Protein 7N9D (pdb70)

Organism: Methanomethylophilus alvi (strain Mx1201) (NCBI:txid1236689)

Nearest PDB structures (foldseek):
  7n9d-assembly1_A  TM=1.004E+00  e=5.823E-56  Methanomethylophilus alvi
  7lnw-assembly1_B  TM=9.611E-01  e=1.098E-44  Methanomethylophilus alvi
  7lnu-assembly1_A  TM=9.750E-01  e=5.294E-44  Methanomethylophilus alvi
  7lnv-assembly2_A-2  TM=9.741E-01  e=6.744E-44  Methanomethylophilus alvi
  7lnw-assembly1_A  TM=9.290E-01  e=1.681E-45  Methanomethylophilus alvi

Solvent-accessible surface area: 20581 Å² total; per-residue (Å²): 31,100,1,2,0,16,0,4,10,20,1,0,1,36,58,88,96,98,63,101,40,42,125,154,22,0,32,62,0,0,37,1,4,104,97,4,65,68,86,11,4,0,0,0,5,13,2,1,2,9,24,47,28,5,125,163,84,36,0,59,92,1,64,113,82,113,46,4,14,70,8,0,0,61,4,1,4,1,5,31,49,0,0,14,52,0,2,49,15,0,30,83,38,53,18,31,0,1,16,0,11,0,0,4,13,8,1,1,52,93,44,131,9,42,14,89,32,50,39,5,2,95,73,1,29,135,23,38,0,22,2,0,0,0,5,8,9,0,0,2,85,137,85,23,0,4,32,0,18,2,15,34,0,0,39,3,3,4,156,13,49,102,2,82,30,0,0,0,0,6,68,32,38,0,5,35,47,5,49,61,124,49,130,132,80,45,57,13,141,20,4,68,95,206,104,9,168,39,119,45,89,88,93,49,21,25,21,36,31,22,40,61,35,18,0,69,1,0,43,142,8,42,88,218,132,28,117,0,44,0,0,18,0,75,17,95,72,56,1,45,21,8,6,98,61,106,142,30,82,25,0,41,30,166,125,68,86,30,138,16,5,0,0,15,2,4,8,19,1,0,6,45,110,94,101,137,88,77,38,31,109,140,25,1,34,62,0,2,48,1,2,120,107,4,67,70,95,16,9,0,0,0,5,18,1,4,57,6,38,58,19,3,107,156,76,36,0,57,96,1,60,118,85,113,36,4,14,72,10,0,0,62,3,1,4,6,6,28,39,11,0,22,72,1,1,65,17,2,26,86,48,44,24,25,0,1,18,0,10,0,0,4,12,9,1,3,45,98,43,142,12,43,18,87,32,55,37,3,2,84,76,1,31,132,26,40,0,14,0,0,2,0,3,6,9,0,2,1,77,141,83,25,0,5,28,0,9,2,6,47,0,0,43,10,0,5,155,16,34,28,0,80,32,0,0,1,1,10,34,19,36,0,4,36,58,11,74,45,145,118,52,192,162,19,182,63,18,38,66,2,56,111,133,90,2,83,113,12,127,90,109,12,43,45,41,44,69,34,18,0,48,1,0,41,140,9,26,73,88,151,18,120,0,34,0,0,22,1,76,18,90,72,52,0,50,27,6,2,101,50,106,140,32,60,17,0,15,0,136

InterPro domains:
  IPR001048 Aspartate/glutamate/uridylate kinase [PF00696] (2-233)
  IPR001057 Glutamate/acetylglutamate kinase [PR00474] (35-49)
  IPR001057 Glutamate/acetylglutamate kinase [PR00474] (115-136)
  IPR001057 Glutamate/acetylglutamate kinase [PR00474] (148-175)
  IPR001057 Glutamate/acetylglutamate kinase [PR00474] (207-227)
  IPR024192 Fosfomycin resistance kinase, FomA-type [NF040647] (2-253)
  IPR024192 Fosfomycin resistance kinase, FomA-type [PIRSF016496] (1-254)
  IPR024192 Fosfomycin resistance kinase, FomA-type [cd04241] (1-253)
  IPR036393 Acetylglutamate kinase-like superfamily [G3DSA:3.40.1160.10] (1-255)
  IPR036393 Acetylglutamate kinase-like superfamily [SSF53633] (1-249)

Structure (mmCIF, N/CA/C/O backbone):
data_7N9D
#
_entry.id   7N9D
#
_cell.length_a   172.293
_cell.length_b   172.293
_cell.length_c   80.958
_cell.angle_alpha   90.000
_cell.angle_beta   90.000
_cell.angle_gamma   120.000
#
_symmetry.space_group_name_H-M   'P 6 2 2'
#
loop_
_entity.id
_entity.type
_entity.pdbx_description
1 polymer 'Isopentenyl phosphate kinase'
2 non-polymer "ADENOSINE-5'-DIPHOSPHATE"
3 non-polymer '(2E)-3-phenylbut-2-en-1-yl dihydrogen phosphate'
4 water water
#
loop_
_atom_site.group_PDB
_atom_site.id
_atom_site.type_symbol
_atom_site.label_atom_id
_atom_site.label_alt_id
_atom_site.label_comp_id
_atom_site.label_asym_id
_atom_site.label_entity_id
_atom_site.label_seq_id
_atom_site.pdbx_PDB_ins_code
_atom_site.Cartn_x
_atom_site.Cartn_y
_atom_site.Cartn_z
_atom_site.occupancy
_atom_site.B_iso_or_equiv
_atom_site.auth_seq_id
_atom_site.auth_comp_id
_atom_site.auth_asym_id
_atom_site.auth_atom_id
_atom_site.pdbx_PDB_model_num
ATOM 1 N N . HIS A 1 20 ? 47.41261 -48.96893 10.25472 1.000 56.80705 0 HIS A N 1
ATOM 2 C CA . HIS A 1 20 ? 46.73822 -47.99406 9.40625 1.000 52.91104 0 HIS A CA 1
ATOM 3 C C . HIS A 1 20 ? 45.41692 -48.53985 8.88376 1.000 48.83813 0 HIS A C 1
ATOM 4 O O . HIS A 1 20 ? 44.39540 -47.85419 8.93050 1.000 48.03790 0 HIS A O 1
ATOM 6 N N . MET A 1 21 ? 45.45782 -49.78254 8.39028 1.000 47.11578 1 MET A N 1
ATOM 7 C CA . MET A 1 21 ? 44.27406 -50.40344 7.80175 1.000 44.74497 1 MET A CA 1
ATOM 8 C C . MET A 1 21 ? 43.10669 -50.42132 8.78153 1.000 42.19055 1 MET A C 1
ATOM 9 O O . MET A 1 21 ? 41.96099 -50.16352 8.39608 1.000 40.60715 1 MET A O 1
ATOM 14 N N . ILE A 1 22 ? 43.37454 -50.71561 10.05059 1.000 38.74945 2 ILE A N 1
ATOM 15 C CA . ILE A 1 22 ? 42.36342 -50.68193 11.10165 1.000 32.85991 2 ILE A CA 1
ATOM 16 C C . ILE A 1 22 ? 42.73458 -49.57414 12.07687 1.000 34.39708 2 ILE A C 1
ATOM 17 O O . ILE A 1 22 ? 43.78827 -49.63101 12.72308 1.000 31.78754 2 ILE A O 1
ATOM 22 N N . LEU A 1 23 ? 41.86830 -48.57236 12.18673 1.000 29.12589 3 LEU A N 1
ATOM 23 C CA . LEU A 1 23 ? 42.11802 -47.39623 13.01013 1.000 32.98696 3 LEU A CA 1
ATOM 24 C C . LEU A 1 23 ? 41.40569 -47.57113 14.34850 1.000 33.11935 3 LEU A C 1
ATOM 25 O O . LEU A 1 23 ? 40.17960 -47.72218 14.38703 1.000 34.06041 3 LEU A O 1
ATOM 30 N N . ILE A 1 24 ? 42.17296 -47.55149 15.43937 1.000 29.40565 4 ILE A N 1
ATOM 31 C CA . ILE A 1 24 ? 41.68168 -47.90814 16.76604 1.000 28.24691 4 ILE A CA 1
ATOM 32 C C . ILE A 1 24 ? 41.82808 -46.71599 17.70123 1.000 31.63467 4 ILE A C 1
ATOM 33 O O . ILE A 1 24 ? 42.86770 -46.04780 17.71182 1.000 31.55846 4 ILE A O 1
ATOM 38 N N . LYS A 1 25 ? 40.79003 -46.45774 18.49521 1.000 27.63942 5 LYS A N 1
ATOM 39 C CA . LYS A 1 25 ? 40.85288 -45.48789 19.58335 1.000 29.99394 5 LYS A CA 1
ATOM 40 C C . LYS A 1 25 ? 40.72096 -46.22322 20.91006 1.000 26.60043 5 LYS A C 1
ATOM 41 O O . LYS A 1 25 ? 39.72327 -46.91510 21.14422 1.000 25.62364 5 LYS A O 1
ATOM 47 N N . LEU A 1 26 ? 41.72588 -46.07367 21.77031 1.000 23.90016 6 LEU A N 1
ATOM 48 C CA . LEU A 1 26 ? 41.68583 -46.61500 23.12877 1.000 26.22070 6 LEU A CA 1
ATOM 49 C C . LEU A 1 26 ? 41.08345 -45.54394 24.03063 1.000 31.59247 6 LEU A C 1
ATOM 50 O O . LEU A 1 26 ? 41.75356 -44.57592 24.39802 1.000 25.83678 6 LEU A O 1
ATOM 55 N N . GLY A 1 27 ? 39.81240 -45.72020 24.39167 1.000 23.96731 7 GLY A N 1
ATOM 56 C CA . GLY A 1 27 ? 39.07775 -44.66116 25.05112 1.000 25.58889 7 GLY A CA 1
ATOM 57 C C . GLY A 1 27 ? 39.54037 -44.40810 26.47255 1.000 28.76913 7 GLY A C 1
ATOM 58 O O . GLY A 1 27 ? 40.12006 -45.26399 27.14102 1.000 27.55572 7 GLY A O 1
ATOM 59 N N . GLY A 1 28 ? 39.26687 -43.18790 26.94061 1.000 30.32144 8 GLY A N 1
ATOM 60 C CA . GLY A 1 28 ? 39.62623 -42.81012 28.29541 1.000 25.52946 8 GLY A CA 1
ATOM 61 C C . GLY A 1 28 ? 38.93761 -43.62769 29.36809 1.000 28.04348 8 GLY A C 1
ATOM 62 O O . GLY A 1 28 ? 39.43053 -43.68956 30.49926 1.000 25.96406 8 GLY A O 1
ATOM 63 N N . SER A 1 29 ? 37.81110 -44.26574 29.04116 1.000 28.92291 9 SER A N 1
ATOM 64 C CA . SER A 1 29 ? 37.08149 -45.04237 30.03428 1.000 28.23711 9 SER A CA 1
ATOM 65 C C . SER A 1 29 ? 37.72533 -46.39154 30.32293 1.000 26.40697 9 SER A C 1
ATOM 66 O O . SER A 1 29 ? 37.48550 -46.95609 31.39531 1.000 28.29448 9 SER A O 1
ATOM 69 N N . VAL A 1 30 ? 38.53244 -46.92075 29.40844 1.000 27.21819 10 VAL A N 1
ATOM 70 C CA . VAL A 1 30 ? 39.22491 -48.18249 29.63474 1.000 27.98291 10 VAL A CA 1
ATOM 71 C C . VAL A 1 30 ? 40.66705 -47.96291 30.07185 1.000 28.07416 10 VAL A C 1
ATOM 72 O O . VAL A 1 30 ? 41.18009 -48.70777 30.90685 1.000 29.79203 10 VAL A O 1
ATOM 76 N N . ILE A 1 31 ? 41.33646 -46.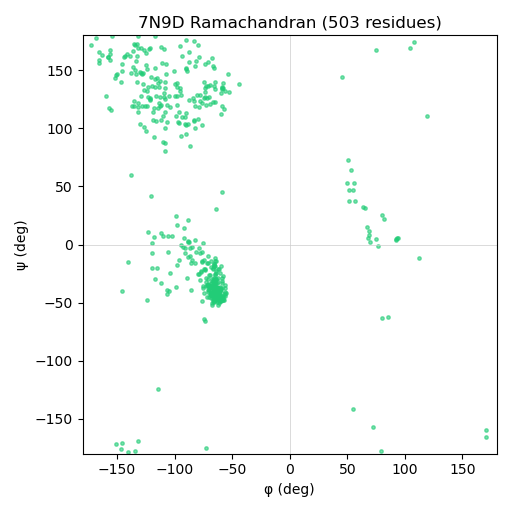94623 29.52656 1.000 27.11515 11 ILE A N 1
ATOM 77 C CA . ILE A 1 31 ? 42.74211 -46.73372 29.85322 1.000 27.03802 11 ILE A CA 1
ATOM 78 C C . ILE A 1 31 ? 42.94120 -45.90927 31.12071 1.000 27.37816 11 ILE A C 1
ATOM 79 O O . ILE A 1 31 ? 44.05241 -45.89823 31.66867 1.000 26.80018 11 ILE A O 1
ATOM 84 N N . THR A 1 32 ? 41.90682 -45.22205 31.60448 1.000 26.16579 12 THR A N 1
ATOM 85 C CA . THR A 1 32 ? 41.98104 -44.49372 32.86400 1.000 23.00805 12 THR A CA 1
ATOM 86 C C . THR A 1 32 ? 40.74753 -44.78552 33.70591 1.000 27.72693 12 THR A C 1
ATOM 87 O O . THR A 1 32 ? 39.70221 -45.19957 33.19764 1.000 25.51417 12 THR A O 1
ATOM 91 N N . ASP A 1 33 ? 40.89228 -44.56914 35.01110 1.000 27.23266 13 ASP A N 1
ATOM 92 C CA . ASP A 1 33 ? 39.76146 -44.53919 35.93489 1.000 24.84848 13 ASP A CA 1
ATOM 93 C C . ASP A 1 33 ? 39.15289 -43.14624 35.83492 1.000 29.65213 13 ASP A C 1
ATOM 94 O O . ASP A 1 33 ? 39.65861 -42.18921 36.42552 1.000 26.54976 13 ASP A O 1
ATOM 99 N N . LYS A 1 34 ? 38.05675 -43.03125 35.08129 1.000 26.90070 14 LYS A N 1
ATOM 100 C CA . LYS A 1 34 ? 37.53237 -41.72286 34.70568 1.000 27.86481 14 LYS A CA 1
ATOM 101 C C . LYS A 1 34 ? 37.01440 -40.91982 35.89141 1.000 28.85913 14 LYS A C 1
ATOM 102 O O . LYS A 1 34 ? 36.83865 -39.70378 35.76431 1.000 30.49641 14 LYS A O 1
ATOM 108 N N . SER A 1 35 ? 36.76692 -41.55598 37.03252 1.000 28.88224 15 SER A N 1
ATOM 109 C CA . SER A 1 35 ? 36.30807 -40.83864 38.21323 1.000 34.23818 15 SER A CA 1
ATOM 110 C C . SER A 1 35 ? 37.44576 -40.43968 39.14821 1.000 34.66195 15 SER A C 1
ATOM 111 O O . SER A 1 35 ? 37.18740 -39.80501 40.17572 1.000 33.22470 15 SER A O 1
ATOM 114 N N . GLU A 1 36 ? 38.69111 -40.78169 38.81925 1.000 29.78710 16 GLU A N 1
ATOM 115 C CA . GLU A 1 36 ? 39.83139 -40.52085 39.69221 1.000 30.35823 16 GLU A CA 1
ATOM 116 C C . GLU A 1 36 ? 40.94669 -39.87158 38.88386 1.000 25.97745 16 GLU A C 1
ATOM 117 O O . GLU A 1 36 ? 41.52373 -40.50527 37.99393 1.000 22.44684 16 GLU A O 1
ATOM 123 N N . TYR A 1 37 ? 41.25400 -38.61617 39.20794 1.000 24.78285 17 TYR A N 1
ATOM 124 C CA . TYR A 1 37 ? 42.29525 -37.87016 38.51118 1.000 23.52082 17 TYR A CA 1
ATOM 125 C C . TYR A 1 37 ? 43.61044 -38.64025 38.49024 1.000 23.93676 17 TYR A C 1
ATOM 126 O O . TYR A 1 37 ? 44.05928 -39.15828 39.51723 1.000 25.49231 17 TYR A O 1
ATOM 135 N N . HIS A 1 38 ? 44.20716 -38.73459 37.29946 1.000 23.89797 18 HIS A N 1
ATOM 136 C CA . HIS A 1 38 ? 45.56667 -39.24335 37.11448 1.000 28.97351 18 HIS A CA 1
ATOM 137 C C . HIS A 1 38 ? 45.69663 -40.72107 37.48248 1.000 26.13253 18 HIS A C 1
ATOM 138 O O . HIS A 1 38 ? 46.76316 -41.16214 37.91683 1.000 22.37505 18 HIS A O 1
ATOM 145 N N . LYS A 1 39 ? 44.63132 -41.50645 37.30048 1.000 25.37030 19 LYS A N 1
ATOM 146 C CA . LYS A 1 39 ? 44.62661 -42.92565 37.65197 1.000 27.63576 19 LYS A CA 1
ATOM 147 C C . LYS A 1 39 ? 44.59900 -43.75924 36.37454 1.000 25.19507 19 LYS A C 1
ATOM 148 O O . LYS A 1 39 ? 43.57984 -43.80630 35.67717 1.000 25.18195 19 LYS A O 1
ATOM 154 N N . PHE A 1 40 ? 45.71146 -44.43255 36.09367 1.000 23.22909 20 PHE A N 1
ATOM 155 C CA . PHE A 1 40 ? 45.90979 -45.21744 34.88274 1.000 24.53224 20 PHE A CA 1
ATOM 156 C C . PHE A 1 40 ? 45.44384 -46.65591 35.08901 1.000 21.02289 20 PHE A C 1
ATOM 157 O O . PHE A 1 40 ? 45.50054 -47.19344 36.19738 1.000 25.34003 20 PHE A O 1
ATOM 165 N N . ASN A 1 41 ? 44.97292 -47.27493 34.00846 1.000 23.06857 21 ASN A N 1
ATOM 166 C CA . ASN A 1 41 ? 44.56970 -48.68229 34.00877 1.000 26.19243 21 ASN A CA 1
ATOM 167 C C . ASN A 1 41 ? 45.61534 -49.45966 33.21217 1.000 25.88763 21 ASN A C 1
ATOM 168 O O . ASN A 1 41 ? 45.42249 -49.78830 32.04031 1.000 26.12380 21 ASN A O 1
ATOM 173 N N . LYS A 1 42 ? 46.73565 -49.76351 33.87317 1.000 24.84007 22 LYS A N 1
ATOM 174 C CA . LYS A 1 42 ? 47.87790 -50.34783 33.17663 1.000 23.69598 22 LYS A CA 1
ATOM 175 C C . LYS A 1 42 ? 47.58918 -51.76935 32.70584 1.000 24.51844 22 LYS A C 1
ATOM 176 O O . LYS A 1 42 ? 47.93746 -52.13399 31.57614 1.000 24.76396 22 LYS A O 1
ATOM 182 N N . GLU A 1 43 ? 46.96394 -52.58884 33.55649 1.000 27.53787 23 GLU A N 1
ATOM 183 C CA . GLU A 1 43 ? 46.69242 -53.97499 33.18138 1.000 32.16149 23 GLU A CA 1
ATOM 184 C C . GLU A 1 43 ? 45.79642 -54.04891 31.95214 1.000 26.23076 23 GLU A C 1
ATOM 185 O O . GLU A 1 43 ? 45.99445 -54.90284 31.07971 1.000 25.15975 23 GLU A O 1
ATOM 191 N N . THR A 1 44 ? 44.80827 -53.15657 31.86505 1.000 25.05080 24 THR A N 1
ATOM 192 C CA . THR A 1 44 ? 43.91333 -53.14214 30.71337 1.000 28.96952 24 THR A CA 1
ATOM 193 C C . THR A 1 44 ? 44.65892 -52.75766 29.44050 1.000 27.58495 24 THR A C 1
ATOM 194 O O . THR A 1 44 ? 44.53040 -53.42667 28.40788 1.000 26.01694 24 THR A O 1
ATOM 198 N N . VAL A 1 45 ? 45.44791 -51.68096 29.49683 1.000 26.23957 25 VAL A N 1
ATOM 199 C CA . VAL A 1 45 ? 46.18722 -51.23620 28.31733 1.000 23.41577 25 VAL A CA 1
ATOM 200 C C . VAL A 1 45 ? 47.17130 -52.30835 27.86734 1.000 22.72651 25 VAL A C 1
ATOM 201 O O . VAL A 1 45 ? 47.35674 -52.53776 26.66598 1.000 25.45876 25 VAL A O 1
ATOM 205 N N . SER A 1 46 ? 47.81918 -52.97903 28.82185 1.000 24.20879 26 SER A N 1
ATOM 206 C CA . SER A 1 46 ? 48.74056 -54.05539 28.47490 1.000 27.75534 26 SER A CA 1
ATOM 207 C C . SER A 1 46 ? 48.02007 -55.17040 27.72602 1.000 26.73025 26 SER A C 1
ATOM 208 O O . SER A 1 46 ? 48.50790 -55.66400 26.70199 1.000 26.19735 26 SER A O 1
ATOM 211 N N . ARG A 1 47 ? 46.84688 -55.57458 28.22042 1.000 26.61247 27 ARG A N 1
ATOM 212 C CA . ARG A 1 47 ? 46.09149 -56.62916 27.55241 1.000 26.56669 27 ARG A CA 1
ATOM 213 C C . ARG A 1 47 ? 45.61900 -56.18421 26.17369 1.000 28.93093 27 ARG A C 1
ATOM 214 O O . ARG A 1 47 ? 45.73042 -56.93990 25.20063 1.000 25.16750 27 ARG A O 1
ATOM 222 N N . LEU A 1 48 ? 45.09092 -54.96105 26.06951 1.000 24.76896 28 LEU A N 1
ATOM 223 C CA . LEU A 1 48 ? 44.61015 -54.47308 24.78060 1.000 26.15184 28 LEU A CA 1
ATOM 224 C C . LEU A 1 48 ? 45.73965 -54.40528 23.76120 1.000 23.91250 28 LEU A C 1
ATOM 225 O O . LEU A 1 48 ? 45.54879 -54.74929 22.58960 1.000 22.56199 28 LEU A O 1
ATOM 230 N N . ALA A 1 49 ? 46.92653 -53.96801 24.18921 1.000 24.16984 29 ALA A N 1
ATOM 231 C CA . ALA A 1 49 ? 48.07744 -53.96860 23.29260 1.000 23.54131 29 ALA A CA 1
ATOM 232 C C . ALA A 1 49 ? 48.45331 -55.38737 22.88500 1.000 25.25899 29 ALA A C 1
ATOM 233 O O . ALA A 1 49 ? 48.82759 -55.63220 21.73183 1.000 23.01194 29 ALA A O 1
ATOM 235 N N . ASP A 1 50 ? 48.35827 -56.33783 23.81847 1.000 24.74033 30 ASP A N 1
ATOM 236 C CA . ASP A 1 50 ? 48.64842 -57.72773 23.48117 1.000 28.87875 30 ASP A CA 1
ATOM 237 C C . ASP A 1 50 ? 47.61955 -58.28154 22.50526 1.000 29.47131 30 ASP A C 1
ATOM 238 O O . ASP A 1 50 ? 47.96632 -59.03982 21.59224 1.000 30.30495 30 ASP A O 1
ATOM 243 N N . GLU A 1 51 ? 46.34859 -57.91292 22.67930 1.000 28.65186 31 GLU A N 1
ATOM 244 C CA . GLU A 1 51 ? 45.32552 -58.35898 21.74189 1.000 27.12515 31 GLU A CA 1
ATOM 245 C C . GLU A 1 51 ? 45.52264 -57.73711 20.36531 1.000 30.59944 31 GLU A C 1
ATOM 246 O O . GLU A 1 51 ? 45.23420 -58.38111 19.35060 1.000 29.43429 31 GLU A O 1
ATOM 252 N N . ILE A 1 52 ? 46.02225 -56.49935 20.30874 1.000 29.76510 32 ILE A N 1
ATOM 253 C CA . ILE A 1 52 ? 46.27463 -55.85932 19.02097 1.000 28.12450 32 ILE A CA 1
ATOM 254 C C . ILE A 1 52 ? 47.37891 -56.59170 18.26786 1.000 27.74389 32 ILE A C 1
ATOM 255 O O . ILE A 1 52 ? 47.25880 -56.85306 17.06454 1.000 31.32690 32 ILE A O 1
ATOM 260 N N . ARG A 1 53 ? 48.46736 -56.94328 18.95840 1.000 23.54490 33 ARG A N 1
ATOM 261 C CA . ARG A 1 53 ? 49.54596 -57.66956 18.29380 1.000 32.49416 33 ARG A CA 1
ATOM 262 C C . ARG A 1 53 ? 49.09373 -59.06329 17.87760 1.000 31.95574 33 ARG A C 1
ATOM 263 O O . ARG A 1 53 ? 49.34509 -59.49405 16.74636 1.000 32.36141 33 ARG A O 1
ATOM 271 N N . ARG A 1 54 ? 48.42578 -59.78285 18.78495 1.000 33.69147 34 ARG A N 1
ATOM 272 C CA . ARG A 1 54 ? 47.97866 -61.14088 18.48589 1.000 35.17689 34 ARG A CA 1
ATOM 273 C C . ARG A 1 54 ? 47.10048 -61.17761 17.24221 1.000 33.75463 34 ARG A C 1
ATOM 274 O O . ARG A 1 54 ? 47.15012 -62.13952 16.46630 1.000 38.37401 34 ARG A O 1
ATOM 282 N N . SER A 1 55 ? 46.29421 -60.13467 17.03226 1.000 31.95334 35 SER A N 1
ATOM 283 C CA . SER A 1 55 ? 45.42280 -60.08917 15.86525 1.000 33.44388 35 SER A CA 1
ATOM 284 C C . SER A 1 55 ? 46.20464 -60.04387 14.55925 1.000 37.47211 35 SER A C 1
ATOM 285 O O . SER A 1 55 ? 45.66540 -60.42408 13.51461 1.000 39.44571 35 SER A O 1
ATOM 288 N N . GLY A 1 56 ? 47.45712 -59.59044 14.59255 1.000 37.52675 36 GLY A N 1
ATOM 289 C CA . GLY A 1 56 ? 48.26443 -59.50533 13.39274 1.000 32.02985 36 GLY A CA 1
ATOM 290 C C . GLY A 1 56 ? 47.82621 -58.45988 12.39534 1.000 31.74176 36 GLY A C 1
ATOM 291 O O . GLY A 1 56 ? 48.36565 -58.41854 11.28587 1.000 35.63327 36 GLY A O 1
ATOM 292 N N . GLN A 1 57 ? 46.87298 -57.60801 12.75491 1.000 33.94746 37 GLN A N 1
ATOM 293 C CA . GLN A 1 57 ? 46.34515 -56.62231 11.82586 1.000 36.84307 37 GLN A CA 1
ATOM 294 C C . GLN A 1 57 ? 47.24008 -55.39007 11.75730 1.000 35.07222 37 GLN A C 1
ATOM 295 O O . GLN A 1 57 ? 47.96165 -55.06250 12.70357 1.000 34.74575 37 GLN A O 1
ATOM 301 N N . ASP A 1 58 ? 47.18522 -54.70803 10.61542 1.000 33.69687 38 ASP A N 1
ATOM 302 C CA . ASP A 1 58 ? 47.80512 -53.39786 10.46846 1.000 38.56502 38 ASP A CA 1
ATOM 303 C C . ASP A 1 58 ? 46.92579 -52.36821 11.16910 1.000 42.13463 38 ASP A C 1
ATOM 304 O O . ASP A 1 58 ? 45.74380 -52.22402 10.83720 1.000 40.52643 38 ASP A O 1
ATOM 309 N N . VAL A 1 59 ? 47.49767 -51.65659 12.13789 1.000 37.70936 39 VAL A N 1
ATOM 310 C CA . VAL A 1 59 ? 46.72585 -50.87798 13.09648 1.000 36.71941 39 VAL A CA 1
ATOM 311 C C . VAL A 1 59 ? 47.33261 -49.48843 13.24711 1.000 37.93123 39 VAL A C 1
ATOM 312 O O . VAL A 1 59 ? 48.54606 -49.30180 13.11859 1.000 34.86463 39 VAL A O 1
ATOM 316 N N . MET A 1 60 ? 46.46748 -48.49978 13.47937 1.000 34.03743 40 MET A N 1
ATOM 317 C CA . MET A 1 60 ? 46.87590 -47.16845 13.91078 1.000 32.65198 40 MET A CA 1
ATOM 318 C C . MET A 1 60 ? 46.04296 -46.79831 15.12964 1.000 33.13758 40 MET A C 1
ATOM 319 O O . MET A 1 60 ? 44.81136 -46.89089 15.09153 1.000 32.05367 40 MET A O 1
ATOM 324 N N . VAL A 1 61 ? 46.71055 -46.39086 16.20829 1.000 28.42279 41 VAL A N 1
ATOM 325 C CA . VAL A 1 61 ? 46.09123 -46.27103 17.52447 1.000 25.95766 41 VAL A CA 1
ATOM 326 C C . VAL A 1 61 ? 46.02237 -44.80674 17.93890 1.000 27.25651 41 VAL A C 1
ATOM 327 O O . VAL A 1 61 ? 47.03596 -44.09665 17.92636 1.000 28.76452 41 VAL A O 1
ATOM 331 N N . VAL A 1 62 ? 44.82310 -44.36508 18.30570 1.000 25.36424 42 VAL A N 1
ATOM 332 C CA . VAL A 1 62 ? 44.60138 -43.12449 19.03338 1.000 22.62080 42 VAL A CA 1
ATOM 333 C C . VAL A 1 62 ? 44.14307 -43.51136 20.43409 1.000 27.64018 42 VAL A C 1
ATOM 334 O O . VAL A 1 62 ? 43.63451 -44.61198 20.66115 1.000 25.09610 42 VAL A O 1
ATOM 338 N N . HIS A 1 63 ? 44.34417 -42.60958 21.39311 1.000 23.14594 43 HIS A N 1
ATOM 339 C CA . HIS A 1 63 ? 43.79718 -42.82626 22.72474 1.000 25.02465 43 HIS A CA 1
ATOM 340 C C . HIS A 1 63 ? 43.23541 -41.51963 23.26191 1.000 24.12082 43 HIS A C 1
ATOM 341 O O . HIS A 1 63 ? 43.53049 -40.43532 22.75659 1.000 23.74774 43 HIS A O 1
ATOM 348 N N . GLY A 1 64 ? 42.38980 -41.64161 24.28498 1.000 24.06972 44 GLY A N 1
ATOM 349 C CA . GLY A 1 64 ? 41.79527 -40.48724 24.92024 1.000 24.16846 44 GLY A CA 1
ATOM 350 C C . GLY A 1 64 ? 42.63348 -39.97627 26.07617 1.000 24.01484 44 GLY A C 1
ATOM 351 O O . GLY A 1 64 ? 43.65922 -40.54598 26.44702 1.000 22.71636 44 GLY A O 1
ATOM 352 N N . ALA A 1 65 ? 42.17778 -38.86526 26.64867 1.000 22.73434 45 ALA A N 1
ATOM 353 C CA . ALA A 1 65 ? 42.83935 -38.29989 27.81550 1.000 25.58590 45 ALA A CA 1
ATOM 354 C C . ALA A 1 65 ? 42.29009 -38.85260 29.11989 1.000 21.64408 45 ALA A C 1
ATOM 355 O O . ALA A 1 65 ? 43.02836 -38.92763 30.10890 1.000 24.24300 45 ALA A O 1
ATOM 357 N N . GLY A 1 66 ? 41.01942 -39.24730 29.13940 1.000 25.54828 46 GLY A N 1
ATOM 358 C CA . GLY A 1 66 ? 40.41791 -39.76432 30.35525 1.000 24.24582 46 GLY A CA 1
ATOM 359 C C . GLY A 1 66 ? 40.56141 -38.79268 31.50430 1.000 23.83602 46 GLY A C 1
ATOM 360 O O . GLY A 1 66 ? 40.46799 -37.57147 31.33658 1.000 24.89448 46 GLY A O 1
ATOM 361 N N . SER A 1 67 ? 40.81429 -39.33745 32.69229 1.000 19.51906 47 SER A N 1
ATOM 362 C CA . SER A 1 67 ? 40.99528 -38.51579 33.88102 1.000 24.31682 47 SER A CA 1
ATOM 363 C C . SER A 1 67 ? 42.35071 -37.82415 33.92477 1.000 24.95966 47 SER A C 1
ATOM 364 O O . SER A 1 67 ? 42.63639 -37.12342 34.90090 1.000 24.31818 47 SER A O 1
ATOM 367 N N . PHE A 1 68 ? 43.19109 -38.00749 32.90979 1.000 23.62376 48 PHE A N 1
ATOM 368 C CA . PHE A 1 68 ? 44.44643 -37.27765 32.80688 1.000 25.01458 48 PHE A CA 1
ATOM 369 C C . PHE A 1 68 ? 44.28375 -35.93750 32.10289 1.000 23.85284 48 PHE A C 1
ATOM 370 O O . PHE A 1 68 ? 45.27653 -35.22731 31.91443 1.000 24.36765 48 PHE A O 1
ATOM 378 N N . GLY A 1 69 ? 43.06270 -35.57507 31.71566 1.000 22.08938 49 GLY A N 1
ATOM 379 C CA . GLY A 1 69 ? 42.82472 -34.30301 31.06379 1.000 28.27521 49 GLY A CA 1
ATOM 380 C C . GLY A 1 69 ? 41.48686 -33.67838 31.40574 1.000 27.54983 49 GLY A C 1
ATOM 381 O O . GLY A 1 69 ? 41.39857 -32.46393 31.60254 1.000 28.90701 49 GLY A O 1
ATOM 382 N N . HIS A 1 70 ? 40.43944 -34.50173 31.49789 1.000 27.37263 50 HIS A N 1
ATOM 383 C CA . HIS A 1 70 ? 39.08687 -33.96682 31.62170 1.000 33.80078 50 HIS A CA 1
ATOM 384 C C . HIS A 1 70 ? 38.83363 -33.33678 32.98589 1.000 34.03075 50 HIS A C 1
ATOM 385 O O . HIS A 1 70 ? 38.08744 -32.35496 33.07815 1.000 30.14419 50 HIS A O 1
ATOM 392 N N . VAL A 1 71 ? 39.43514 -33.87642 34.04848 1.000 29.48844 51 VAL A N 1
ATOM 393 C CA . VAL A 1 71 ? 39.17916 -33.35235 35.38927 1.000 29.24157 51 VAL A CA 1
ATOM 394 C C . VAL A 1 71 ? 39.64989 -31.90698 35.49555 1.000 33.17150 51 VAL A C 1
ATOM 395 O O . VAL A 1 71 ? 38.92117 -31.03052 35.97717 1.000 31.85806 51 VAL A O 1
ATOM 399 N N . ILE A 1 72 ? 40.87344 -31.63405 35.03969 1.000 30.12955 52 ILE A N 1
ATOM 400 C CA . ILE A 1 72 ? 41.39776 -30.27469 35.11887 1.000 32.26600 52 ILE A CA 1
ATOM 401 C C . ILE A 1 72 ? 40.73747 -29.38323 34.07309 1.000 34.39825 52 ILE A C 1
ATOM 402 O O . ILE A 1 72 ? 40.37759 -28.23349 34.35764 1.000 35.03543 52 ILE A O 1
ATOM 407 N N . ALA A 1 73 ? 40.55293 -29.90046 32.85396 1.000 32.42435 53 ALA A N 1
ATOM 408 C CA . ALA A 1 73 ? 39.95151 -29.10009 31.79054 1.000 34.87882 53 ALA A CA 1
ATOM 409 C C . ALA A 1 73 ? 38.54326 -28.64997 32.15945 1.000 37.71091 53 ALA A C 1
ATOM 410 O O . ALA A 1 73 ? 38.15111 -27.51451 31.86620 1.000 38.56366 53 ALA A O 1
ATOM 412 N N . LYS A 1 74 ? 37.76676 -29.52520 32.80309 1.000 36.01805 54 LYS A N 1
ATOM 413 C CA . LYS A 1 74 ? 36.42047 -29.14376 33.22019 1.000 43.22807 54 LYS A CA 1
ATOM 414 C C . LYS A 1 74 ? 36.45954 -28.09613 34.32544 1.000 39.55323 54 LYS A C 1
ATOM 415 O O . LYS A 1 74 ? 35.66658 -27.14736 34.31596 1.000 41.47317 54 LYS A O 1
ATOM 421 N N . LYS A 1 75 ? 37.37698 -28.25070 35.28466 1.000 38.38701 55 LYS A N 1
ATOM 422 C CA . LYS A 1 75 ? 37.47241 -27.29847 36.38731 1.000 38.69549 55 LYS A CA 1
ATOM 423 C C . LYS A 1 75 ? 37.81704 -25.89790 35.89751 1.000 40.23035 55 LYS A C 1
ATOM 424 O O . LYS A 1 75 ? 37.37662 -24.90729 36.49153 1.000 40.34546 55 LYS A O 1
ATOM 430 N N . TYR A 1 76 ? 38.58885 -25.79247 34.81670 1.000 41.70158 56 TYR A N 1
ATOM 431 C CA . TYR A 1 76 ? 39.04778 -24.50803 34.30584 1.000 40.00230 56 TYR A CA 1
ATOM 432 C C . TYR A 1 76 ? 38.39445 -24.12800 32.98244 1.000 42.06165 56 TYR A C 1
ATOM 433 O O . TYR A 1 76 ? 38.79658 -23.13040 32.37252 1.000 40.02537 56 TYR A O 1
ATOM 442 N N . ALA A 1 77 ? 37.39736 -24.89273 32.53105 1.000 44.67519 57 ALA A N 1
ATOM 443 C CA . ALA A 1 77 ? 36.65511 -24.60234 31.30196 1.000 43.09763 57 ALA A CA 1
ATOM 444 C C . ALA A 1 77 ? 37.60247 -24.34110 30.13337 1.000 42.49439 57 ALA A C 1
ATOM 445 O O . ALA A 1 77 ? 37.52321 -23.31912 29.44816 1.000 44.38940 57 ALA A O 1
ATOM 447 N N . ILE A 1 78 ? 38.51673 -25.28651 29.91087 1.000 41.86017 58 ILE A N 1
ATOM 448 C CA . ILE A 1 78 ? 39.56059 -25.08114 28.91210 1.000 40.00240 58 ILE A CA 1
ATOM 449 C C . ILE A 1 78 ? 38.97540 -25.12284 27.50514 1.000 38.62911 58 ILE A C 1
ATOM 450 O O . ILE A 1 78 ? 39.40766 -24.37747 26.61698 1.000 39.24949 58 ILE A O 1
ATOM 455 N N . GLN A 1 79 ? 37.97335 -25.97733 27.28040 1.000 38.48710 59 GLN A N 1
ATOM 456 C CA . GLN A 1 79 ? 37.36203 -26.07009 25.95850 1.000 41.96855 59 GLN A CA 1
ATOM 457 C C . GLN A 1 79 ? 36.56945 -24.82433 25.59130 1.000 40.20255 59 GLN A C 1
ATOM 458 O O . GLN A 1 79 ? 36.29551 -24.61024 24.40595 1.000 41.72630 59 GLN A O 1
ATOM 464 N N . ASP A 1 80 ? 36.18956 -24.00625 26.57312 1.000 43.59777 60 ASP A N 1
ATOM 465 C CA . ASP A 1 80 ? 35.46126 -22.77576 26.29439 1.000 45.76491 60 ASP A CA 1
ATOM 466 C C . ASP A 1 80 ? 36.36277 -21.65376 25.79761 1.000 43.04172 60 ASP A C 1
ATOM 467 O O . ASP A 1 80 ? 35.85128 -20.59906 25.40786 1.000 46.55314 60 ASP A O 1
ATOM 472 N N . GLY A 1 81 ? 37.67642 -21.84793 25.80552 1.000 40.21995 61 GLY A N 1
ATOM 473 C CA . GLY A 1 81 ? 38.60510 -20.86318 25.29469 1.000 39.59575 61 GLY A CA 1
ATOM 474 C C . GLY A 1 81 ? 39.32558 -20.11059 26.40070 1.000 38.44806 61 GLY A C 1
ATOM 475 O O . GLY A 1 81 ? 38.99298 -20.19167 27.58578 1.000 36.09184 61 GLY A O 1
ATOM 476 N N . HIS A 1 82 ? 40.33922 -19.35763 25.98044 1.000 41.73074 62 HIS A N 1
ATOM 477 C CA . HIS A 1 82 ? 41.16938 -18.56510 26.88518 1.000 39.94725 62 HIS A CA 1
ATOM 478 C C . HIS A 1 82 ? 40.38753 -17.32763 27.30711 1.000 42.63752 62 HIS A C 1
ATOM 479 O O . HIS A 1 82 ? 40.26829 -16.36595 26.54523 1.000 46.68884 62 HIS A O 1
ATOM 486 N N . VAL A 1 83 ? 39.85213 -17.34239 28.52671 1.000 42.53767 63 VAL A N 1
ATOM 487 C CA . VAL A 1 83 ? 39.07942 -16.22787 29.05332 1.000 44.06981 63 VAL A CA 1
ATOM 488 C C . VAL A 1 83 ? 39.85860 -15.44486 30.10405 1.000 50.67193 63 VAL A C 1
ATOM 489 O O . VAL A 1 83 ? 39.83570 -14.21222 30.09986 1.000 58.81223 63 VAL A O 1
ATOM 493 N N . ASP A 1 84 ? 40.55596 -16.13250 31.00666 1.000 47.84132 64 ASP A N 1
ATOM 494 C CA . ASP A 1 84 ? 41.39571 -15.47749 32.00025 1.000 49.22298 64 ASP A CA 1
ATOM 495 C C . ASP A 1 84 ? 42.75640 -16.16147 32.04956 1.000 52.08800 64 ASP A C 1
ATOM 496 O O . ASP A 1 84 ? 42.97795 -17.20527 31.42991 1.000 47.15132 64 ASP A O 1
ATOM 501 N N . ASP A 1 85 ? 43.67392 -15.56114 32.80711 1.000 50.35018 65 ASP A N 1
ATOM 502 C CA . ASP A 1 85 ? 45.05730 -16.01724 32.82673 1.000 51.39508 65 ASP A CA 1
ATOM 503 C C . ASP A 1 85 ? 45.30273 -17.16575 33.79484 1.000 48.90004 65 ASP A C 1
ATOM 504 O O . ASP A 1 85 ? 46.35956 -17.80187 33.71444 1.000 45.06778 65 ASP A O 1
ATOM 509 N N . GLY A 1 86 ? 44.36644 -17.45051 34.69998 1.000 43.26856 66 GLY A N 1
ATOM 510 C CA . GLY A 1 86 ? 44.48986 -18.63996 35.52302 1.000 40.16677 66 GLY A CA 1
ATOM 511 C C . GLY A 1 86 ? 44.41285 -19.93683 34.74328 1.000 44.69923 66 GLY A C 1
ATOM 512 O O . GLY A 1 86 ? 44.77664 -20.98916 35.28197 1.000 45.30400 66 GLY A O 1
ATOM 513 N N . GLN A 1 87 ? 43.95840 -19.88528 33.48871 1.000 40.79626 67 GLN A N 1
ATOM 514 C CA . GLN A 1 87 ? 43.82868 -21.09195 32.68077 1.000 37.88233 67 GLN A CA 1
ATOM 515 C C . GLN A 1 87 ? 45.15544 -21.54079 32.08435 1.000 34.19148 67 GLN A C 1
ATOM 516 O O . GLN A 1 87 ? 45.31626 -22.72580 31.77310 1.000 34.14990 67 GLN A O 1
ATOM 522 N N . ILE A 1 88 ? 46.10117 -20.61820 31.89765 1.000 31.82354 68 ILE A N 1
ATOM 523 C CA . ILE A 1 88 ? 47.36800 -20.97819 31.25950 1.000 32.49914 68 ILE A CA 1
ATOM 524 C C . ILE A 1 88 ? 48.15057 -22.00040 32.07735 1.000 33.41441 68 ILE A C 1
ATOM 525 O O . ILE A 1 88 ? 48.59040 -23.00914 31.50207 1.000 28.81674 68 ILE A O 1
ATOM 530 N N . PRO A 1 89 ? 48.35837 -21.82324 33.39142 1.000 33.89731 69 PRO A N 1
ATOM 531 C CA . PRO A 1 89 ? 49.04890 -22.88395 34.14611 1.000 27.17388 69 PRO A CA 1
ATOM 532 C C . PRO A 1 89 ? 48.27377 -24.18825 34.18173 1.000 30.41415 69 PRO A C 1
ATOM 533 O O . PRO A 1 89 ? 48.87600 -25.26672 34.09594 1.000 27.59726 69 PRO A O 1
ATOM 537 N N . ALA A 1 90 ? 46.94618 -24.11805 34.30692 1.000 27.25157 70 ALA A N 1
ATOM 538 C CA . ALA A 1 90 ? 46.14083 -25.33422 34.33404 1.000 27.54097 70 ALA A CA 1
ATOM 539 C C . ALA A 1 90 ? 46.21435 -26.07574 33.00552 1.000 26.63260 70 ALA A C 1
ATOM 540 O O . ALA A 1 90 ? 46.27309 -27.31188 32.97807 1.000 28.28326 70 ALA A O 1
ATOM 542 N N . ALA A 1 91 ? 46.21184 -25.33821 31.89163 1.000 24.46951 71 ALA A N 1
ATOM 543 C CA . ALA A 1 91 ? 46.33892 -25.97593 30.58513 1.000 26.22996 71 ALA A CA 1
ATOM 544 C C . ALA A 1 91 ? 47.69944 -26.64291 30.42922 1.000 25.88131 71 ALA A C 1
ATOM 545 O O . ALA A 1 91 ? 47.79391 -27.75682 29.90014 1.000 25.19258 71 ALA A O 1
ATOM 547 N N . ALA A 1 92 ? 48.76366 -25.97822 30.88514 1.000 25.04974 72 ALA A N 1
ATOM 548 C CA . ALA A 1 92 ? 50.08961 -26.58464 30.83775 1.000 25.14063 72 ALA A CA 1
ATOM 549 C C . ALA A 1 92 ? 50.13672 -27.84923 31.68572 1.000 24.23677 72 ALA A C 1
ATOM 550 O O . ALA A 1 92 ? 50.65664 -28.88392 31.25169 1.000 25.22243 72 ALA A O 1
ATOM 552 N N . ARG A 1 93 ? 49.58977 -27.78051 32.90189 1.000 22.70452 73 ARG A N 1
ATOM 553 C CA . ARG A 1 93 ? 49.52277 -28.95422 33.76678 1.000 24.22967 73 ARG A CA 1
ATOM 554 C C . ARG A 1 93 ? 48.75942 -30.08869 33.09519 1.000 26.00595 73 ARG A C 1
ATOM 555 O O . ARG A 1 93 ? 49.21504 -31.23899 33.08058 1.000 20.83640 73 ARG A O 1
ATOM 563 N N . ALA A 1 94 ? 47.59206 -29.77764 32.52598 1.000 22.00185 74 ALA A N 1
ATOM 564 C CA . ALA A 1 94 ? 46.78266 -30.80859 31.88696 1.000 22.86441 74 ALA A CA 1
ATOM 565 C C . ALA A 1 94 ? 47.48424 -31.38146 30.66168 1.000 22.29677 74 ALA A C 1
ATOM 566 O O . ALA A 1 94 ? 47.38038 -32.58205 30.38597 1.000 21.52784 74 ALA A O 1
ATOM 568 N N . MET A 1 95 ? 48.20895 -30.53986 29.91733 1.000 20.88313 75 MET A N 1
ATOM 569 C CA . MET A 1 95 ? 48.94923 -31.03414 28.76158 1.000 22.64188 75 MET A CA 1
ATOM 570 C C . MET A 1 95 ? 50.06264 -31.98678 29.18075 1.000 23.27728 75 MET A C 1
ATOM 571 O O . MET A 1 95 ? 50.28750 -33.01321 28.52694 1.000 20.84087 75 MET A O 1
ATOM 576 N N . CYS A 1 96 ? 50.78324 -31.65484 30.25410 1.000 21.74418 76 CYS A N 1
ATOM 577 C CA . CYS A 1 96 ? 51.82434 -32.55027 30.74731 1.000 22.75851 76 CYS A CA 1
ATOM 578 C C . CYS A 1 96 ? 51.22453 -33.85076 31.26722 1.000 23.78435 76 CYS A C 1
ATOM 579 O O . CYS A 1 96 ? 51.78408 -34.93223 31.04781 1.000 18.19572 76 CYS A O 1
ATOM 582 N N . ASP A 1 97 ? 50.08221 -33.76210 31.95235 1.000 22.07009 77 ASP A N 1
ATOM 583 C CA . ASP A 1 97 ? 49.41136 -34.95627 32.45753 1.000 24.35148 77 ASP A CA 1
ATOM 58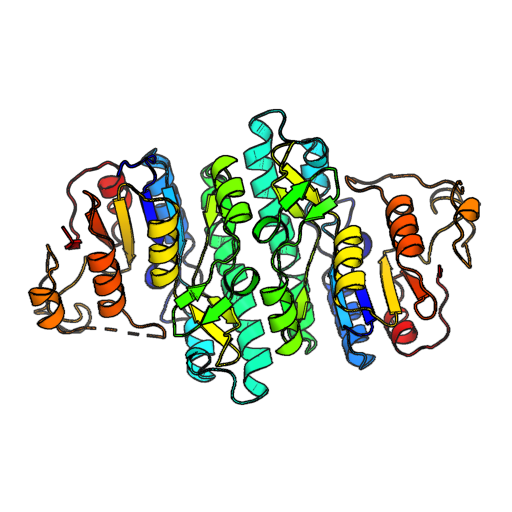4 C C . ASP A 1 97 ? 49.05450 -35.90904 31.32307 1.000 24.06656 77 ASP A C 1
ATOM 585 O O . ASP A 1 97 ? 49.28747 -37.12021 31.41567 1.000 23.92059 77 ASP A O 1
ATOM 590 N N . THR A 1 98 ? 48.49118 -35.37490 30.23635 1.000 18.34269 78 THR A N 1
ATOM 591 C CA . THR A 1 98 ? 48.03321 -36.23129 29.14677 1.000 24.24678 78 THR A CA 1
ATOM 592 C C . THR A 1 98 ? 49.20258 -36.75796 28.32248 1.000 22.58956 78 THR A C 1
ATOM 593 O O . THR A 1 98 ? 49.16978 -37.90214 27.85311 1.000 25.09614 78 THR A O 1
ATOM 597 N N . ARG A 1 99 ? 50.24529 -35.94339 28.13273 1.000 22.79332 79 ARG A N 1
ATOM 598 C CA . ARG A 1 99 ? 51.45779 -36.45546 27.50151 1.000 20.14853 79 ARG A CA 1
ATOM 599 C C . ARG A 1 99 ? 52.09913 -37.54313 28.35298 1.000 21.03295 79 ARG A C 1
ATOM 600 O O . ARG A 1 99 ? 52.68957 -38.48784 27.81677 1.000 22.60925 79 ARG A O 1
ATOM 608 N N . GLU A 1 100 ? 51.97723 -37.43624 29.67780 1.000 19.18207 80 GLU A N 1
ATOM 609 C CA . GLU A 1 100 ? 52.46547 -38.49073 30.55852 1.000 24.63461 80 GLU A CA 1
ATOM 610 C C . GLU A 1 100 ? 51.61117 -39.74923 30.43314 1.000 25.91880 80 GLU A C 1
ATOM 611 O O . GLU A 1 100 ? 52.13521 -40.86917 30.47893 1.000 23.24105 80 GLU A O 1
ATOM 617 N N . LEU A 1 101 ? 50.29611 -39.58723 30.25512 1.000 19.67007 81 LEU A N 1
ATOM 618 C CA . LEU A 1 101 ? 49.44274 -40.74276 29.99431 1.000 24.44791 81 LEU A CA 1
ATOM 619 C C . LEU A 1 101 ? 49.79932 -41.39537 28.66508 1.000 20.19503 81 LEU A C 1
ATOM 620 O O . LEU A 1 101 ? 49.81667 -42.62800 28.55371 1.000 18.51828 81 LEU A O 1
ATOM 625 N N . SER A 1 102 ? 50.09444 -40.58295 27.64651 1.000 20.68525 82 SER A N 1
ATOM 626 C CA . SER A 1 102 ? 50.46884 -41.13064 26.34665 1.000 20.79484 82 SER A CA 1
ATOM 627 C C . SER A 1 102 ? 51.75334 -41.94375 26.43784 1.000 21.09958 82 SER A C 1
ATOM 628 O O . SER A 1 102 ? 51.88892 -42.97985 25.77686 1.000 18.18477 82 SER A O 1
ATOM 631 N N . SER A 1 103 ? 52.71268 -41.48728 27.24450 1.000 19.02510 83 SER A N 1
ATOM 632 C CA A SER A 1 103 ? 53.94156 -42.25235 27.42102 0.401 22.59736 83 SER A CA 1
ATOM 633 C CA B SER A 1 103 ? 53.94335 -42.25067 27.42523 0.599 22.57349 83 SER A CA 1
ATOM 634 C C . SER A 1 103 ? 53.65197 -43.63084 27.99961 1.000 21.07884 83 SER A C 1
ATOM 635 O O . SER A 1 103 ? 54.25331 -44.62613 27.58127 1.000 20.73652 83 SER A O 1
ATOM 640 N N . MET A 1 104 ? 52.72867 -43.70917 28.96000 1.000 22.06976 84 MET A N 1
ATOM 641 C CA . MET A 1 104 ? 52.38652 -44.99642 29.55349 1.000 25.60871 84 MET A CA 1
ATOM 642 C C . MET A 1 104 ? 51.66725 -45.89329 28.55251 1.000 21.42007 84 MET A C 1
ATOM 643 O O . MET A 1 104 ? 51.87621 -47.11237 28.54193 1.000 25.83915 84 MET A O 1
ATOM 648 N N . VAL A 1 105 ? 50.82221 -45.31029 27.70034 1.000 18.94321 85 VAL A N 1
ATOM 649 C CA . VAL A 1 105 ? 50.19917 -46.08323 26.62932 1.000 19.91948 85 VAL A CA 1
ATOM 650 C C . VAL A 1 105 ? 51.26303 -46.59304 25.66613 1.000 21.08714 85 VAL A C 1
ATOM 651 O O . VAL A 1 105 ? 51.28886 -47.77636 25.30766 1.000 19.50913 85 VAL A O 1
ATOM 655 N N . VAL A 1 106 ? 52.16722 -45.70505 25.24583 1.000 20.93493 86 VAL A N 1
ATOM 656 C CA . VAL A 1 106 ? 53.22586 -46.09128 24.31652 1.000 22.37915 86 VAL A CA 1
ATOM 657 C C . VAL A 1 106 ? 54.12755 -47.15035 24.94120 1.000 23.12130 86 VAL A C 1
ATOM 658 O O . VAL A 1 106 ? 54.57955 -48.07873 24.25965 1.000 24.77003 86 VAL A O 1
ATOM 662 N N . GLU A 1 107 ? 54.39192 -47.03867 26.24705 1.000 20.51087 87 GLU A N 1
ATOM 663 C CA . GLU A 1 107 ? 55.20727 -48.04174 26.92927 1.000 27.26699 87 GLU A CA 1
ATOM 664 C C . GLU A 1 107 ? 54.60415 -49.43364 26.77956 1.000 26.83991 87 GLU A C 1
ATOM 665 O O . GLU A 1 107 ? 55.30391 -50.39491 26.43966 1.000 24.67429 87 GLU A O 1
ATOM 671 N N . GLU A 1 108 ? 53.29917 -49.55973 27.02845 1.000 23.86032 88 GLU A N 1
ATOM 672 C CA . GLU A 1 108 ? 52.64882 -50.85795 26.89173 1.000 24.24444 88 GLU A CA 1
ATOM 673 C C . GLU A 1 108 ? 52.66169 -51.34054 25.44737 1.000 24.55032 88 GLU A C 1
ATOM 674 O O . GLU A 1 108 ? 52.75382 -52.54858 25.19832 1.000 25.79041 88 GLU A O 1
ATOM 680 N N . LEU A 1 109 ? 52.58052 -50.41703 24.48610 1.000 23.42077 89 LEU A N 1
ATOM 681 C CA . LEU A 1 109 ? 52.65009 -50.79958 23.07929 1.000 25.26203 89 LE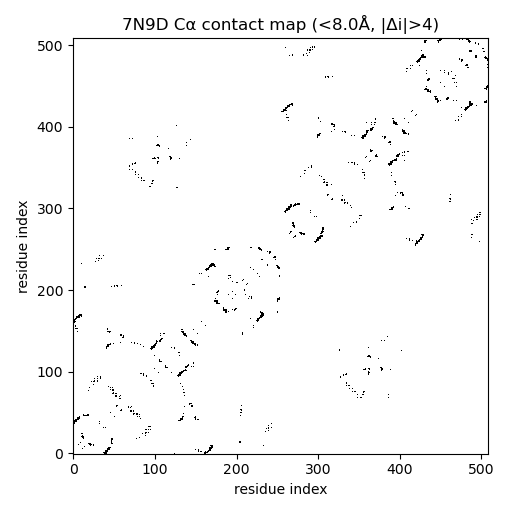U A CA 1
ATOM 682 C C . LEU A 1 109 ? 54.03079 -51.33882 22.72212 1.000 26.38288 89 LEU A C 1
ATOM 683 O O . LEU A 1 109 ? 54.14948 -52.39634 22.09066 1.000 26.26871 89 LEU A O 1
ATOM 688 N N . LEU A 1 110 ? 55.08841 -50.61820 23.11142 1.000 22.43204 90 LEU A N 1
ATOM 689 C CA . LEU A 1 110 ? 56.44535 -51.08562 22.84044 1.000 25.40104 90 LEU A CA 1
ATOM 690 C C . LEU A 1 110 ? 56.69757 -52.44529 23.47853 1.000 24.40692 90 LEU A C 1
ATOM 691 O O . LEU A 1 110 ? 57.32099 -53.32161 22.86768 1.000 24.89532 90 LEU A O 1
ATOM 696 N N . ALA A 1 111 ? 56.21970 -52.63700 24.71049 1.000 23.88558 91 ALA A N 1
ATOM 697 C CA . ALA A 1 111 ? 56.44454 -53.89636 25.41020 1.000 27.31850 91 ALA A CA 1
ATOM 698 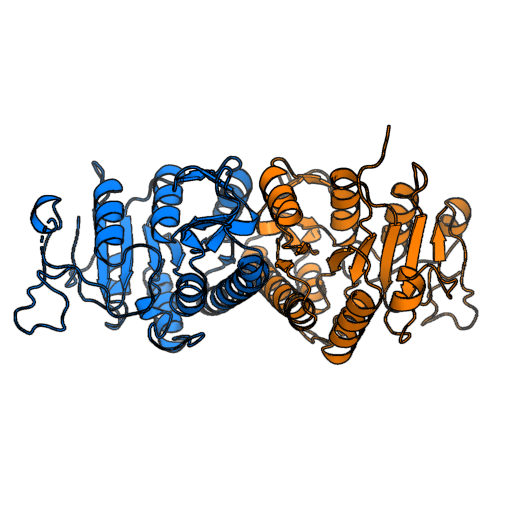C C . ALA A 1 111 ? 55.77343 -55.06341 24.70044 1.000 26.83632 91 ALA A C 1
ATOM 699 O O . ALA A 1 111 ? 56.25465 -56.19849 24.78614 1.000 28.42205 91 ALA A O 1
ATOM 701 N N . GLN A 1 112 ? 54.66932 -54.81069 24.00086 1.000 24.73256 92 GLN A N 1
ATOM 702 C CA . GLN A 1 112 ? 53.97312 -55.84332 23.24780 1.000 28.37301 92 GLN A CA 1
ATOM 703 C C . GLN A 1 112 ? 54.44635 -55.93707 21.80268 1.000 31.02144 92 GLN A C 1
ATOM 704 O O . GLN A 1 112 ? 53.76591 -56.55742 20.98181 1.000 35.67549 92 GLN A O 1
ATOM 710 N N . GLY A 1 113 ? 55.58274 -55.33041 21.47157 1.000 28.41087 93 GLY A N 1
ATOM 711 C CA . GLY A 1 113 ? 56.12460 -55.44496 20.13218 1.000 27.90494 93 GLY A CA 1
ATOM 712 C C . GLY A 1 113 ? 55.49560 -54.54123 19.09749 1.000 31.47363 93 GLY A C 1
ATOM 713 O O . GLY A 1 113 ? 55.52424 -54.86551 17.90582 1.000 30.45635 93 GLY A O 1
ATOM 714 N N . ILE A 1 114 ? 54.93073 -53.41152 19.51265 1.000 26.87151 94 ILE A N 1
ATOM 715 C CA . ILE A 1 114 ? 54.31189 -52.47071 18.58197 1.000 22.04322 94 ILE A CA 1
ATOM 716 C C . ILE A 1 114 ? 55.05740 -51.14332 18.65706 1.000 27.29313 94 ILE A C 1
ATOM 717 O O . ILE A 1 114 ? 54.73512 -50.30220 19.50953 1.000 25.97075 94 ILE A O 1
ATOM 722 N N . PRO A 1 115 ? 56.06070 -50.92021 17.80866 1.000 24.64269 95 PRO A N 1
ATOM 723 C CA . PRO A 1 115 ? 56.77965 -49.63889 17.83114 1.000 23.57589 95 PRO A CA 1
ATOM 724 C C . PRO A 1 115 ? 55.83871 -48.47252 17.56636 1.000 28.15752 95 PRO A C 1
ATOM 725 O O . PRO A 1 115 ? 55.06269 -48.48087 16.60813 1.000 26.93780 95 PRO A O 1
ATOM 729 N N . ALA A 1 116 ? 55.91276 -47.46398 18.43070 1.000 21.62437 96 ALA A N 1
ATOM 730 C CA . ALA A 1 116 ? 54.99647 -46.33646 18.35993 1.000 21.41404 96 ALA A CA 1
ATOM 731 C C . ALA A 1 116 ? 55.62428 -45.14253 19.06143 1.000 20.90567 96 ALA A C 1
ATOM 732 O O . ALA A 1 116 ? 56.55585 -45.28622 19.85770 1.000 22.93508 96 ALA A O 1
ATOM 734 N N . VAL A 1 117 ? 55.09648 -43.95959 18.75703 1.000 19.69368 97 VAL A N 1
ATOM 735 C CA . VAL A 1 117 ? 55.57070 -42.72154 19.36634 1.000 20.96644 97 VAL A CA 1
ATOM 736 C C . VAL A 1 117 ? 54.38869 -41.77545 19.52088 1.000 20.63810 97 VAL A C 1
ATOM 737 O O . VAL A 1 117 ? 53.52427 -41.68802 18.64406 1.000 21.15886 97 VAL A O 1
ATOM 741 N N . SER A 1 118 ? 54.34799 -41.07727 20.65142 1.000 23.32839 98 SER A N 1
ATOM 742 C CA . SER A 1 118 ? 53.29490 -40.10106 20.88709 1.000 24.87228 98 SER A CA 1
ATOM 743 C C . SER A 1 118 ? 53.45452 -38.90426 19.95877 1.000 23.05852 98 SER A C 1
ATOM 744 O O . SER A 1 118 ? 54.56341 -38.40788 19.74088 1.000 23.00267 98 SER A O 1
ATOM 747 N N . VAL A 1 119 ? 52.33382 -38.44341 19.40988 1.000 19.97666 99 VAL A N 1
ATOM 748 C CA . VAL A 1 119 ? 52.28177 -37.24946 18.57080 1.000 22.51092 99 VAL A CA 1
ATOM 749 C C . VAL A 1 119 ? 51.21748 -36.34849 19.18685 1.000 26.76910 99 VAL A C 1
ATOM 750 O O . VAL A 1 119 ? 50.01732 -36.57195 18.99432 1.000 23.83520 99 VAL A O 1
ATOM 754 N N . ALA A 1 120 ? 51.64806 -35.34022 19.93515 1.000 21.11351 100 ALA A N 1
ATOM 755 C CA . ALA A 1 120 ? 50.71667 -34.48428 20.65692 1.000 26.59546 100 ALA A CA 1
ATOM 756 C C . ALA A 1 120 ? 50.16245 -33.41409 19.72455 1.000 25.49085 100 ALA A C 1
ATOM 757 O O . ALA A 1 120 ? 50.93613 -32.60818 19.19545 1.000 23.68770 100 ALA A O 1
ATOM 759 N N . PRO A 1 121 ? 48.84716 -33.36760 19.49913 1.000 25.40076 101 PRO A N 1
ATOM 760 C CA . PRO A 1 121 ? 48.30017 -32.38795 18.54518 1.000 27.11911 101 PRO A CA 1
ATOM 761 C C . PRO A 1 121 ? 48.50829 -30.94744 18.96752 1.000 25.45651 101 PRO A C 1
ATOM 762 O O . PRO A 1 121 ? 48.61074 -30.06956 18.10211 1.000 29.64357 101 PRO A O 1
ATOM 766 N N . GLY A 1 122 ? 48.56630 -30.67244 20.27023 1.000 21.55396 102 GLY A N 1
ATOM 767 C CA . GLY A 1 122 ? 48.79348 -29.31757 20.73700 1.000 23.92025 102 GLY A CA 1
ATOM 768 C C . GLY A 1 122 ? 50.19141 -28.79669 20.49361 1.000 29.04121 102 GLY A C 1
ATOM 769 O O . GLY A 1 122 ? 50.40589 -27.58402 20.59241 1.000 25.27193 102 GLY A O 1
ATOM 770 N N . SER A 1 123 ? 51.14361 -29.67714 20.19055 1.000 24.13818 103 SER A N 1
ATOM 771 C CA . SER A 1 123 ? 52.48059 -29.26584 19.79479 1.000 25.63669 103 SER A CA 1
ATOM 772 C C . SER A 1 123 ? 52.65218 -29.21564 18.28538 1.000 27.45461 103 SER A C 1
ATOM 773 O O . SER A 1 123 ? 53.63781 -28.64516 17.80888 1.000 35.61907 103 SER A O 1
ATOM 776 N N . CYS A 1 124 ? 51.71297 -29.78385 17.52957 1.000 27.71389 104 CYS A N 1
ATOM 777 C CA . CYS A 1 124 ? 51.84219 -29.94872 16.08882 1.000 29.83828 104 CYS A CA 1
ATOM 778 C C . CYS A 1 124 ? 50.87755 -29.10123 15.27940 1.000 28.79434 104 CYS A C 1
ATOM 779 O O . CYS A 1 124 ? 51.22670 -28.68358 14.17412 1.000 34.58873 104 CYS A O 1
ATOM 782 N N . PHE A 1 125 ? 49.67080 -28.85543 15.78391 1.000 30.67934 105 PHE A N 1
ATOM 783 C CA . PHE A 1 125 ? 48.58903 -28.31199 14.97545 1.000 32.51942 105 PHE A CA 1
ATOM 784 C C . PHE A 1 125 ? 47.89424 -27.17855 15.72347 1.000 32.69829 105 PHE A C 1
ATOM 785 O O . PHE A 1 125 ? 48.28575 -26.79648 16.83058 1.000 29.42104 105 PHE A O 1
ATOM 793 N N . VAL A 1 126 ? 46.85037 -26.63460 15.09490 1.000 31.00546 106 VAL A N 1
ATOM 794 C CA . VAL A 1 126 ? 46.04000 -25.56454 15.65918 1.000 34.03047 106 VAL A CA 1
ATOM 795 C C . VAL A 1 126 ? 44.57050 -25.91474 15.45274 1.000 36.45733 106 VAL A C 1
ATOM 796 O O . VAL A 1 126 ? 44.22872 -26.87516 14.76244 1.000 37.07788 106 VAL A O 1
ATOM 800 N N . MET A 1 127 ? 43.69761 -25.11891 16.06787 1.000 35.91821 107 MET A N 1
ATOM 801 C CA . MET A 1 127 ? 42.25662 -25.29315 15.95064 1.000 36.24494 107 MET A CA 1
ATOM 802 C C . MET A 1 127 ? 41.59527 -24.01041 15.46803 1.000 37.64302 107 MET A C 1
ATOM 803 O O . MET A 1 127 ? 42.10654 -22.90604 15.67866 1.000 34.99975 107 MET A O 1
ATOM 808 N N . GLU A 1 128 ? 40.43960 -24.17491 14.82951 1.000 38.18608 108 GLU A N 1
ATOM 809 C CA . GLU A 1 128 ? 39.62386 -23.04553 14.39413 1.000 41.09507 108 GLU A CA 1
ATOM 810 C C . GLU A 1 128 ? 38.18372 -23.51617 14.29167 1.000 42.70889 108 GLU A C 1
ATOM 811 O O . GLU A 1 128 ? 37.87642 -24.38508 13.46807 1.000 43.33876 108 GLU A O 1
ATOM 817 N N . ASP A 1 129 ? 37.31099 -22.95036 15.12729 1.000 42.60239 109 ASP A N 1
ATOM 818 C CA . ASP A 1 129 ? 35.88560 -23.28216 15.13558 1.000 44.56435 109 ASP A CA 1
ATOM 819 C C . ASP A 1 129 ? 35.66791 -24.78052 15.34152 1.000 45.44102 109 ASP A C 1
ATOM 820 O O . ASP A 1 129 ? 34.98006 -25.44614 14.56513 1.000 51.14018 109 ASP A O 1
ATOM 825 N N . GLY A 1 130 ? 36.27286 -25.31186 16.40272 1.000 42.19591 110 GLY A N 1
ATOM 826 C CA . GLY A 1 130 ? 36.10743 -26.70276 16.76758 1.000 41.42294 110 GLY A CA 1
ATOM 827 C C . GLY A 1 130 ? 36.70502 -27.71093 15.81227 1.000 44.12804 110 GLY A C 1
ATOM 828 O O . GLY A 1 130 ? 36.50463 -28.91438 16.01063 1.000 43.20911 110 GLY A O 1
ATOM 829 N N . LYS A 1 131 ? 37.42959 -27.27168 14.78764 1.000 39.82476 111 LYS A N 1
ATOM 830 C CA . LYS A 1 131 ? 38.06002 -28.16590 13.82769 1.000 40.62358 111 LYS A CA 1
ATOM 831 C C . LYS A 1 131 ? 39.56891 -28.16240 14.02917 1.000 39.87739 111 LYS A C 1
ATOM 832 O O . LYS A 1 131 ? 40.16796 -27.11284 14.28476 1.000 36.80899 111 LYS A O 1
ATOM 838 N N . LEU A 1 132 ? 40.17670 -29.34096 13.91646 1.000 36.27597 112 LEU A N 1
ATOM 839 C CA . LEU A 1 132 ? 41.62579 -29.45952 13.99284 1.000 39.00203 112 LEU A CA 1
ATOM 840 C C . LEU A 1 132 ? 42.23519 -29.18158 12.62495 1.000 36.63636 112 LEU A C 1
ATOM 841 O O . LEU A 1 132 ? 41.85987 -29.80906 11.62958 1.000 39.18621 112 LEU A O 1
ATOM 846 N N . ILE A 1 133 ? 43.17358 -28.24235 12.57707 1.000 35.24745 113 ILE A N 1
ATOM 847 C CA . ILE A 1 133 ? 43.80364 -27.81707 11.33226 1.000 33.12337 113 ILE A CA 1
ATOM 848 C C . ILE A 1 133 ? 45.14662 -28.52772 11.21754 1.000 37.19123 113 ILE A C 1
ATOM 849 O O . ILE A 1 133 ? 46.08439 -28.23207 11.96672 1.000 32.98519 113 ILE A O 1
ATOM 854 N N . VAL A 1 134 ? 45.24453 -29.46278 10.27327 1.000 31.03562 114 VAL A N 1
ATOM 855 C CA . VAL A 1 134 ? 46.47601 -30.21096 10.04825 1.000 33.38946 114 VAL A CA 1
ATOM 856 C C . VAL A 1 134 ? 47.10599 -29.74471 8.74222 1.000 37.94059 114 VAL A C 1
ATOM 857 O O . VAL A 1 134 ? 46.85458 -30.31917 7.67670 1.000 33.25193 114 VAL A O 1
ATOM 861 N N . ASP A 1 135 ? 47.92994 -28.69656 8.81687 1.000 30.93809 115 ASP A N 1
ATOM 862 C CA . ASP A 1 135 ? 48.51477 -28.13213 7.60563 1.000 32.70529 115 ASP A CA 1
ATOM 863 C C . ASP A 1 135 ? 49.64123 -29.00822 7.06731 1.000 38.01859 115 ASP A C 1
ATOM 864 O O . ASP A 1 135 ? 49.79726 -29.14540 5.84781 1.000 36.91112 115 ASP A O 1
ATOM 869 N N . ASN A 1 136 ? 50.43437 -29.60910 7.95342 1.000 30.12246 116 ASN A N 1
ATOM 870 C CA . ASN A 1 136 ? 51.59268 -30.40899 7.56266 1.000 34.99404 116 ASN A CA 1
ATOM 871 C C . ASN A 1 136 ? 51.36471 -31.85200 7.99416 1.000 33.43478 116 ASN A C 1
ATOM 872 O O . ASN A 1 136 ? 51.45949 -32.17226 9.18419 1.000 33.32842 116 ASN A O 1
ATOM 877 N N . GLU A 1 137 ? 51.07521 -32.71925 7.02656 1.000 33.13925 117 GLU A N 1
ATOM 878 C CA . GLU A 1 137 ? 50.87177 -34.13912 7.27768 1.000 30.12600 117 GLU A CA 1
ATOM 879 C C . GLU A 1 137 ? 52.14470 -34.96034 7.12357 1.000 28.68594 117 GLU A C 1
ATOM 880 O O . GLU A 1 137 ? 52.11008 -36.17365 7.35446 1.000 28.76067 117 GLU A O 1
ATOM 886 N N . GLU A 1 138 ? 53.25957 -34.33460 6.74452 1.000 29.59995 118 GLU A N 1
ATOM 887 C CA . GLU A 1 138 ? 54.46989 -35.09531 6.43669 1.000 26.90586 118 GLU A CA 1
ATOM 888 C C . GLU A 1 138 ? 55.03942 -35.84209 7.63734 1.000 28.22570 118 GLU A C 1
ATOM 889 O O . GLU A 1 138 ? 55.39927 -37.02232 7.48043 1.000 29.67485 118 GLU A O 1
ATOM 895 N N . PRO A 1 139 ? 55.17620 -35.24536 8.83164 1.000 28.31936 119 PRO A N 1
ATOM 896 C CA . PRO A 1 139 ? 55.72070 -36.02822 9.95677 1.000 30.16845 119 PRO A CA 1
ATOM 897 C C . PRO A 1 139 ? 54.90757 -37.26890 10.28294 1.000 24.77067 119 PRO A C 1
ATOM 898 O O . PRO A 1 139 ? 55.48524 -38.34593 10.48007 1.000 25.70734 119 PRO A O 1
ATOM 902 N N . ILE A 1 140 ? 53.57866 -37.15301 10.33093 1.000 26.03759 120 ILE A N 1
ATOM 903 C CA . ILE A 1 140 ? 52.74780 -38.30728 10.65895 1.000 24.89526 120 ILE A CA 1
ATOM 904 C C . ILE A 1 140 ? 52.84486 -39.36634 9.56887 1.000 24.26504 120 ILE A C 1
ATOM 905 O O . ILE A 1 140 ? 52.94440 -40.56540 9.85757 1.000 26.68750 120 ILE A O 1
ATOM 910 N N . ARG A 1 141 ? 52.83236 -38.94571 8.30188 1.000 27.01573 121 ARG A N 1
ATOM 911 C CA . ARG A 1 141 ? 52.91017 -39.91100 7.20903 1.000 27.31297 121 ARG A CA 1
ATOM 912 C C . ARG A 1 141 ? 54.27910 -40.57867 7.15212 1.000 26.58842 121 ARG A C 1
ATOM 913 O O . ARG A 1 141 ? 54.37959 -41.77169 6.84386 1.000 27.67231 121 ARG A O 1
ATOM 921 N N . ARG A 1 142 ? 55.34613 -39.83033 7.44539 1.000 23.60586 122 ARG A N 1
ATOM 922 C CA . ARG A 1 142 ? 56.67802 -40.42894 7.44020 1.000 25.28208 122 ARG A CA 1
ATOM 923 C C . ARG A 1 142 ? 56.85239 -41.40024 8.60115 1.000 26.58814 122 ARG A C 1
ATOM 924 O O . ARG A 1 142 ? 57.46127 -42.46534 8.43961 1.000 27.32454 122 ARG A O 1
ATOM 932 N N . LEU A 1 143 ? 56.32248 -41.05454 9.77692 1.000 23.41095 123 LEU A N 1
ATOM 933 C CA . LEU A 1 143 ? 56.40004 -41.96396 10.91527 1.000 27.06191 123 LEU A CA 1
ATOM 934 C C . LEU A 1 143 ? 55.66303 -43.26470 10.62304 1.000 26.89410 123 LEU A C 1
ATOM 935 O O . LEU A 1 143 ? 56.17088 -44.35665 10.90428 1.000 23.16520 123 LEU A O 1
ATOM 940 N N . ALA A 1 144 ? 54.46075 -43.16444 10.04822 1.000 26.80282 124 ALA A N 1
ATOM 941 C CA . ALA A 1 144 ? 53.70047 -44.36171 9.70103 1.000 30.88931 124 ALA A CA 1
ATOM 942 C C . ALA A 1 144 ? 54.44261 -45.21294 8.67684 1.000 30.22570 124 ALA A C 1
ATOM 943 O O . ALA A 1 144 ? 54.45317 -46.44612 8.77481 1.000 30.59491 124 ALA A O 1
ATOM 945 N N . ASP A 1 145 ? 55.07282 -44.57108 7.68840 1.000 26.63315 125 ASP A N 1
ATOM 946 C CA . ASP A 1 145 ? 55.82580 -45.31194 6.68053 1.000 29.75267 125 ASP A CA 1
ATOM 947 C C . ASP A 1 145 ? 57.01147 -46.03991 7.29855 1.000 31.97143 125 ASP A C 1
ATOM 948 O O . ASP A 1 145 ? 57.31331 -47.18029 6.92598 1.000 33.64467 125 ASP A O 1
ATOM 953 N N . LEU A 1 146 ? 57.69865 -45.39489 8.24369 1.000 29.27993 126 LEU A N 1
ATOM 954 C CA . LEU A 1 146 ? 58.83973 -46.01942 8.90071 1.000 31.59231 126 LEU A CA 1
ATOM 955 C C . LEU A 1 146 ? 58.44014 -47.21542 9.75204 1.000 30.03726 126 LEU A C 1
ATOM 956 O O . LEU A 1 146 ? 59.29209 -48.05706 10.05320 1.000 33.45616 126 LEU A O 1
ATOM 961 N N . GLY A 1 147 ? 57.17273 -47.31304 10.14223 1.000 29.98631 127 GLY A N 1
ATOM 962 C CA . GLY A 1 147 ? 56.74925 -48.31003 11.09894 1.000 30.52405 127 GLY A CA 1
ATOM 963 C C . GLY A 1 147 ? 56.75794 -47.84125 12.53612 1.000 27.91793 127 GLY A C 1
ATOM 964 O O . GLY A 1 147 ? 56.50958 -48.65207 13.43833 1.000 27.04993 127 GLY A O 1
ATOM 965 N N . ILE A 1 148 ? 57.05275 -46.56583 12.77883 1.000 24.69096 128 ILE A N 1
ATOM 966 C CA . ILE A 1 148 ? 56.95973 -45.97920 14.11582 1.000 23.91234 128 ILE A CA 1
ATOM 967 C C . ILE A 1 148 ? 55.57157 -45.35090 14.19126 1.000 28.49464 128 ILE A C 1
ATOM 968 O O . ILE A 1 148 ? 55.35744 -44.20627 13.78781 1.000 28.05811 128 ILE A O 1
ATOM 973 N N . MET A 1 149 ? 54.61786 -46.11990 14.70508 1.000 22.37067 129 MET A N 1
ATOM 974 C CA . MET A 1 149 ? 53.21204 -45.73309 14.69340 1.000 25.92101 129 MET A CA 1
ATOM 975 C C . MET A 1 149 ? 52.99495 -44.39507 15.39106 1.000 24.10575 129 MET A C 1
ATOM 976 O O . MET A 1 149 ? 53.23967 -44.28902 16.60343 1.000 23.88775 129 MET A O 1
ATOM 981 N N . PRO A 1 150 ? 52.53758 -43.36208 14.68264 1.000 25.64517 130 PRO A N 1
ATOM 982 C CA . PRO A 1 150 ? 52.21857 -42.09189 15.34936 1.000 22.63481 130 PRO A CA 1
ATOM 983 C C . PRO A 1 150 ? 50.93596 -42.24585 16.15106 1.000 22.46270 130 PRO A C 1
ATOM 984 O O . PRO A 1 150 ? 49.88418 -42.57349 15.60027 1.000 25.74985 130 PRO A O 1
ATOM 988 N N . VAL A 1 151 ? 51.02952 -42.02516 17.45700 1.000 25.24718 131 VAL A N 1
ATOM 989 C CA . VAL A 1 151 ? 49.90529 -42.19965 18.36795 1.000 23.11170 131 VAL A CA 1
ATOM 990 C C . VAL A 1 151 ? 49.42050 -40.81669 18.77922 1.000 25.19446 131 VAL A C 1
ATOM 991 O O . VAL A 1 151 ? 50.06853 -40.12890 19.57858 1.000 23.62793 131 VAL A O 1
ATOM 995 N N . MET A 1 152 ? 48.28541 -40.40503 18.22628 1.000 23.07697 132 MET A N 1
ATOM 996 C CA . MET A 1 152 ? 47.65270 -39.14889 18.59079 1.000 24.37934 132 MET A CA 1
ATOM 997 C C . MET A 1 152 ? 46.73080 -39.34542 19.79178 1.000 21.51799 132 MET A C 1
ATOM 998 O O . MET A 1 152 ? 46.38535 -40.46699 20.16979 1.000 23.73409 132 MET A O 1
ATOM 1003 N N . PHE A 1 153 ? 46.32532 -38.23002 20.39105 1.000 26.36842 133 PHE A N 1
ATOM 1004 C CA . PHE A 1 153 ? 45.47326 -38.27224 21.57210 1.000 26.54525 133 PHE A CA 1
ATOM 1005 C C . PHE A 1 153 ? 44.89290 -36.88778 21.81357 1.000 20.73327 133 PHE A C 1
ATOM 1006 O O . PHE A 1 153 ? 45.42970 -35.88300 21.34257 1.000 22.81455 133 PHE A O 1
ATOM 1014 N N . GLY A 1 154 ? 43.78467 -36.85163 22.55284 1.000 27.80556 134 GLY A N 1
ATOM 1015 C CA . GLY A 1 154 ? 43.16259 -35.59590 22.93210 1.000 29.83343 134 GLY A CA 1
ATOM 1016 C C . GLY A 1 154 ? 44.13303 -34.65859 23.62186 1.000 31.44917 134 GLY A C 1
ATOM 1017 O O . GLY A 1 154 ? 45.02645 -35.11196 24.34502 1.000 27.73930 134 GLY A O 1
ATOM 1018 N N . ASP A 1 155 ? 43.97229 -33.35381 23.41398 1.000 27.67050 135 ASP A N 1
ATOM 1019 C CA . ASP A 1 155 ? 44.98555 -32.40049 23.84818 1.000 26.39089 135 ASP A CA 1
ATOM 1020 C C . ASP A 1 155 ? 44.40603 -30.99489 23.81548 1.000 27.82231 135 ASP A C 1
ATOM 1021 O O . ASP A 1 155 ? 43.44074 -30.71888 23.09741 1.000 28.06534 135 ASP A O 1
ATOM 1026 N N . VAL A 1 156 ? 45.00628 -30.11050 24.61417 1.000 28.40919 136 VAL A N 1
ATOM 1027 C CA . VAL A 1 156 ? 44.81940 -28.68082 24.40928 1.000 27.92863 136 VAL A CA 1
ATOM 1028 C C . VAL A 1 156 ? 45.55604 -28.27897 23.14178 1.000 30.71813 136 VAL A C 1
ATOM 1029 O O . VAL A 1 156 ? 46.68475 -28.72237 22.89283 1.000 24.54537 136 VAL A O 1
ATOM 1033 N N . VAL A 1 157 ? 44.91438 -27.45696 22.31923 1.000 25.42428 137 VAL A N 1
ATOM 1034 C CA . VAL A 1 157 ? 45.49810 -27.04657 21.04580 1.000 27.68425 137 VAL A CA 1
ATOM 1035 C C . VAL A 1 157 ? 45.35683 -25.53577 20.90281 1.000 28.70692 137 VAL A C 1
ATOM 1036 O O . VAL A 1 157 ? 44.31969 -24.97563 21.28768 1.000 29.76228 137 VAL A O 1
ATOM 1040 N N . PRO A 1 158 ? 46.36721 -24.83683 20.38509 1.000 28.73644 138 PRO A N 1
ATOM 1041 C CA . PRO A 1 158 ? 46.19360 -23.41074 20.08744 1.000 32.06108 138 PRO A CA 1
ATOM 1042 C C . PRO A 1 158 ? 45.03871 -23.18682 19.12162 1.000 34.15677 138 PRO A C 1
ATOM 1043 O O . PRO A 1 158 ? 44.85362 -23.93330 18.15820 1.000 30.86210 138 PRO A O 1
ATOM 1047 N N . ASP A 1 159 ? 44.25449 -22.14844 19.39570 1.000 31.02802 139 ASP A N 1
ATOM 1048 C CA . ASP A 1 159 ? 43.06786 -21.82584 18.61854 1.000 33.34922 139 ASP A CA 1
ATOM 1049 C C . ASP A 1 159 ? 43.24158 -20.46415 17.96166 1.000 37.00706 139 ASP A C 1
ATOM 1050 O O . ASP A 1 159 ? 43.69126 -19.50850 18.60227 1.000 35.78764 139 ASP A O 1
ATOM 1055 N N . ARG A 1 160 ? 42.87955 -20.37885 16.67951 1.000 36.83180 140 ARG A N 1
ATOM 1056 C CA . ARG A 1 160 ? 43.03019 -19.13146 15.93980 1.000 40.96335 140 ARG A CA 1
ATOM 1057 C C . ARG A 1 160 ? 42.04998 -18.05291 16.38526 1.000 39.37177 140 ARG A C 1
ATOM 1058 O O . ARG A 1 160 ? 42.20034 -16.89885 15.97036 1.000 41.20677 140 ARG A O 1
ATOM 1066 N N . LYS A 1 161 ? 41.06451 -18.38899 17.21642 1.000 40.08778 141 LYS A N 1
ATOM 1067 C CA . LYS A 1 161 ? 40.07613 -17.42247 17.68102 1.000 43.49829 141 LYS A CA 1
ATOM 1068 C C . LYS A 1 161 ? 40.00516 -17.32956 19.19710 1.000 45.57370 141 LYS A C 1
ATOM 1069 O O . LYS A 1 161 ? 40.01766 -16.21978 19.74441 1.000 43.31061 141 LYS A O 1
ATOM 1075 N N . LYS A 1 162 ? 39.93225 -18.46304 19.89786 1.000 39.50914 142 LYS A N 1
ATOM 1076 C CA . LYS A 1 162 ? 39.73404 -18.47971 21.34182 1.000 42.16171 142 LYS A CA 1
ATOM 1077 C C . LYS A 1 162 ? 41.03504 -18.64729 22.12120 1.000 37.20836 142 LYS A C 1
ATOM 1078 O O . LYS A 1 162 ? 40.99532 -18.98667 23.30865 1.000 37.51869 142 LYS A O 1
ATOM 1084 N N . GLY A 1 163 ? 42.18184 -18.41606 21.48838 1.000 34.84425 143 GLY A N 1
ATOM 1085 C CA . GLY A 1 163 ? 43.44775 -18.59984 22.17102 1.000 34.97051 143 GLY A CA 1
ATOM 1086 C C . GLY A 1 163 ? 43.86768 -20.05427 22.22802 1.000 32.47888 143 GLY A C 1
ATOM 1087 O O . GLY A 1 163 ? 44.90262 -20.42972 21.66862 1.000 33.01432 143 GLY A O 1
ATOM 1088 N N . PHE A 1 164 ? 43.07806 -20.88284 22.90940 1.000 32.15132 144 PHE A N 1
ATOM 1089 C CA . PHE A 1 164 ? 43.27646 -22.32403 22.88549 1.000 34.45537 144 PHE A CA 1
ATOM 1090 C C . PHE A 1 164 ? 41.92204 -23.01584 22.89787 1.000 32.03872 144 PHE A C 1
ATOM 1091 O O . PHE A 1 164 ? 40.89665 -22.42160 23.23940 1.000 31.99335 144 PHE A O 1
ATOM 1099 N N . ALA A 1 165 ? 41.93563 -24.28635 22.51121 1.000 29.39349 145 ALA A N 1
ATOM 1100 C CA . ALA A 1 165 ? 40.75280 -25.13079 22.55071 1.000 32.39554 145 ALA A CA 1
ATOM 1101 C C . ALA A 1 165 ? 41.20000 -26.54910 22.87667 1.000 36.62419 145 ALA A C 1
ATOM 1102 O O . ALA A 1 165 ? 42.37931 -26.80626 23.13518 1.000 35.59500 145 ALA A O 1
ATOM 1104 N N . ILE A 1 166 ? 40.24936 -27.47623 22.86434 1.000 34.08382 146 ILE A N 1
ATOM 1105 C CA . ILE A 1 166 ? 40.52670 -28.88312 23.11807 1.000 35.17605 146 ILE A CA 1
ATOM 1106 C C . ILE A 1 166 ? 40.07156 -29.68589 21.91098 1.000 37.68689 146 ILE A C 1
ATOM 1107 O O . ILE A 1 166 ? 38.92124 -29.56274 21.47405 1.000 31.18652 146 ILE A O 1
ATOM 1112 N N . VAL A 1 167 ? 40.97690 -30.48899 21.36429 1.000 27.91460 147 VAL A N 1
ATOM 1113 C CA . VAL A 1 167 ? 40.63398 -31.46311 20.33839 1.000 31.39802 147 VAL A CA 1
ATOM 1114 C C . VAL A 1 167 ? 40.46688 -32.81426 21.01481 1.000 33.65988 147 VAL A C 1
ATOM 1115 O O . VAL A 1 167 ? 41.21666 -33.16426 21.93699 1.000 31.58898 147 VAL A O 1
ATOM 1119 N N . SER A 1 168 ? 39.45291 -33.55583 20.59406 1.000 30.58008 148 SER A N 1
ATOM 1120 C CA . SER A 1 168 ? 39.20661 -34.87487 21.14684 1.000 31.92840 148 SER A CA 1
ATOM 1121 C C . SER A 1 168 ? 39.95342 -35.92510 20.33924 1.000 26.73059 148 SER A C 1
ATOM 1122 O O . SER A 1 168 ? 40.21453 -35.74950 19.14615 1.000 30.37387 148 SER A O 1
ATOM 1125 N N . GLY A 1 169 ? 40.30942 -37.02226 21.00771 1.000 28.25270 149 GLY A N 1
ATOM 1126 C CA . GLY A 1 169 ? 40.79507 -38.17891 20.27870 1.000 31.36848 149 GLY A CA 1
ATOM 1127 C C . GLY A 1 169 ? 39.78322 -38.68164 19.26989 1.000 31.01533 149 GLY A C 1
ATOM 1128 O O . GLY A 1 169 ? 40.15408 -39.28510 18.25937 1.000 27.49521 149 GLY A O 1
ATOM 1129 N N . ASP A 1 170 ? 38.49457 -38.43356 19.52599 1.000 30.99338 150 ASP A N 1
ATOM 1130 C CA . ASP A 1 170 ? 37.45701 -38.76939 18.55678 1.000 33.13212 150 ASP A CA 1
ATOM 1131 C C . ASP A 1 170 ? 37.68091 -38.03439 17.24045 1.000 33.49977 150 ASP A C 1
ATOM 1132 O O . ASP A 1 170 ? 37.59666 -38.63135 16.16120 1.000 33.33887 150 ASP A O 1
ATOM 1137 N N . GLN A 1 171 ? 37.97049 -36.73123 17.30845 1.000 31.44473 151 GLN A N 1
ATOM 1138 C CA . GLN A 1 171 ? 38.25945 -35.99052 16.08488 1.000 33.67101 151 GLN A CA 1
ATOM 1139 C C . GLN A 1 171 ? 39.60840 -36.38645 15.50008 1.000 35.03961 151 GLN A C 1
ATOM 1140 O O . GLN A 1 171 ? 39.76664 -36.40505 14.27348 1.000 33.97161 151 GLN A O 1
ATOM 1146 N N . CYS A 1 172 ? 40.58829 -36.70160 16.35440 1.000 32.47957 152 CYS A N 1
ATOM 1147 C CA . CYS A 1 172 ? 41.85626 -37.22799 15.85833 1.000 29.13965 152 CYS A CA 1
ATOM 1148 C C . CYS A 1 172 ? 41.63143 -38.47719 15.01625 1.000 31.54264 152 CYS A C 1
ATOM 1149 O O . CYS A 1 172 ? 42.31413 -38.68795 14.00649 1.000 30.71612 152 CYS A O 1
ATOM 1152 N N . MET A 1 173 ? 40.66785 -39.31268 15.41386 1.000 29.05690 153 MET A N 1
ATOM 1153 C CA . MET A 1 173 ? 40.28328 -40.45210 14.58827 1.000 31.83045 153 MET A CA 1
ATOM 1154 C C . MET A 1 173 ? 39.75570 -39.99461 13.23399 1.000 35.55060 153 MET A C 1
ATOM 1155 O O . MET A 1 173 ? 40.06327 -40.60256 12.20151 1.000 32.10850 153 MET A O 1
ATOM 1160 N N . GLU A 1 174 ? 38.96674 -38.91592 13.21801 1.000 34.00227 154 GLU A N 1
ATOM 1161 C CA . GLU A 1 174 ? 38.41716 -38.41797 11.96057 1.000 35.60864 154 GLU A CA 1
ATOM 1162 C C . GLU A 1 174 ? 39.51751 -37.91356 11.03678 1.000 36.14681 154 GLU A C 1
ATOM 1163 O O . GLU A 1 174 ? 39.47979 -38.15787 9.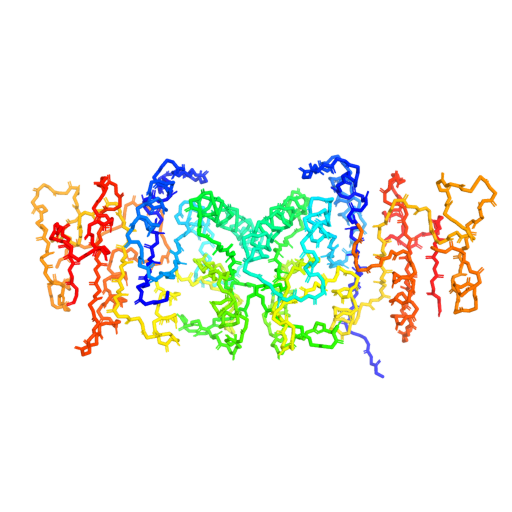82494 1.000 38.65388 154 GLU A O 1
ATOM 1169 N N . VAL A 1 175 ? 40.50406 -37.20412 11.59054 1.000 37.17254 155 VAL A N 1
ATOM 1170 C CA . VAL A 1 175 ? 41.61120 -36.70271 10.77963 1.000 33.85813 155 VAL A CA 1
ATOM 1171 C C . VAL A 1 175 ? 42.37700 -37.86322 10.15808 1.000 34.75713 155 VAL A C 1
ATOM 1172 O O . VAL A 1 175 ? 42.68048 -37.86175 8.95935 1.000 35.22016 155 VAL A O 1
ATOM 1176 N N . LEU A 1 176 ? 42.69405 -38.87645 10.96682 1.000 34.88608 156 LEU A N 1
ATOM 1177 C CA . LEU A 1 176 ? 43.41090 -40.03914 10.45570 1.000 33.62986 156 LEU A CA 1
ATOM 1178 C C . LEU A 1 176 ? 42.57552 -40.82293 9.45504 1.000 33.30289 156 LEU A C 1
ATOM 1179 O O . LEU A 1 176 ? 43.12338 -41.38511 8.50069 1.000 35.83919 156 LEU A O 1
ATOM 1184 N N . CYS A 1 177 ? 41.25803 -40.87655 9.65617 1.000 34.49840 157 CYS A N 1
ATOM 1185 C CA . CYS A 1 177 ? 40.40047 -41.60801 8.73122 1.000 40.31815 157 CYS A CA 1
ATOM 1186 C C . CYS A 1 177 ? 40.47831 -41.01675 7.32922 1.000 38.16343 157 CYS A C 1
ATOM 1187 O O . CYS A 1 177 ? 40.69523 -41.73896 6.34951 1.000 40.29480 157 CYS A O 1
ATOM 1190 N N . ARG A 1 178 ? 40.31256 -39.69792 7.21342 1.000 34.12453 158 ARG A N 1
ATOM 1191 C CA . ARG A 1 178 ? 40.41994 -39.05564 5.91020 1.000 37.33878 158 ARG A CA 1
ATOM 1192 C C . ARG A 1 178 ? 41.85852 -38.95235 5.42477 1.000 39.37489 158 ARG A C 1
ATOM 1193 O O . ARG A 1 178 ? 42.07519 -38.66394 4.24300 1.000 44.27459 158 ARG A O 1
ATOM 1201 N N . MET A 1 179 ? 42.83949 -39.18120 6.29757 1.000 38.81991 159 MET A N 1
ATOM 1202 C CA . MET A 1 179 ? 44.24196 -39.14432 5.90169 1.000 34.43927 159 MET A CA 1
ATOM 1203 C C . MET A 1 179 ? 44.72004 -40.47511 5.33646 1.000 36.56600 159 MET A C 1
ATOM 1204 O O . MET A 1 179 ? 45.48373 -40.49556 4.36580 1.000 39.52393 159 MET A O 1
ATOM 1209 N N . PHE A 1 180 ? 44.28437 -41.59057 5.92328 1.000 36.85608 160 PHE A N 1
ATOM 1210 C CA . PHE A 1 180 ? 44.80119 -42.90029 5.56130 1.000 42.91625 160 PHE A CA 1
ATOM 1211 C C . PHE A 1 180 ? 43.75173 -43.85967 5.02025 1.000 40.42103 160 PHE A C 1
ATOM 1212 O O . PHE A 1 180 ? 44.12263 -44.94415 4.55708 1.000 42.88280 160 PHE A O 1
ATOM 1220 N N . ASP A 1 181 ? 42.46631 -43.49719 5.05831 1.000 39.86661 161 ASP A N 1
ATOM 1221 C CA . ASP A 1 181 ? 41.37400 -44.31668 4.54077 1.000 43.38418 161 ASP A CA 1
ATOM 1222 C C . ASP A 1 181 ? 41.45016 -45.73784 5.08751 1.000 39.85460 161 ASP A C 1
ATOM 1223 O O . ASP A 1 181 ? 41.80792 -46.66726 4.35257 1.000 41.08230 161 ASP A O 1
ATOM 1228 N N . PRO A 1 182 ? 41.12838 -45.94969 6.35968 1.000 36.45159 162 PRO A N 1
ATOM 1229 C CA . PRO A 1 182 ? 41.17177 -47.30586 6.91012 1.000 40.73800 162 PRO A CA 1
ATOM 1230 C C . PRO A 1 182 ? 40.01123 -48.14843 6.40343 1.000 40.25963 162 PRO A C 1
ATOM 1231 O O . PRO A 1 182 ? 38.95988 -47.64247 6.00622 1.000 41.58627 162 PRO A O 1
ATOM 1235 N N . GLU A 1 183 ? 40.22386 -49.46483 6.41267 1.000 41.37696 163 GLU A N 1
ATOM 1236 C CA . GLU A 1 183 ? 39.14514 -50.39391 6.10149 1.000 44.23881 163 GLU A CA 1
ATOM 1237 C C . GLU A 1 183 ? 38.18347 -50.56881 7.26817 1.000 42.37827 163 GLU A C 1
ATOM 1238 O O . GLU A 1 183 ? 37.02074 -50.92535 7.05070 1.000 41.57097 163 GLU A O 1
ATOM 1244 N N . LYS A 1 184 ? 38.63809 -50.31218 8.49256 1.000 39.99802 164 LYS A N 1
ATOM 1245 C CA . LYS A 1 184 ? 37.82923 -50.52384 9.68168 1.000 40.87051 164 LYS A CA 1
ATOM 1246 C C . LYS A 1 184 ? 38.18013 -49.45974 10.71151 1.000 39.27950 164 LYS A C 1
ATOM 1247 O O . LYS A 1 184 ? 39.31484 -48.97734 10.76366 1.000 39.07730 164 LYS A O 1
ATOM 1253 N N . VAL A 1 185 ? 37.19179 -49.09259 11.52435 1.000 37.11056 165 VAL A N 1
ATOM 1254 C CA . VAL A 1 185 ? 37.35116 -48.08918 12.57174 1.000 35.48272 165 VAL A CA 1
ATOM 1255 C C . VAL A 1 185 ? 36.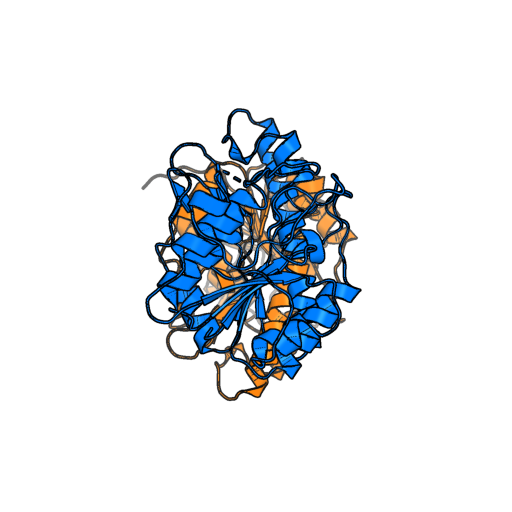77160 -48.66465 13.85599 1.000 37.57606 165 VAL A C 1
ATOM 1256 O O . VAL A 1 185 ? 35.58974 -49.02549 13.89882 1.000 37.42691 165 VAL A O 1
ATOM 1260 N N . VAL A 1 186 ? 37.59515 -48.75135 14.89800 1.000 30.76469 166 VAL A N 1
ATOM 1261 C CA . VAL A 1 186 ? 37.21856 -49.41754 16.13915 1.000 29.65786 166 VAL A CA 1
ATOM 1262 C C . VAL A 1 186 ? 37.42330 -48.45510 17.29967 1.000 33.50066 166 VAL A C 1
ATOM 1263 O O . VAL A 1 186 ? 38.54991 -48.00968 17.55100 1.000 32.73994 166 VAL A O 1
ATOM 1267 N N . PHE A 1 187 ? 36.34112 -48.14147 18.00597 1.000 29.17717 167 PHE A N 1
ATOM 1268 C CA . PHE A 1 187 ? 36.40432 -47.41525 19.26502 1.000 28.18215 167 PHE A CA 1
ATOM 1269 C C . PHE A 1 187 ? 36.33478 -48.40870 20.41608 1.000 30.89601 167 PHE A C 1
ATOM 1270 O O . PHE A 1 187 ? 35.52547 -49.34088 20.39793 1.000 29.49150 167 PHE A O 1
ATOM 1278 N N . VAL A 1 188 ? 37.19195 -48.20974 21.41227 1.000 27.06225 168 VAL A N 1
ATOM 1279 C CA . VAL A 1 188 ? 37.28796 -49.09591 22.56579 1.000 26.10078 168 VAL A CA 1
ATOM 1280 C C . VAL A 1 188 ? 36.92659 -48.29337 23.80685 1.000 28.95780 168 VAL A C 1
ATOM 1281 O O . VAL A 1 188 ? 37.61548 -47.32380 24.14705 1.000 26.70990 168 VAL A O 1
ATOM 1285 N N . SER A 1 189 ? 35.84799 -48.69216 24.47997 1.000 27.05065 169 SER A N 1
ATOM 1286 C CA . SER A 1 189 ? 35.39691 -48.02074 25.69075 1.000 27.85186 169 SER A CA 1
ATOM 1287 C C . SER A 1 189 ? 34.92875 -49.07350 26.68774 1.000 30.32857 169 SER A C 1
ATOM 1288 O O . SER A 1 189 ? 35.00740 -50.27848 26.43168 1.000 30.44238 169 SER A O 1
ATOM 1291 N N . ASP A 1 190 ? 34.44568 -48.61482 27.84266 1.000 30.15701 170 ASP A N 1
ATOM 1292 C CA . ASP A 1 190 ? 34.07984 -49.50285 28.93773 1.000 32.21555 170 ASP A CA 1
ATOM 1293 C C . ASP A 1 190 ? 32.63500 -49.98621 28.85481 1.000 32.43855 170 ASP A C 1
ATOM 1294 O O . ASP A 1 190 ? 32.07467 -50.40916 29.87223 1.000 33.34196 170 ASP A O 1
ATOM 1299 N N . ILE A 1 191 ? 32.02671 -49.93663 27.67278 1.000 30.02763 171 ILE A N 1
ATOM 1300 C CA . ILE A 1 191 ? 30.64399 -50.34866 27.47591 1.000 36.69377 171 ILE A CA 1
ATOM 1301 C C . ILE A 1 191 ? 30.57928 -51.32249 26.30959 1.000 34.82207 171 ILE A C 1
ATOM 1302 O O . ILE A 1 191 ? 31.34967 -51.22032 25.34964 1.000 31.88480 171 ILE A O 1
ATOM 1307 N N . ASP A 1 192 ? 29.64010 -52.27103 26.39370 1.000 29.85245 172 ASP A N 1
ATOM 1308 C CA . ASP A 1 192 ? 29.43843 -53.20886 25.29319 1.000 36.17138 172 ASP A CA 1
ATOM 1309 C C . ASP A 1 192 ? 29.05107 -52.48566 24.01037 1.000 31.51740 172 ASP A C 1
ATOM 1310 O O . ASP A 1 192 ? 29.27923 -53.00234 22.91007 1.000 34.73552 172 ASP A O 1
ATOM 1315 N N . GLY A 1 193 ? 28.47237 -51.29810 24.13360 1.000 27.81898 173 GLY A N 1
ATOM 1316 C CA . GLY A 1 193 ? 28.13521 -50.49565 22.97908 1.000 35.40413 173 GLY A CA 1
ATOM 1317 C C . GLY A 1 193 ? 27.28813 -49.31408 23.40271 1.000 36.19844 173 GLY A C 1
ATOM 1318 O O . GLY A 1 193 ? 27.19642 -48.98795 24.58829 1.000 35.68446 173 GLY A O 1
ATOM 1319 N N . LEU A 1 194 ? 26.67820 -48.67327 22.41005 1.000 38.95631 174 LEU A N 1
ATOM 1320 C CA . LEU A 1 194 ? 25.67532 -47.66007 22.70185 1.000 35.36553 174 LEU A CA 1
ATOM 1321 C C . LEU A 1 194 ? 24.40024 -48.34092 23.17989 1.000 41.40823 174 LEU A C 1
ATOM 1322 O O . LEU A 1 194 ? 23.96247 -49.33867 22.59933 1.000 42.89832 174 LEU A O 1
ATOM 1327 N N . TYR A 1 195 ? 23.81852 -47.82037 24.25195 1.000 42.21858 175 TYR A N 1
ATOM 1328 C CA . TYR A 1 195 ? 22.57107 -48.33673 24.79144 1.000 41.14957 175 TYR A CA 1
ATOM 1329 C C . TYR A 1 195 ? 21.44635 -47.34010 24.54507 1.000 47.81153 175 TYR A C 1
ATOM 1330 O O . TYR A 1 195 ? 21.67166 -46.18800 24.16299 1.000 44.00354 175 TYR A O 1
ATOM 1339 N N . THR A 1 196 ? 20.21528 -47.80615 24.77194 1.000 44.99419 176 THR A N 1
ATOM 1340 C CA . THR A 1 196 ? 19.07363 -46.89846 24.76958 1.000 47.16641 176 THR A CA 1
ATOM 1341 C C . THR A 1 196 ? 19.19663 -45.86148 25.87586 1.000 51.94986 176 THR A C 1
ATOM 1342 O O . THR A 1 196 ? 18.68687 -44.74242 25.74385 1.000 48.37980 176 THR A O 1
ATOM 1346 N N . ALA A 1 197 ? 19.86348 -46.21824 26.96898 1.000 49.04692 177 ALA A N 1
ATOM 1347 C CA . ALA A 1 197 ? 20.15660 -45.29096 28.04931 1.000 53.37101 177 ALA A CA 1
ATOM 1348 C C . ALA A 1 197 ? 21.37375 -45.81293 28.79598 1.000 51.11554 177 ALA A C 1
ATOM 1349 O O . ALA A 1 197 ? 21.70844 -46.99742 28.71754 1.000 52.19936 177 ALA A O 1
ATOM 1351 N N . ASP A 1 198 ? 22.03461 -44.91051 29.50958 1.000 50.61956 178 ASP A N 1
ATOM 1352 C CA . ASP A 1 198 ? 23.23703 -45.26860 30.24900 1.000 51.35529 178 ASP A CA 1
ATOM 1353 C C . ASP A 1 198 ? 22.94299 -46.42062 31.20366 1.000 51.39208 178 ASP A C 1
ATOM 1354 O O . ASP A 1 198 ? 21.93718 -46.37880 31.92613 1.000 56.79634 178 ASP A O 1
ATOM 1359 N N . PRO A 1 199 ? 23.77991 -47.46191 31.23457 1.000 53.32955 179 PRO A N 1
ATOM 1360 C CA . PRO A 1 199 ? 23.61484 -48.52146 32.23834 1.000 54.51173 179 PRO A CA 1
ATOM 1361 C C . PRO A 1 199 ? 23.68594 -48.03995 33.68377 1.000 64.73756 179 PRO A C 1
ATOM 1362 O O . PRO A 1 199 ? 24.36942 -48.65185 34.51151 1.000 63.49884 179 PRO A O 1
ATOM 1366 N N . LYS A 1 200 ? 23.00301 -46.93518 33.99379 1.000 63.89703 180 LYS A N 1
ATOM 1367 C CA . LYS A 1 200 ? 22.58673 -46.64914 35.35794 1.000 62.39326 180 LYS A CA 1
ATOM 1368 C C . LYS A 1 200 ? 21.10315 -46.91109 35.56734 1.000 66.33357 180 LYS A C 1
ATOM 1369 O O . LYS A 1 200 ? 20.68492 -47.14755 36.70559 1.000 62.49308 180 LYS A O 1
ATOM 1375 N N . THR A 1 201 ? 20.30624 -46.86755 34.50219 1.000 64.13415 181 THR A N 1
ATOM 1376 C CA . THR A 1 201 ? 18.92922 -47.33962 34.52499 1.000 66.72487 181 THR A CA 1
ATOM 1377 C C . THR A 1 201 ? 18.89563 -48.77614 34.01525 1.000 62.97474 181 THR A C 1
ATOM 1378 O O . THR A 1 201 ? 19.54100 -49.10576 33.01311 1.000 54.98062 181 THR A O 1
ATOM 1382 N N . ASP A 1 202 ? 18.16766 -49.63430 34.72434 1.000 62.67554 182 ASP A N 1
ATOM 1383 C CA . ASP A 1 202 ? 18.18286 -51.05833 34.42079 1.000 62.85878 182 ASP A CA 1
ATOM 1384 C C . ASP A 1 202 ? 17.31578 -51.42038 33.22180 1.000 58.94340 182 ASP A C 1
ATOM 1385 O O . ASP A 1 202 ? 17.28580 -52.59225 32.83098 1.000 58.43657 182 ASP A O 1
ATOM 1390 N N . LYS A 1 203 ? 16.61796 -50.45124 32.63111 1.000 57.81226 183 LYS A N 1
ATOM 1391 C CA . LYS A 1 203 ? 15.93862 -50.65178 31.35812 1.000 54.29675 183 LYS A CA 1
ATOM 1392 C C . LYS A 1 203 ? 16.87464 -50.49199 30.16838 1.000 53.71916 183 LYS A C 1
ATOM 1393 O O . LYS A 1 203 ? 16.40923 -50.54437 29.02405 1.000 54.88646 183 LYS A O 1
ATOM 1399 N N . LYS A 1 204 ? 18.16757 -50.27994 30.42306 1.000 53.56603 184 LYS A N 1
ATOM 1400 C CA . LYS A 1 204 ? 19.18657 -50.20216 29.38353 1.000 51.87618 184 LYS A CA 1
ATOM 1401 C C . LYS A 1 204 ? 19.00781 -51.31103 28.35490 1.000 51.75709 184 LYS A C 1
ATOM 1402 O O . LYS A 1 204 ? 18.72224 -52.46071 28.69919 1.000 52.37831 184 LYS A O 1
ATOM 1408 N N . ALA A 1 205 ? 19.16438 -50.95593 27.08318 1.000 46.87078 185 ALA A N 1
ATOM 1409 C CA . ALA A 1 205 ? 19.02577 -51.91979 25.99913 1.000 47.05612 185 ALA A CA 1
ATOM 1410 C C . ALA A 1 205 ? 20.14246 -51.68767 24.99658 1.000 43.40171 185 ALA A C 1
ATOM 1411 O O . ALA A 1 205 ? 20.24195 -50.60081 24.41853 1.000 41.32035 185 ALA A O 1
ATOM 1413 N N . ARG A 1 206 ? 20.97924 -52.70458 24.80001 1.000 44.69940 186 ARG A N 1
ATOM 1414 C CA . ARG A 1 206 ? 22.06160 -52.60899 23.83184 1.000 44.28462 186 ARG A CA 1
ATOM 1415 C C . ARG A 1 206 ? 21.50289 -52.32058 22.44599 1.000 41.42717 186 ARG A C 1
ATOM 1416 O O . ARG A 1 206 ? 20.51831 -52.92932 22.01696 1.000 38.20184 186 ARG A O 1
ATOM 1419 N N . LEU A 1 207 ? 22.12620 -51.37579 21.75360 1.000 40.48473 187 LEU A N 1
ATOM 1420 C CA . LEU A 1 207 ? 21.71632 -50.98574 20.41277 1.000 38.00669 187 LEU A CA 1
ATOM 1421 C C . LEU A 1 207 ? 22.60411 -51.69954 19.40146 1.000 39.99617 187 LEU A C 1
ATOM 1422 O O . LEU A 1 207 ? 23.83159 -51.66030 19.51345 1.000 43.75029 187 LEU A O 1
ATOM 1427 N N . ILE A 1 208 ? 21.98090 -52.36773 18.43155 1.000 45.11020 188 ILE A N 1
ATOM 1428 C CA . ILE A 1 208 ? 22.72930 -53.20583 17.49743 1.000 43.64919 188 ILE A CA 1
ATOM 1429 C C . ILE A 1 208 ? 23.47866 -52.34512 16.48926 1.000 37.88116 188 ILE A C 1
ATOM 1430 O O . ILE A 1 208 ? 24.71483 -52.34846 16.43584 1.000 33.76105 188 ILE A O 1
ATOM 1435 N N . GLY A 1 209 ? 22.73755 -51.61257 15.66362 1.000 39.32484 189 GLY A N 1
ATOM 1436 C CA . GLY A 1 209 ? 23.33214 -50.78655 14.63446 1.000 38.97903 189 GLY A CA 1
ATOM 1437 C C . GLY A 1 209 ? 22.95261 -49.32856 14.77707 1.000 45.81636 189 GLY A C 1
ATOM 1438 O O . GLY A 1 209 ? 21.76557 -48.98894 14.80457 1.000 46.61375 189 GLY A O 1
ATOM 1439 N N . GLU A 1 210 ? 23.95369 -48.45590 14.86926 1.000 42.41169 190 GLU A N 1
ATOM 1440 C CA . GLU A 1 210 ? 23.70338 -47.03599 15.06844 1.000 45.11558 190 GLU A CA 1
ATOM 1441 C C . GLU A 1 210 ? 23.20885 -46.39129 13.78399 1.000 44.22114 190 GLU A C 1
ATOM 1442 O O . GLU A 1 210 ? 23.84635 -46.50436 12.73224 1.000 50.99650 190 GLU A O 1
ATOM 1448 N N . VAL A 1 211 ? 22.06712 -45.71584 13.87636 1.000 47.05204 191 VAL A N 1
ATOM 1449 C CA . VAL A 1 211 ? 21.62021 -44.77567 12.86194 1.000 47.92165 191 VAL A CA 1
ATOM 1450 C C . VAL A 1 211 ? 21.36348 -43.45281 13.56728 1.000 47.28872 191 VAL A C 1
ATOM 1451 O O . VAL A 1 211 ? 21.27665 -43.38612 14.79609 1.000 48.53328 191 VAL A O 1
ATOM 1455 N N . THR A 1 212 ? 21.25594 -42.38892 12.76893 1.000 47.41312 192 THR A N 1
ATOM 1456 C CA . THR A 1 212 ? 21.06394 -41.05718 13.33468 1.000 47.94818 192 THR A CA 1
ATOM 1457 C C . THR A 1 212 ? 19.83359 -41.00631 14.23412 1.000 53.18821 192 THR A C 1
ATOM 1458 O O . THR A 1 212 ? 19.88511 -40.45221 15.33927 1.000 54.29628 192 THR A O 1
ATOM 1462 N N . ARG A 1 213 ? 18.72502 -41.60470 13.79181 1.000 54.30219 193 ARG A N 1
ATOM 1463 C CA . ARG A 1 213 ? 17.48532 -41.50741 14.55617 1.000 55.62155 193 ARG A CA 1
ATOM 1464 C C . ARG A 1 213 ? 17.53365 -42.35978 15.82022 1.000 56.15609 193 ARG A C 1
ATOM 1465 O O . ARG A 1 213 ? 16.99088 -41.96334 16.85802 1.000 53.88302 193 ARG A O 1
ATOM 1473 N N . LYS A 1 214 ? 18.18583 -43.52582 15.76270 1.000 56.50283 194 LYS A N 1
ATOM 1474 C CA . LYS A 1 214 ? 18.22767 -44.41537 16.92029 1.000 56.13914 194 LYS A CA 1
ATOM 1475 C C . LYS A 1 214 ? 18.97380 -43.81706 18.10504 1.000 61.75939 194 LYS A C 1
ATOM 1476 O O . LYS A 1 214 ? 18.89695 -44.37299 19.20626 1.000 54.83283 194 LYS A O 1
ATOM 1482 N N . LYS A 1 215 ? 19.68809 -42.71069 17.91166 1.000 62.84150 195 LYS A N 1
ATOM 1483 C CA . LYS A 1 215 ? 20.37948 -42.02772 18.99675 1.000 64.04148 195 LYS A CA 1
ATOM 1484 C C . LYS A 1 215 ? 19.67924 -40.75373 19.44603 1.000 65.26342 195 LYS A C 1
ATOM 1485 O O . LYS A 1 215 ? 19.63212 -40.47327 20.64766 1.000 67.43763 195 LYS A O 1
ATOM 1491 N N . LEU A 1 216 ? 19.14764 -39.97070 18.51157 1.000 64.52497 196 LEU A N 1
ATOM 1492 C CA . LEU A 1 216 ? 18.47277 -38.72294 18.84926 1.000 65.66921 196 LEU A CA 1
ATOM 1493 C C . LEU A 1 216 ? 17.22394 -38.98636 19.68261 1.000 68.50073 196 LEU A C 1
ATOM 1494 O O . LEU A 1 216 ? 17.28163 -39.01227 20.91168 1.000 68.45267 196 LEU A O 1
ATOM 1499 N N . ALA A 1 219 ? 17.37724 -42.11908 21.96531 1.000 54.39411 199 ALA A N 1
ATOM 1500 C CA . ALA A 1 219 ? 18.24623 -42.71342 22.97598 1.000 59.35394 199 ALA A CA 1
ATOM 1501 C C . ALA A 1 219 ? 18.70255 -41.66830 23.98914 1.000 57.92122 199 ALA A C 1
ATOM 1502 O O . ALA A 1 219 ? 18.93879 -40.51134 23.63936 1.000 56.36590 199 ALA A O 1
ATOM 1504 N N . LEU A 1 220 ? 18.82764 -42.08620 25.24701 1.000 52.37384 200 LEU A N 1
ATOM 1505 C CA . LEU A 1 220 ? 19.20954 -41.19977 26.34125 1.000 56.80984 200 LEU A CA 1
ATOM 1506 C C . LEU A 1 220 ? 20.71120 -41.32727 26.57382 1.000 58.01485 200 LEU A C 1
ATOM 1507 O O . LEU A 1 220 ? 21.19548 -42.38672 26.98632 1.000 54.95756 200 LEU A O 1
ATOM 1512 N N . THR A 1 221 ? 21.44359 -40.24676 26.31057 1.000 52.96430 201 THR A N 1
ATOM 1513 C CA . THR A 1 221 ? 22.89140 -40.19887 26.49283 1.000 56.70758 201 THR A CA 1
ATOM 1514 C C . THR A 1 221 ? 23.20849 -39.11643 27.51686 1.000 60.82046 201 THR A C 1
ATOM 1515 O O . THR A 1 221 ? 22.98961 -37.92755 27.25772 1.000 62.26425 201 THR A O 1
ATOM 1519 N N . ASP A 1 222 ? 23.72247 -39.52467 28.67353 1.000 56.82723 202 ASP A N 1
ATOM 1520 C CA . ASP A 1 222 ? 24.05752 -38.60967 29.75444 1.000 59.43028 202 ASP A CA 1
ATOM 1521 C C . ASP A 1 222 ? 25.53532 -38.73579 30.10785 1.000 57.55853 202 ASP A C 1
ATOM 1522 O O . ASP A 1 222 ? 26.23298 -39.64970 29.66015 1.000 57.00916 202 ASP A O 1
ATOM 1527 N N . ILE A 1 223 ? 26.01108 -37.79417 30.92103 1.000 55.41492 203 ILE A N 1
ATOM 1528 C CA . ILE A 1 223 ? 27.40671 -37.73733 31.34423 1.000 50.21922 203 ILE A CA 1
ATOM 1529 C C . ILE A 1 223 ? 27.44057 -37.64158 32.86314 1.000 50.93541 203 ILE A C 1
ATOM 1530 O O . ILE A 1 223 ? 26.91905 -36.67863 33.43806 1.000 49.98484 203 ILE A O 1
ATOM 1535 N N . THR A 1 224 ? 28.05936 -38.63044 33.51158 1.000 47.08075 204 THR A N 1
ATOM 1536 C CA . THR A 1 224 ? 28.14147 -38.67563 34.96775 1.000 48.15473 204 THR A CA 1
ATOM 1537 C C . THR A 1 224 ? 29.57384 -38.61801 35.48530 1.000 49.55772 204 THR A C 1
ATOM 1538 O O . THR A 1 224 ? 29.79087 -38.78086 36.69257 1.000 48.88306 204 THR A O 1
ATOM 1542 N N . VAL A 1 225 ? 30.55587 -38.40157 34.61100 1.000 41.27329 205 VAL A N 1
ATOM 1543 C CA . VAL A 1 225 ? 31.94866 -38.25082 35.00696 1.000 40.25492 205 VAL A CA 1
ATOM 1544 C C . VAL A 1 225 ? 32.49193 -36.98180 34.36231 1.000 40.93937 205 VAL A C 1
ATOM 1545 O O . VAL A 1 225 ? 31.85875 -36.37910 33.49510 1.000 43.49273 205 VAL A O 1
ATOM 1549 N N . ALA A 1 226 ? 33.68135 -36.57748 34.80474 1.000 42.53832 206 ALA A N 1
ATOM 1550 C CA . ALA A 1 226 ? 34.31915 -35.38662 34.25631 1.000 39.06511 206 ALA A CA 1
ATOM 1551 C C . ALA A 1 226 ? 34.51518 -35.54301 32.75450 1.000 41.64482 206 ALA A C 1
ATOM 1552 O O . ALA A 1 226 ? 35.19888 -36.46621 32.29963 1.000 35.01866 206 ALA A O 1
ATOM 1554 N N . ASP A 1 227 ? 33.89780 -34.64854 31.98579 1.000 37.13435 207 ASP A N 1
ATOM 1555 C CA . ASP A 1 227 ? 33.96141 -34.71587 30.53460 1.000 39.00092 207 ASP A CA 1
ATOM 1556 C C . ASP A 1 227 ? 33.97810 -33.30421 29.97053 1.000 41.03402 207 ASP A C 1
ATOM 1557 O O . ASP A 1 227 ? 33.50087 -32.35429 30.59710 1.000 41.70204 207 ASP A O 1
ATOM 1562 N N . VAL A 1 228 ? 34.53433 -33.18194 28.76744 1.000 37.70954 208 VAL A N 1
ATOM 1563 C CA . VAL A 1 228 ? 34.74808 -31.89062 28.13089 1.000 37.07487 208 VAL A CA 1
ATOM 1564 C C . VAL A 1 228 ? 34.44536 -31.99661 26.63531 1.000 36.60925 208 VAL A C 1
ATOM 1565 O O . VAL A 1 228 ? 34.24015 -30.98149 25.95822 1.000 34.19098 208 VAL A O 1
ATOM 1569 N N . THR A 1 229 ? 34.35658 -33.22446 26.11066 1.000 36.60345 209 THR A N 1
ATOM 1570 C CA . THR A 1 229 ? 34.28408 -33.42203 24.66396 1.000 36.63424 209 THR A CA 1
ATOM 1571 C C . THR A 1 229 ? 33.05521 -34.19150 24.17589 1.000 38.78778 209 THR A C 1
ATOM 1572 O O . THR A 1 229 ? 33.01540 -34.57155 22.99911 1.000 35.02028 209 THR A O 1
ATOM 1576 N N . GLY A 1 230 ? 32.05438 -34.43697 25.02128 1.000 39.72166 210 GLY A N 1
ATOM 1577 C CA . GLY A 1 230 ? 30.74190 -34.82896 24.53241 1.000 43.29416 210 GLY A CA 1
ATOM 1578 C C . GLY A 1 230 ? 30.28283 -36.24153 24.83981 1.000 43.98166 210 GLY A C 1
ATOM 1579 O O . GLY A 1 230 ? 29.10424 -36.54250 24.60951 1.000 43.70343 210 GLY A O 1
ATOM 1580 N N . GLY A 1 231 ? 31.15420 -37.12493 25.32345 1.000 39.24984 211 GLY A N 1
ATOM 1581 C CA . GLY A 1 231 ? 30.67502 -38.43576 25.74353 1.000 35.91032 211 GLY A CA 1
ATOM 1582 C C . GLY A 1 231 ? 30.28482 -39.36517 24.59775 1.000 38.52518 211 GLY A C 1
ATOM 1583 O O . GLY A 1 231 ? 30.73312 -39.22764 23.45484 1.000 34.19675 211 GLY A O 1
ATOM 1584 N N . VAL A 1 232 ? 29.42066 -40.33233 24.93310 1.000 37.62811 212 VAL A N 1
ATOM 1585 C CA . VAL A 1 232 ? 29.04074 -41.37065 23.97352 1.000 38.38856 212 VAL A CA 1
ATOM 1586 C C . VAL A 1 232 ? 28.37520 -40.76010 22.74825 1.000 40.13245 212 VAL A C 1
ATOM 1587 O O . VAL A 1 232 ? 28.57030 -41.23109 21.62122 1.000 38.92661 212 VAL A O 1
ATOM 1591 N N . HIS A 1 233 ? 27.57967 -39.70571 22.94521 1.000 41.51962 213 HIS A N 1
ATOM 1592 C CA . HIS A 1 233 ? 26.87261 -39.09961 21.82280 1.000 41.11737 213 HIS A CA 1
ATOM 1593 C C . HIS A 1 233 ? 27.84601 -38.54990 20.78905 1.000 39.67605 213 HIS A C 1
ATOM 1594 O O . HIS A 1 233 ? 27.66739 -38.76322 19.58489 1.000 39.78708 213 HIS A O 1
ATOM 1601 N N . SER A 1 234 ? 28.88928 -37.84874 21.23991 1.000 39.39567 214 SER A N 1
ATOM 1602 C CA . SER A 1 234 ? 29.85691 -37.28560 20.30379 1.000 36.63440 214 SER A CA 1
ATOM 1603 C C . SER A 1 234 ? 30.65871 -38.38082 19.61083 1.000 34.02176 214 SER A C 1
ATOM 1604 O O . SER A 1 234 ? 30.99128 -38.25857 18.42637 1.000 36.56908 214 SER A O 1
ATOM 1607 N N . LYS A 1 235 ? 30.98207 -39.45744 20.33157 1.000 35.72993 215 LYS A N 1
ATOM 1608 C CA . LYS A 1 235 ? 31.64219 -40.59244 19.69538 1.000 36.49699 215 LYS A CA 1
ATOM 1609 C C . LYS A 1 235 ? 30.73532 -41.25403 18.66613 1.000 36.22828 215 LYS A C 1
ATOM 1610 O O . LYS A 1 235 ? 31.21624 -41.74900 17.63964 1.000 35.07306 215 LYS A O 1
ATOM 1616 N N . MET A 1 236 ? 29.42345 -41.26152 18.91628 1.000 36.89290 216 MET A N 1
ATOM 1617 C CA . MET A 1 236 ? 28.48848 -41.83977 17.95758 1.000 36.25759 216 MET A CA 1
ATOM 1618 C C . MET A 1 236 ? 28.44171 -41.02657 16.66990 1.000 38.20831 216 MET A C 1
ATOM 1619 O O . MET A 1 236 ? 28.43407 -41.59611 15.57140 1.000 34.79293 216 MET A O 1
ATOM 1624 N N . GLU A 1 237 ? 28.40727 -39.69478 16.78499 1.000 37.95316 217 GLU A N 1
ATOM 1625 C CA . GLU A 1 237 ? 28.38943 -38.84716 15.59600 1.000 39.56201 217 GLU A CA 1
ATOM 1626 C C . GLU A 1 237 ? 29.65140 -39.04290 14.76701 1.000 40.07883 217 GLU A C 1
ATOM 1627 O O . GLU A 1 237 ? 29.58759 -39.16648 13.53816 1.000 39.34629 217 GLU A O 1
ATOM 1633 N N . ALA A 1 238 ? 30.81353 -39.06411 15.42637 1.000 40.41597 218 ALA A N 1
ATOM 1634 C CA . ALA A 1 238 ? 32.06066 -39.32246 14.71529 1.000 40.53526 218 ALA A CA 1
ATOM 1635 C C . ALA A 1 238 ? 32.01413 -40.66944 14.00722 1.000 40.11923 218 ALA A C 1
ATOM 1636 O O . ALA A 1 238 ? 32.41053 -40.78218 12.84032 1.000 42.42310 218 ALA A O 1
ATOM 1638 N N . MET A 1 239 ? 31.51783 -41.69953 14.69562 1.000 37.24090 219 MET A N 1
ATOM 1639 C CA . MET A 1 239 ? 31.35870 -43.00940 14.07280 1.000 40.99831 219 MET A CA 1
ATOM 1640 C C . MET A 1 239 ? 30.46768 -42.92503 12.84010 1.000 41.80386 219 MET A C 1
ATOM 1641 O O . MET A 1 239 ? 30.80288 -43.46419 11.77894 1.000 38.07840 219 MET A O 1
ATOM 1646 N N . LEU A 1 240 ? 29.32396 -42.24457 12.96320 1.000 40.78630 220 LEU A N 1
ATOM 1647 C CA . LEU A 1 240 ? 28.41053 -42.12081 11.83140 1.000 39.72310 220 LEU A CA 1
ATOM 1648 C C . LEU A 1 240 ? 29.04021 -41.32247 10.69613 1.000 41.58046 220 LEU A C 1
ATOM 1649 O O . LEU A 1 240 ? 28.82471 -41.63220 9.51849 1.000 44.90209 220 LEU A O 1
ATOM 1654 N N . ARG A 1 241 ? 29.82754 -40.29635 11.02944 1.000 38.74035 221 ARG A N 1
ATOM 1655 C CA . ARG A 1 241 ? 30.47726 -39.49485 9.99716 1.000 42.71598 221 ARG A CA 1
ATOM 1656 C C . ARG A 1 241 ? 31.53882 -40.28854 9.24647 1.000 41.20398 221 ARG A C 1
ATOM 1657 O O . ARG A 1 241 ? 31.76972 -40.04058 8.05773 1.000 38.66851 221 ARG A O 1
ATOM 1665 N N . MET A 1 242 ? 32.18710 -41.24237 9.91329 1.000 43.77270 222 MET A N 1
ATOM 1666 C CA . MET A 1 242 ? 33.31317 -41.96115 9.33312 1.000 47.74011 222 MET A CA 1
ATOM 1667 C C . MET A 1 242 ? 32.90326 -43.17682 8.51142 1.000 45.40570 222 MET A C 1
ATOM 1668 O O . MET A 1 242 ? 33.75566 -43.75053 7.82458 1.000 49.35153 222 MET A O 1
ATOM 1673 N N . THR A 1 243 ? 31.63864 -43.58693 8.56432 1.000 43.62262 223 THR A N 1
ATOM 1674 C CA . THR A 1 243 ? 31.18461 -44.69899 7.74163 1.000 50.77854 223 THR A CA 1
ATOM 1675 C C . THR A 1 243 ? 31.25194 -44.32994 6.26385 1.000 51.59919 223 THR A C 1
ATOM 1676 O O . THR A 1 243 ? 31.14449 -43.16002 5.88591 1.000 53.44771 223 THR A O 1
ATOM 1680 N N . ASP A 1 244 ? 31.43454 -45.34406 5.42353 1.000 60.87513 224 ASP A N 1
ATOM 1681 C CA . ASP A 1 244 ? 31.60393 -45.12460 3.99324 1.000 68.89803 224 ASP A CA 1
ATOM 1682 C C . ASP A 1 244 ? 31.08710 -46.34721 3.24221 1.000 68.94807 224 ASP A C 1
ATOM 1683 O O . ASP A 1 244 ? 30.48432 -47.25108 3.82899 1.000 68.95831 224 ASP A O 1
ATOM 1688 N N . ARG A 1 245 ? 31.33189 -46.36691 1.92892 1.000 75.62903 225 ARG A N 1
ATOM 1689 C CA . ARG A 1 245 ? 30.87536 -47.47175 1.09066 1.000 82.24089 225 ARG A CA 1
ATOM 1690 C C . ARG A 1 245 ? 31.47959 -48.79654 1.53971 1.000 80.19509 225 ARG A C 1
ATOM 1691 O O . ARG A 1 245 ? 30.80892 -49.83547 1.51243 1.000 80.23705 225 ARG A O 1
ATOM 1699 N N . ASN A 1 246 ? 32.74245 -48.78097 1.96337 1.000 78.79948 226 ASN A N 1
ATOM 1700 C CA . ASN A 1 246 ? 33.42572 -49.98420 2.41608 1.000 81.54950 226 ASN A CA 1
ATOM 1701 C C . ASN A 1 246 ? 34.24473 -49.66328 3.66904 1.000 75.60674 226 ASN A C 1
ATOM 1702 O O . ASN A 1 246 ? 35.46300 -49.81409 3.71291 1.000 72.75045 226 ASN A O 1
ATOM 1707 N N . ARG A 1 247 ? 33.55775 -49.20539 4.71433 1.000 67.26340 227 ARG A N 1
ATOM 1708 C CA . ARG A 1 247 ? 34.20342 -48.94991 6.00035 1.000 59.89318 227 ARG A CA 1
ATOM 1709 C C . ARG A 1 247 ? 33.14863 -48.99603 7.09229 1.000 54.59213 227 ARG A C 1
ATOM 1710 O O . ARG A 1 247 ? 32.21921 -48.18161 7.08826 1.000 51.33589 227 ARG A O 1
ATOM 1718 N N . ARG A 1 248 ? 33.29316 -49.93761 8.01993 1.000 49.68290 228 ARG A N 1
ATOM 1719 C CA . ARG A 1 248 ? 32.42444 -50.04484 9.18166 1.000 49.45091 228 ARG A CA 1
ATOM 1720 C C . ARG A 1 248 ? 33.10879 -49.44213 10.40317 1.000 44.16884 228 ARG A C 1
ATOM 1721 O O . ARG A 1 248 ? 34.33636 -49.46660 10.52489 1.000 40.49723 228 ARG A O 1
ATOM 1729 N N . CYS A 1 249 ? 32.29948 -48.90323 11.31185 1.000 39.87140 229 CYS A N 1
ATOM 1730 C CA . CYS A 1 249 ? 32.78611 -48.29555 12.54359 1.000 39.83362 229 CYS A CA 1
ATOM 1731 C C . CYS A 1 249 ? 32.15427 -49.01257 13.72783 1.000 41.47178 229 CYS A C 1
ATOM 1732 O O . CYS A 1 249 ? 30.92545 -49.10272 13.81888 1.000 41.43351 229 CYS A O 1
ATOM 1735 N N . TYR A 1 250 ? 32.99193 -49.51238 14.63398 1.000 35.98227 230 TYR A N 1
ATOM 1736 C CA . TYR A 1 250 ? 32.54713 -50.33123 15.75077 1.000 34.94590 230 TYR A CA 1
ATOM 1737 C C . TYR A 1 250 ? 32.85423 -49.64843 17.07663 1.000 37.35980 230 TYR A C 1
ATOM 1738 O O . TYR A 1 250 ? 33.79555 -48.85615 17.18516 1.000 37.16320 230 TYR A O 1
ATOM 1747 N N . LEU A 1 251 ? 32.03719 -49.95796 18.08219 1.000 32.01769 231 LEU A N 1
ATOM 1748 C CA . LEU A 1 251 ? 32.30339 -49.59940 19.47006 1.000 31.81475 231 LEU A CA 1
ATOM 1749 C C . LEU A 1 251 ? 32.27824 -50.87948 20.29050 1.000 35.67362 231 LEU A C 1
ATOM 1750 O O . LEU A 1 251 ? 31.24953 -51.56210 20.34941 1.000 35.11570 231 LEU A O 1
ATOM 1755 N N . VAL A 1 252 ? 33.40297 -51.20252 20.92100 1.000 28.67855 232 VAL A N 1
ATOM 1756 C CA . VAL A 1 252 ? 33.58051 -52.49041 21.57486 1.000 29.24589 232 VAL A CA 1
ATOM 1757 C C . VAL A 1 252 ? 34.02167 -52.27265 23.01613 1.000 30.56240 232 VAL A C 1
ATOM 1758 O O . VAL A 1 252 ? 34.71025 -51.29945 23.33825 1.000 32.73979 232 VAL A O 1
ATOM 1762 N N . ASN A 1 253 ? 33.60666 -53.18684 23.89026 1.000 27.61107 233 ASN A N 1
ATOM 1763 C CA . ASN A 1 253 ? 33.94163 -53.11747 25.30816 1.000 30.46621 233 ASN A CA 1
ATOM 1764 C C . ASN A 1 253 ? 35.36266 -53.63065 25.50744 1.000 32.26184 233 ASN A C 1
ATOM 1765 O O . ASN A 1 253 ? 35.61648 -54.83461 25.40195 1.000 30.80010 233 ASN A O 1
ATOM 1770 N N . GLY A 1 254 ? 36.29056 -52.72025 25.80337 1.000 29.44481 234 GLY A N 1
ATOM 1771 C CA . GLY A 1 254 ? 37.66684 -53.10885 26.05004 1.000 30.25314 234 GLY A CA 1
ATOM 1772 C C . GLY A 1 254 ? 37.89460 -53.83575 27.35634 1.000 31.06689 234 GLY A C 1
ATOM 1773 O O . GLY A 1 254 ? 38.95233 -54.45405 27.52075 1.000 30.86836 234 GLY A O 1
ATOM 1774 N N . ASN A 1 255 ? 36.93813 -53.78054 28.28388 1.000 25.85838 235 ASN A N 1
ATOM 1775 C CA . ASN A 1 255 ? 37.07046 -54.50436 29.53980 1.000 29.48974 235 ASN A CA 1
ATOM 1776 C C . ASN A 1 255 ? 36.69883 -55.97499 29.41206 1.000 32.95715 235 ASN A C 1
ATOM 1777 O O . ASN A 1 255 ? 36.87591 -56.72691 30.37680 1.000 31.56200 235 ASN A O 1
ATOM 1782 N N . ALA A 1 256 ? 36.19326 -56.40082 28.25297 1.000 31.54807 236 ALA A N 1
ATOM 1783 C CA . ALA A 1 256 ? 35.87441 -57.80242 28.02259 1.000 30.88236 236 ALA A CA 1
ATOM 1784 C C . ALA A 1 256 ? 37.10366 -58.49296 27.45093 1.000 30.60203 236 ALA A C 1
ATOM 1785 O O . ALA A 1 256 ? 37.50396 -58.17944 26.31864 1.000 30.10508 236 ALA A O 1
ATOM 1787 N N . PRO A 1 257 ? 37.72951 -59.41920 28.17643 1.000 28.87370 237 PRO A N 1
ATOM 1788 C CA . PRO A 1 257 ? 38.98368 -60.01745 27.69758 1.000 29.92454 237 PRO A CA 1
ATOM 1789 C C . PRO A 1 257 ? 38.81125 -60.69446 26.34568 1.000 33.70678 237 PRO A C 1
ATOM 1790 O O . PRO A 1 257 ? 37.84830 -61.43066 26.11640 1.000 32.53226 237 PRO A O 1
ATOM 1794 N N . ASN A 1 258 ? 39.75515 -60.41946 25.44507 1.000 29.56788 238 ASN A N 1
ATOM 1795 C CA . ASN A 1 258 ? 39.87733 -60.98885 24.10571 1.000 31.44099 238 ASN A CA 1
ATOM 1796 C C . ASN A 1 258 ? 38.79127 -60.52344 23.14427 1.000 33.14139 238 ASN A C 1
ATOM 1797 O O . ASN A 1 258 ? 38.78571 -60.96827 21.98910 1.000 30.96280 238 ASN A O 1
ATOM 1802 N N . ARG A 1 259 ? 37.88027 -59.63912 23.56220 1.000 30.40279 239 ARG A N 1
ATOM 1803 C CA . ARG A 1 259 ? 36.84316 -59.19048 22.63820 1.000 35.15577 239 ARG A CA 1
ATOM 1804 C C . ARG A 1 259 ? 37.41832 -58.29049 21.55089 1.000 33.24352 239 ARG A C 1
ATOM 1805 O O . ARG A 1 259 ? 37.00251 -58.37402 20.38940 1.000 34.90913 239 ARG A O 1
ATOM 1813 N N . LEU A 1 260 ? 38.36978 -57.41975 21.90163 1.000 33.23175 240 LEU A N 1
ATOM 1814 C CA . LEU A 1 260 ? 39.01889 -56.60737 20.87635 1.000 33.07822 240 LEU A CA 1
ATOM 1815 C C . LEU A 1 260 ? 39.81129 -57.48009 19.91364 1.000 30.97575 240 LEU A C 1
ATOM 1816 O O . LEU A 1 260 ? 39.78442 -57.25791 18.69650 1.000 31.44694 240 LEU A O 1
ATOM 1821 N N . TYR A 1 261 ? 40.52289 -58.47887 20.44330 1.000 29.63025 241 TYR A N 1
ATOM 1822 C CA . TYR A 1 261 ? 41.26603 -59.39983 19.58994 1.000 34.57232 241 TYR A CA 1
ATOM 1823 C C . TYR A 1 261 ? 40.34360 -60.08933 18.59305 1.000 35.58868 241 TYR A C 1
ATOM 1824 O O . TYR A 1 261 ? 40.66302 -60.19730 17.40330 1.000 34.93630 241 TYR A O 1
ATOM 1833 N N . SER A 1 262 ? 39.18912 -60.56434 19.06558 1.000 35.19966 242 SER A N 1
ATOM 1834 C CA . SER A 1 262 ? 38.25773 -61.25594 18.18231 1.000 40.53138 242 SER A CA 1
ATOM 1835 C C . SER A 1 262 ? 37.68288 -60.32139 17.12588 1.000 38.76577 242 SER A C 1
ATOM 1836 O O . SER A 1 262 ? 37.39949 -60.75791 16.00468 1.000 40.85485 242 SER A O 1
ATOM 1839 N N . LEU A 1 263 ? 37.51048 -59.03971 17.45565 1.000 36.07821 243 LEU A N 1
ATOM 1840 C CA . LEU A 1 263 ? 36.97759 -58.09357 16.48020 1.000 35.94068 243 LEU A CA 1
ATOM 1841 C C . LEU A 1 263 ? 37.97076 -57.85755 15.34867 1.000 40.06938 243 LEU A C 1
ATOM 1842 O O . LEU A 1 263 ? 37.59669 -57.86140 14.17018 1.000 41.50196 243 LEU A O 1
ATOM 1847 N N . LEU A 1 264 ? 39.24422 -57.64172 15.68915 1.000 36.39887 244 LEU A N 1
ATOM 1848 C CA . LEU A 1 264 ? 40.25358 -57.41827 14.66028 1.000 36.85488 244 LEU A CA 1
ATOM 1849 C C . LEU A 1 264 ? 40.47026 -58.66106 13.80755 1.000 40.49169 244 LEU A C 1
ATOM 1850 O O . LEU A 1 264 ? 40.84643 -58.54838 12.63536 1.000 40.35525 244 LEU A O 1
ATOM 1855 N N . LYS A 1 265 ? 40.24322 -59.84727 14.37332 1.000 37.95665 245 LYS A N 1
ATOM 1856 C CA . LYS A 1 265 ? 40.31207 -61.08342 13.60717 1.000 42.96500 245 LYS A CA 1
ATOM 1857 C C . LYS A 1 265 ? 39.08523 -61.30194 12.73100 1.000 42.22781 245 LYS A C 1
ATOM 1858 O O . LYS A 1 265 ? 39.12388 -62.16017 11.84317 1.000 41.39181 245 LYS A O 1
ATOM 1864 N N . GLY A 1 266 ? 38.00922 -60.55161 12.95306 1.000 43.65565 246 GLY A N 1
ATOM 1865 C CA . GLY A 1 266 ? 36.79110 -60.70912 12.18759 1.000 43.22188 246 GLY A CA 1
ATOM 1866 C C . GLY A 1 266 ? 35.75752 -61.62484 12.80192 1.000 42.67946 246 GLY A C 1
ATOM 1867 O O . GLY A 1 266 ? 34.73391 -61.89304 12.16167 1.000 44.84477 246 GLY A O 1
ATOM 1868 N N . GLU A 1 267 ? 35.98556 -62.10745 14.01913 1.000 41.28611 247 GLU A N 1
ATOM 1869 C CA . GLU A 1 267 ? 35.06495 -63.02758 14.66378 1.000 42.87019 247 GLU A CA 1
ATOM 1870 C C . GLU A 1 267 ? 33.86594 -62.28030 15.24093 1.000 44.72035 247 GLU A C 1
ATOM 1871 O O . GLU A 1 267 ? 33.89907 -61.06600 15.45959 1.000 42.41691 247 GLU A O 1
ATOM 1877 N N . THR A 1 268 ? 32.79606 -63.03183 15.49205 1.000 45.08763 248 THR A N 1
ATOM 1878 C CA . THR A 1 268 ? 31.57035 -62.44333 16.01460 1.000 43.66055 248 THR A CA 1
ATOM 1879 C C . THR A 1 268 ? 31.75749 -62.02409 17.46755 1.000 39.12843 248 THR A C 1
ATOM 1880 O O . THR A 1 268 ? 32.17048 -62.82754 18.31014 1.000 39.53962 248 THR A O 1
ATOM 1884 N N . VAL A 1 269 ? 31.45451 -60.75923 17.75818 1.000 36.84578 249 VAL A N 1
ATOM 1885 C CA . VAL A 1 269 ? 31.50265 -60.22764 19.11428 1.000 35.81818 249 VAL A CA 1
ATOM 1886 C C . VAL A 1 269 ? 30.28487 -59.34485 19.33837 1.000 36.96596 249 VAL A C 1
ATOM 1887 O O . VAL A 1 269 ? 29.78738 -58.69026 18.41632 1.000 33.20619 249 VAL A O 1
ATOM 1891 N N . THR A 1 270 ? 29.80426 -59.33390 20.57822 1.000 31.55316 250 THR A N 1
ATOM 1892 C CA . THR A 1 270 ? 28.74552 -58.41225 20.96545 1.000 31.22233 250 THR A CA 1
ATOM 1893 C C . THR A 1 270 ? 29.29690 -56.99217 20.96695 1.000 37.02871 250 THR A C 1
ATOM 1894 O O . THR A 1 270 ? 30.25880 -56.69413 21.68399 1.000 39.43832 250 THR A O 1
ATOM 1898 N N . CYS A 1 271 ? 28.69747 -56.12242 20.16306 1.000 33.10588 251 CYS A N 1
ATOM 1899 C CA . CYS A 1 271 ? 29.20415 -54.76848 19.96637 1.000 37.25624 251 CYS A CA 1
ATOM 1900 C C . CYS A 1 271 ? 28.14305 -53.96682 19.22472 1.000 41.41339 251 CYS A C 1
ATOM 1901 O O . CYS A 1 271 ? 27.08445 -54.48644 18.85659 1.000 37.73510 251 CYS A O 1
ATOM 1904 N N . THR A 1 272 ? 28.44068 -52.69049 19.00564 1.000 35.54251 252 THR A N 1
ATOM 1905 C CA . THR A 1 272 ? 27.61566 -51.81874 18.18540 1.000 38.89039 252 THR A CA 1
ATOM 1906 C C . THR A 1 272 ? 28.40162 -51.39253 16.95379 1.000 38.44942 252 THR A C 1
ATOM 1907 O O . THR A 1 272 ? 29.61644 -51.17787 17.02465 1.000 37.65738 252 THR A O 1
ATOM 1911 N N . VAL A 1 273 ? 27.70456 -51.28024 15.82538 1.000 34.23330 253 VAL A N 1
ATOM 1912 C CA . VAL A 1 273 ? 28.31219 -50.90392 14.55694 1.000 38.88481 253 VAL A CA 1
ATOM 1913 C C . VAL A 1 273 ? 27.50156 -49.76992 13.94444 1.000 39.89295 253 VAL A C 1
ATOM 1914 O O . VAL A 1 273 ? 26.28709 -49.67045 14.14469 1.00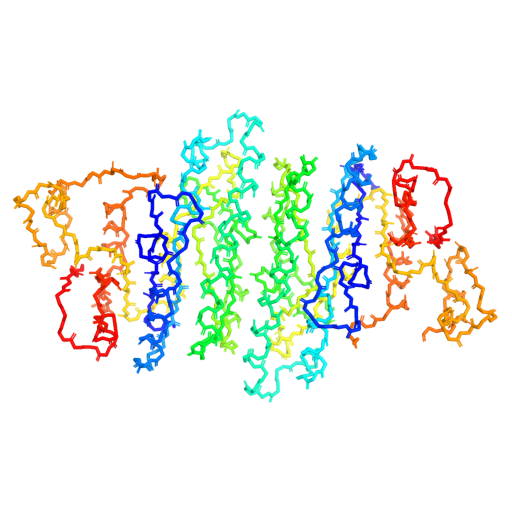0 41.28937 253 VAL A O 1
ATOM 1918 N N . ALA A 1 274 ? 28.18726 -48.89658 13.21308 1.000 37.63424 254 ALA A N 1
ATOM 1919 C CA . ALA A 1 274 ? 27.52770 -47.82666 12.47476 1.000 40.93415 254 ALA A CA 1
ATOM 1920 C C . ALA A 1 274 ? 27.47741 -48.15672 10.98718 1.000 41.68141 254 ALA A C 1
ATOM 1921 O O . ALA A 1 274 ? 26.44621 -48.58580 10.47070 1.000 51.00690 254 ALA A O 1
ATOM 1923 N N . VAL B 1 15 ? 67.18356 -4.00892 10.88904 1.000 45.88520 -5 VAL B N 1
ATOM 1924 C CA . VAL B 1 15 ? 66.29580 -5.11225 11.23696 1.000 54.55434 -5 VAL B CA 1
ATOM 1925 C C . VAL B 1 15 ? 66.18256 -5.22835 12.75481 1.000 48.43770 -5 VAL B C 1
ATOM 1926 O O . VAL B 1 15 ? 67.12473 -5.65381 13.42294 1.000 47.45752 -5 VAL B O 1
ATOM 1930 N N . PRO B 1 16 ? 65.02428 -4.86366 13.29394 1.000 48.13902 -4 PRO B N 1
ATOM 1931 C CA . PRO B 1 16 ? 64.88032 -4.73646 14.74705 1.000 47.05003 -4 PRO B CA 1
ATOM 1932 C C . PRO B 1 16 ? 64.67587 -6.08350 15.43139 1.000 45.16801 -4 PRO B C 1
ATOM 1933 O O . PRO B 1 16 ? 64.48947 -7.12287 14.79772 1.000 43.60410 -4 PRO B O 1
ATOM 1937 N N . ARG B 1 17 ? 64.72115 -6.03834 16.76133 1.000 40.93601 -3 ARG B N 1
ATOM 1938 C CA . ARG B 1 17 ? 64.42854 -7.17996 17.61633 1.000 39.81397 -3 ARG B CA 1
ATOM 1939 C C . ARG B 1 17 ? 63.16327 -6.90325 18.41611 1.000 34.91584 -3 ARG B C 1
ATOM 1940 O O . ARG B 1 17 ? 62.98630 -5.80615 18.95433 1.000 43.52669 -3 ARG B O 1
ATOM 1948 N N . GLY B 1 18 ? 62.28388 -7.89730 18.49251 1.000 37.04049 -2 GLY B N 1
ATOM 1949 C CA . GLY B 1 18 ? 61.04975 -7.73209 19.23415 1.000 39.32394 -2 GLY B CA 1
ATOM 1950 C C . GLY B 1 18 ? 60.88472 -8.73102 20.35964 1.000 40.70345 -2 GLY B C 1
ATOM 1951 O O . GLY B 1 18 ? 59.78675 -9.25365 20.57546 1.000 40.75817 -2 GLY B O 1
ATOM 1952 N N . SER B 1 19 ? 61.96263 -8.99599 21.09609 1.000 39.42908 -1 SER B N 1
ATOM 1953 C CA . SER B 1 19 ? 61.93779 -10.03539 22.11325 1.000 40.97476 -1 SER B CA 1
ATOM 1954 C C . SER B 1 19 ? 62.91209 -9.70012 23.23291 1.000 36.47909 -1 SER B C 1
ATOM 1955 O O . SER B 1 19 ? 63.97244 -9.11219 23.00302 1.000 41.37001 -1 SER B O 1
ATOM 1958 N N . HIS B 1 20 ? 62.53094 -10.08080 24.45202 1.000 40.12051 0 HIS B N 1
ATOM 1959 C CA . HIS B 1 20 ? 63.41839 -10.07199 25.60766 1.000 40.01970 0 HIS B CA 1
ATOM 1960 C C . HIS B 1 20 ? 63.84731 -11.47801 25.99702 1.000 36.98584 0 HIS B C 1
ATOM 1961 O O . HIS B 1 20 ? 64.49405 -11.65969 27.03512 1.000 36.26838 0 HIS B O 1
ATOM 1968 N N . MET B 1 21 ? 63.50442 -12.47040 25.18298 1.000 33.51876 1 MET B N 1
ATOM 1969 C CA . MET B 1 21 ? 63.61218 -13.86130 25.59175 1.000 33.86052 1 MET B CA 1
ATOM 1970 C C . MET B 1 21 ? 65.07112 -14.30508 25.59913 1.000 29.83210 1 MET B C 1
ATOM 1971 O O . MET B 1 21 ? 65.86489 -13.91309 24.73927 1.000 31.59293 1 MET B O 1
ATOM 1976 N N . ILE B 1 22 ? 65.43286 -15.08669 26.61429 1.000 31.42401 2 ILE B N 1
ATOM 1977 C CA . ILE B 1 22 ? 66.76715 -15.66322 26.74654 1.000 28.60425 2 ILE B CA 1
ATOM 1978 C C . ILE B 1 22 ? 66.65645 -17.14868 26.43515 1.000 29.46572 2 ILE B C 1
ATOM 1979 O O . ILE B 1 22 ? 65.90398 -17.87390 27.09759 1.000 25.51329 2 ILE B O 1
ATOM 1984 N N . LEU B 1 23 ? 67.38626 -17.59737 25.41785 1.000 24.43372 3 LEU B N 1
ATOM 1985 C CA . LEU B 1 23 ? 67.33230 -18.98372 24.96956 1.000 25.15064 3 LEU B CA 1
ATOM 1986 C C . LEU B 1 23 ? 68.33626 -19.80553 25.77154 1.000 25.01251 3 LEU B C 1
ATOM 1987 O O . LEU B 1 23 ? 69.52792 -19.47765 25.80223 1.000 23.68810 3 LEU B O 1
ATOM 1992 N N . ILE B 1 24 ? 67.85648 -20.86741 26.42026 1.000 21.87423 4 ILE B N 1
ATOM 1993 C CA . ILE B 1 24 ? 68.65534 -21.65275 27.35631 1.000 23.42417 4 ILE B CA 1
ATOM 1994 C C . ILE B 1 24 ? 68.59577 -23.12034 26.95813 1.000 25.26558 4 ILE B C 1
ATOM 1995 O O . ILE B 1 24 ? 67.50869 -23.65739 26.71817 1.000 23.72826 4 ILE B O 1
ATOM 2000 N N . LYS B 1 25 ? 69.75581 -23.77369 26.91299 1.000 21.36310 5 LYS B N 1
ATOM 2001 C CA . LYS B 1 25 ? 69.83376 -25.21871 26.72898 1.000 28.29061 5 LYS B CA 1
ATOM 2002 C C . LYS B 1 25 ? 70.35500 -25.86833 28.00385 1.000 24.72985 5 LYS B C 1
ATOM 2003 O O . LYS B 1 25 ? 71.47352 -25.57632 28.44081 1.000 21.05882 5 LYS B O 1
ATOM 2009 N N . LEU B 1 26 ? 69.55237 -26.75595 28.58649 1.000 24.04500 6 LEU B N 1
ATOM 2010 C CA . LEU B 1 26 ? 69.99540 -27.59694 29.69697 1.000 21.82316 6 LEU B CA 1
ATOM 2011 C C . LEU B 1 26 ? 70.60314 -28.86023 29.09820 1.000 20.90801 6 LEU B C 1
ATOM 2012 O O . LEU B 1 26 ? 69.88569 -29.75008 28.63793 1.000 22.52334 6 LEU B O 1
ATOM 2017 N N . GLY B 1 27 ? 71.93233 -28.93810 29.10214 1.000 21.28890 7 GLY B N 1
ATOM 2018 C CA . GLY B 1 27 ? 72.60761 -30.01866 28.41025 1.000 21.63448 7 GLY B CA 1
ATOM 2019 C C . GLY B 1 27 ? 72.34251 -31.37262 29.04194 1.000 23.24082 7 GLY B C 1
ATOM 2020 O O . GLY B 1 27 ? 72.05084 -31.49014 30.23145 1.000 17.44467 7 GLY B O 1
ATOM 2021 N N . GLY B 1 28 ? 72.44805 -32.41820 28.21653 1.000 22.32214 8 GLY B N 1
ATOM 2022 C CA . GLY B 1 28 ? 72.23726 -33.76706 28.71126 1.000 25.85841 8 GLY B CA 1
ATOM 2023 C C . GLY B 1 28 ? 73.27280 -34.19027 29.73114 1.000 30.97118 8 GLY B C 1
ATOM 2024 O O . GLY B 1 28 ? 73.00813 -35.05921 30.56705 1.000 30.99725 8 GLY B O 1
ATOM 2025 N N . SER B 1 29 ? 74.46313 -33.58896 29.67788 1.000 29.20147 9 SER B N 1
ATOM 2026 C CA . SER B 1 29 ? 75.49558 -33.88888 30.66158 1.000 36.00689 9 SER B CA 1
ATOM 2027 C C . SER B 1 29 ? 75.10525 -33.43530 32.06154 1.000 34.14048 9 SER B C 1
ATOM 2028 O O . SER B 1 29 ? 75.69056 -33.90690 33.04350 1.000 36.91164 9 SER B O 1
ATOM 2031 N N . VAL B 1 30 ? 74.12749 -32.54180 32.17270 1.000 26.67563 10 VAL B N 1
ATOM 2032 C CA . VAL B 1 30 ? 73.72837 -31.96561 33.44431 1.000 26.72499 10 VAL B CA 1
ATOM 2033 C C . VAL B 1 30 ? 72.39319 -32.52355 33.92451 1.000 29.62160 10 VAL B C 1
ATOM 2034 O O . VAL B 1 30 ? 72.22239 -32.78898 35.11682 1.000 30.16331 10 VAL B O 1
ATOM 2038 N N . ILE B 1 31 ? 71.44237 -32.73025 33.01058 1.000 26.60477 11 ILE B N 1
ATOM 2039 C CA . ILE B 1 31 ? 70.11952 -33.19817 33.40973 1.000 25.12037 11 ILE B CA 1
ATOM 2040 C C . ILE B 1 31 ? 70.07190 -34.70739 33.61450 1.000 30.54277 11 ILE B C 1
ATOM 2041 O O . ILE B 1 31 ? 69.11722 -35.21158 34.22135 1.000 25.43809 11 ILE B O 1
ATOM 2046 N N . THR B 1 32 ? 71.06410 -35.44462 33.11652 1.000 26.26865 12 THR B N 1
ATOM 2047 C CA . THR B 1 32 ? 71.17035 -36.87847 33.34596 1.000 30.62060 12 THR B CA 1
ATOM 2048 C C . THR B 1 32 ? 72.61009 -37.21055 33.70854 1.000 37.65437 12 THR B C 1
ATOM 2049 O O . THR B 1 32 ? 73.50491 -36.36442 33.63641 1.000 32.82914 12 THR B O 1
ATOM 2053 N N . ASP B 1 33 ? 72.82850 -38.46141 34.10065 1.000 41.70278 13 ASP B N 1
ATOM 2054 C CA . ASP B 1 33 ? 74.16838 -38.98668 34.35210 1.000 51.39514 13 ASP B CA 1
ATOM 2055 C C . ASP B 1 33 ? 74.62108 -39.69675 33.08386 1.000 58.21753 13 ASP B C 1
ATOM 2056 O O . ASP B 1 33 ? 74.17024 -40.80625 32.78828 1.000 57.18237 13 ASP B O 1
ATOM 2061 N N . LYS B 1 34 ? 75.52346 -39.05438 32.33735 1.000 57.83204 14 LYS B N 1
ATOM 2062 C CA . LYS B 1 34 ? 76.02672 -39.64293 31.10130 1.000 61.49355 14 LYS B CA 1
ATOM 2063 C C . LYS B 1 34 ? 76.70414 -40.98809 31.33246 1.000 66.85072 14 LYS B C 1
ATOM 2064 O O . LYS B 1 34 ? 76.86910 -41.75681 30.37919 1.000 69.24728 14 LYS B O 1
ATOM 2070 N N . SER B 1 35 ? 77.09480 -41.29163 32.57073 1.000 70.80019 15 SER B N 1
ATOM 2071 C CA . SER B 1 35 ? 77.67837 -42.58779 32.89387 1.000 80.39195 15 SER B CA 1
ATOM 2072 C C . SER B 1 35 ? 76.60695 -43.67190 32.89810 1.000 79.38085 15 SER B C 1
ATOM 2073 O O . SER B 1 35 ? 76.62858 -44.57639 32.05667 1.000 76.97267 15 SER B O 1
ATOM 2076 N N . GLU B 1 36 ? 75.66521 -43.58790 33.83625 1.000 74.39430 16 GLU B N 1
ATOM 2077 C CA . GLU B 1 36 ? 74.58668 -44.56169 33.91465 1.000 75.45379 16 GLU B CA 1
ATOM 2078 C C . GLU B 1 36 ? 73.59344 -44.34028 32.77286 1.000 77.78786 16 GLU B C 1
ATOM 2079 O O . GLU B 1 36 ? 73.78826 -43.49835 31.89259 1.000 75.24004 16 GLU B O 1
ATOM 2085 N N . TYR B 1 37 ? 72.50846 -45.11101 32.78753 1.000 76.86775 17 TYR B N 1
ATOM 2086 C CA . TYR B 1 37 ? 71.48812 -45.04789 31.75061 1.000 67.56070 17 TYR B CA 1
ATOM 2087 C C . TYR B 1 37 ? 70.14202 -44.68104 32.35918 1.000 62.06114 17 TYR B C 1
ATOM 2088 O O . TYR B 1 37 ? 69.82466 -45.09100 33.48109 1.000 59.93902 17 TYR B O 1
ATOM 2097 N N . HIS B 1 38 ? 69.36034 -43.90257 31.60619 1.000 59.38373 18 HIS B N 1
ATOM 2098 C CA . HIS B 1 38 ? 67.97717 -43.56196 31.95876 1.000 57.76224 18 HIS B CA 1
ATOM 2099 C C . HIS B 1 38 ? 67.86885 -43.00877 33.37881 1.000 57.03299 18 HIS B C 1
ATOM 2100 O O . HIS B 1 38 ? 66.90455 -43.26999 34.10013 1.000 57.93522 18 HIS B O 1
ATOM 2107 N N . LYS B 1 39 ? 68.86346 -42.22484 33.77687 1.000 54.75572 19 LYS B N 1
ATOM 2108 C CA . LYS B 1 39 ? 68.98427 -41.70622 35.13202 1.000 51.90197 19 LYS B CA 1
ATOM 2109 C C . LYS B 1 39 ? 68.78331 -40.19960 35.10768 1.000 44.87667 19 LYS B C 1
ATOM 2110 O O . LYS B 1 39 ? 69.57012 -39.48329 34.48200 1.000 39.12477 19 LYS B O 1
ATOM 2116 N N . PHE B 1 40 ? 67.76373 -39.72006 35.81385 1.000 42.53085 20 PHE B N 1
ATOM 2117 C CA . PHE B 1 40 ? 67.40914 -38.30509 35.83013 1.000 32.72425 20 PHE B CA 1
ATOM 2118 C C . PHE B 1 40 ? 67.96326 -37.63821 37.08434 1.000 32.54808 20 PHE B C 1
ATOM 2119 O O . PHE B 1 40 ? 67.73449 -38.11652 38.20063 1.000 35.29498 20 PHE B O 1
ATOM 2127 N N . ASN B 1 41 ? 68.68784 -36.53246 36.89746 1.000 26.27738 21 ASN B N 1
ATOM 2128 C CA . ASN B 1 41 ? 69.26515 -35.77872 38.01284 1.000 30.24468 21 ASN B CA 1
ATOM 2129 C C . ASN B 1 41 ? 68.22451 -34.78380 38.51898 1.000 28.48517 21 ASN B C 1
ATOM 2130 O O . ASN B 1 41 ? 68.20728 -33.60736 38.14790 1.000 25.76348 21 ASN B O 1
ATOM 2135 N N . LYS B 1 42 ? 67.34614 -35.27109 39.40179 1.000 26.45317 22 LYS B N 1
ATOM 2136 C CA . LYS B 1 42 ? 66.24160 -34.43784 39.87365 1.000 28.20336 22 LYS B CA 1
ATOM 2137 C C . LYS B 1 42 ? 66.74467 -33.22519 40.64823 1.000 27.31900 22 LYS B C 1
ATOM 2138 O O . LYS B 1 42 ? 66.21963 -32.11802 40.48632 1.000 23.92128 22 LYS B O 1
ATOM 2144 N N . GLU B 1 43 ? 67.76450 -33.41184 41.48910 1.000 26.11994 23 GLU B N 1
ATOM 2145 C CA . GLU B 1 43 ? 68.28169 -32.30336 42.28605 1.000 30.10954 23 GLU B CA 1
ATOM 2146 C C . GLU B 1 43 ? 68.79953 -31.17924 41.39600 1.000 23.27092 23 GLU B C 1
ATOM 2147 O O . GLU B 1 43 ? 68.45148 -30.00880 41.58772 1.000 21.61687 23 GLU B O 1
ATOM 2153 N N . THR B 1 44 ? 69.62038 -31.52160 40.40243 1.000 25.87837 24 THR B N 1
ATOM 2154 C CA . THR B 1 44 ? 70.23321 -30.50277 39.55682 1.000 23.04288 24 THR B CA 1
ATOM 2155 C C . THR B 1 44 ? 69.19098 -29.77400 38.71598 1.000 23.70302 24 THR B C 1
ATOM 2156 O O . THR B 1 44 ? 69.19436 -28.53952 38.64270 1.000 22.12530 24 THR B O 1
ATOM 2160 N N . VAL B 1 45 ? 68.29221 -30.52092 38.06824 1.000 24.49170 25 VAL B N 1
ATOM 2161 C CA . VAL B 1 45 ? 67.27631 -29.89099 37.22710 1.000 23.91795 25 VAL B CA 1
ATOM 2162 C C . VAL B 1 45 ? 66.35681 -29.01507 38.06868 1.000 20.69619 25 VAL B C 1
ATOM 2163 O O . VAL B 1 45 ? 65.98152 -27.90959 37.65966 1.000 21.36402 25 VAL B O 1
ATOM 2167 N N . SER B 1 46 ? 65.99546 -29.48518 39.26450 1.000 24.61797 26 SER B N 1
ATOM 2168 C CA . SER B 1 46 ? 65.17083 -28.68010 40.15928 1.000 23.30979 26 SER B CA 1
ATOM 2169 C C . SER B 1 46 ? 65.87872 -27.38922 40.55217 1.000 20.59701 26 SER B C 1
ATOM 2170 O O . SER B 1 46 ? 65.25011 -26.32684 40.63109 1.000 20.49104 26 SER B O 1
ATOM 2173 N N . ARG B 1 47 ? 67.18785 -27.45759 40.80147 1.000 19.70179 27 ARG B N 1
ATOM 2174 C CA . ARG B 1 47 ? 67.92231 -26.24814 41.16024 1.000 24.40710 27 ARG B CA 1
ATOM 2175 C C . ARG B 1 47 ? 68.00576 -25.28614 39.98209 1.000 21.57033 27 ARG B C 1
ATOM 2176 O O . ARG B 1 47 ? 67.83538 -24.07293 40.15107 1.000 24.03770 27 ARG B O 1
ATOM 2184 N N . LEU B 1 48 ? 68.25789 -25.80810 38.77968 1.000 23.36385 28 LEU B N 1
ATOM 2185 C CA . LEU B 1 48 ? 68.32938 -24.94527 37.60456 1.000 21.01325 28 LEU B CA 1
ATOM 2186 C C . LEU B 1 48 ? 66.97626 -24.31708 37.29686 1.000 22.52057 28 LEU B C 1
ATOM 2187 O O . LEU B 1 48 ? 66.90470 -23.14085 36.92055 1.000 19.64211 28 LEU B O 1
ATOM 2192 N N . ALA B 1 49 ? 65.89297 -25.08520 37.44889 1.000 20.91349 29 ALA B N 1
ATOM 2193 C CA . ALA B 1 49 ? 64.55879 -24.51767 37.28420 1.000 22.31501 29 ALA B CA 1
ATOM 2194 C C . ALA B 1 49 ? 64.30967 -23.40484 38.29386 1.000 25.03388 29 ALA B C 1
ATOM 2195 O O . ALA B 1 49 ? 63.70301 -22.37889 37.96314 1.000 26.36802 29 ALA B O 1
ATOM 2197 N N . ASP B 1 50 ? 64.77457 -23.58956 39.53219 1.000 23.15487 30 ASP B N 1
ATOM 2198 C CA . ASP B 1 50 ? 64.64377 -22.54096 40.53791 1.000 21.67230 30 ASP B CA 1
ATOM 2199 C C . ASP B 1 50 ? 65.49506 -21.32747 40.18085 1.000 24.71566 30 ASP B C 1
ATOM 2200 O O . ASP B 1 50 ? 65.05464 -20.18289 40.34237 1.000 22.19793 30 ASP B O 1
ATOM 2205 N N . GLU B 1 51 ? 66.71470 -21.55821 39.68758 1.000 25.99848 31 GLU B N 1
ATOM 2206 C CA . GLU B 1 51 ? 67.57241 -20.44995 39.28078 1.000 23.44125 31 GLU B CA 1
ATOM 2207 C C . GLU B 1 51 ? 66.95500 -19.66983 38.12650 1.000 23.57879 31 GLU B C 1
ATOM 2208 O O . GLU B 1 51 ? 67.03986 -18.43623 38.08495 1.000 22.52133 31 GLU B O 1
ATOM 2214 N N . ILE B 1 52 ? 66.32660 -20.37216 37.18084 1.000 21.06446 32 ILE B N 1
ATOM 2215 C CA . ILE B 1 52 ? 65.63728 -19.69723 36.08442 1.000 22.79434 32 ILE B CA 1
ATOM 2216 C C . ILE B 1 52 ? 64.47608 -18.87068 36.61942 1.000 23.35679 32 ILE B C 1
ATOM 2217 O O . ILE B 1 52 ? 64.26189 -17.72604 36.20067 1.000 23.83359 32 ILE B O 1
ATOM 2222 N N . ARG B 1 53 ? 63.71281 -19.43606 37.55823 1.000 22.28630 33 ARG B N 1
ATOM 2223 C CA . ARG B 1 53 ? 62.57011 -18.72546 38.12207 1.000 23.22917 33 ARG B CA 1
ATOM 2224 C C . ARG B 1 53 ? 63.01512 -17.48770 38.89303 1.000 23.61449 33 ARG B C 1
ATOM 2225 O O . ARG B 1 53 ? 62.42948 -16.40823 38.74874 1.000 22.46682 33 ARG B O 1
ATOM 2233 N N . ARG B 1 54 ? 64.05868 -17.62578 39.71576 1.000 22.91497 34 ARG B N 1
ATOM 2234 C CA . ARG B 1 54 ? 64.50590 -16.50689 40.53920 1.000 26.09942 34 ARG B CA 1
ATOM 2235 C C . ARG B 1 54 ? 65.03460 -15.35450 39.69474 1.000 25.91365 34 ARG B C 1
ATOM 2236 O O . ARG B 1 54 ? 64.93062 -14.19093 40.09998 1.000 25.02750 34 ARG B O 1
ATOM 2244 N N . SER B 1 55 ? 65.60250 -15.65063 38.52361 1.000 26.54950 35 SER B N 1
ATOM 2245 C CA . SER B 1 55 ? 66.15551 -14.59472 37.68363 1.000 26.48004 35 SER B CA 1
ATOM 2246 C C . SER B 1 55 ? 65.08180 -13.66115 37.14174 1.000 25.79946 35 SER B C 1
ATOM 2247 O O . SER B 1 55 ? 65.40002 -12.53232 36.75570 1.000 25.60910 35 SER B O 1
ATOM 2250 N N . GLY B 1 56 ? 63.82602 -14.10293 37.10382 1.000 24.87353 36 GLY B N 1
ATOM 2251 C CA . GLY B 1 56 ? 62.74481 -13.26769 36.62356 1.000 26.45260 36 GLY B CA 1
ATOM 2252 C C . GLY B 1 56 ? 62.77406 -12.96208 35.14582 1.000 30.57522 36 GLY B C 1
ATOM 2253 O O . GLY B 1 56 ? 62.01978 -12.09626 34.69371 1.000 28.17484 36 GLY B O 1
ATOM 2254 N N . GLN B 1 57 ? 63.61454 -13.64547 34.37705 1.000 30.16730 37 GLN B N 1
ATOM 2255 C CA . GLN B 1 57 ? 63.73948 -13.38930 32.95209 1.000 25.35871 37 GLN B CA 1
ATOM 2256 C C . GLN B 1 57 ? 62.72424 -14.20565 32.15864 1.000 29.10380 37 GLN B C 1
ATOM 2257 O O . GLN B 1 57 ? 62.22219 -15.23723 32.61132 1.000 25.69903 37 GLN B O 1
ATOM 2263 N N . ASP B 1 58 ? 62.42161 -13.71955 30.95805 1.000 29.60044 38 ASP B N 1
ATOM 2264 C CA . ASP B 1 58 ? 61.64659 -14.48906 29.99407 1.000 30.97123 38 ASP B CA 1
ATOM 2265 C C . ASP B 1 58 ? 62.59355 -15.42565 29.25600 1.000 31.36238 38 ASP B C 1
ATOM 2266 O O . ASP B 1 58 ? 63.58498 -14.97749 28.66828 1.000 26.99493 38 ASP B O 1
ATOM 2271 N N . VAL B 1 59 ? 62.30729 -16.72627 29.30319 1.000 25.24769 39 VAL B N 1
ATOM 2272 C CA . VAL B 1 59 ? 63.22554 -17.73097 28.78940 1.000 27.00199 39 VAL B CA 1
ATOM 2273 C C . VAL B 1 59 ? 62.47748 -18.72911 27.91581 1.000 26.75469 39 VAL B C 1
ATOM 2274 O O . VAL B 1 59 ? 61.25092 -18.84360 27.95901 1.000 28.44867 39 VAL B O 1
ATOM 2278 N N . MET B 1 60 ? 63.25038 -19.44911 27.10659 1.000 23.51694 40 MET B N 1
ATOM 2279 C CA . MET B 1 60 ? 62.77086 -20.59552 26.34518 1.000 26.37174 40 MET B CA 1
ATOM 2280 C C . MET B 1 60 ? 63.81033 -21.69201 26.50493 1.000 27.77699 40 MET B C 1
ATOM 2281 O O . MET B 1 60 ? 64.98751 -21.47499 26.20228 1.000 25.52039 40 MET B O 1
ATOM 2286 N N . VAL B 1 61 ? 63.39161 -22.85616 26.99198 1.000 24.94819 41 VAL B N 1
ATOM 2287 C CA . VAL B 1 61 ? 64.32129 -23.90165 27.40220 1.000 21.91947 41 VAL B CA 1
ATOM 2288 C C . VAL B 1 61 ? 64.34460 -25.00957 26.35976 1.000 21.01036 41 VAL B C 1
ATOM 2289 O O . VAL B 1 61 ? 63.29401 -25.53306 25.96767 1.000 21.01071 41 VAL B O 1
ATOM 2293 N N . VAL B 1 62 ? 65.54535 -25.34865 25.90311 1.000 20.13488 42 VAL B N 1
ATOM 2294 C CA . VAL B 1 62 ? 65.82505 -26.58953 25.19663 1.000 20.40568 42 VAL B CA 1
ATOM 2295 C C . VAL B 1 62 ? 66.60674 -27.47643 26.15898 1.000 22.65490 42 VAL B C 1
ATOM 2296 O O . VAL B 1 62 ? 67.25089 -26.99439 27.09543 1.000 23.24004 42 VAL B O 1
ATOM 2300 N N . HIS B 1 63 ? 66.53236 -28.78999 25.94870 1.000 20.67869 43 HIS B N 1
ATOM 2301 C CA . HIS B 1 63 ? 67.35862 -29.69880 26.72972 1.000 21.13498 43 HIS B CA 1
ATOM 2302 C C . HIS B 1 63 ? 67.86831 -30.82704 25.84577 1.000 23.38790 43 HIS B C 1
ATOM 2303 O O . HIS B 1 63 ? 67.37798 -31.04909 24.73646 1.000 22.11246 43 HIS B O 1
ATOM 2310 N N . GLY B 1 64 ? 68.88653 -31.52643 26.34982 1.000 20.87521 44 GLY B N 1
ATOM 2311 C CA . GLY B 1 64 ? 69.46413 -32.63787 25.62822 1.000 25.34387 44 GLY B CA 1
ATOM 2312 C C . GLY B 1 64 ? 68.68147 -33.92091 25.82287 1.000 24.44734 44 GLY B C 1
ATOM 2313 O O . GLY B 1 64 ? 67.72464 -33.98938 26.59197 1.000 20.52549 44 GLY B O 1
ATOM 2314 N N . ALA B 1 65 ? 69.11263 -34.95853 25.10576 1.000 26.08315 45 ALA B N 1
ATOM 2315 C CA . ALA B 1 65 ? 68.42491 -36.24285 25.12302 1.000 27.92044 45 ALA B CA 1
ATOM 2316 C C . ALA B 1 65 ? 68.90425 -37.17350 26.22713 1.000 29.00850 45 ALA B C 1
ATOM 2317 O O . ALA B 1 65 ? 68.27467 -38.21223 26.45422 1.000 42.38931 45 ALA B O 1
ATOM 2319 N N . GLY B 1 66 ? 69.99592 -36.84585 26.90547 1.000 27.77938 46 GLY B N 1
ATOM 2320 C CA . GLY B 1 66 ? 70.42455 -37.63433 28.04088 1.000 46.19178 46 GLY B CA 1
ATOM 2321 C C . GLY B 1 66 ? 71.15570 -38.90803 27.65669 1.000 44.54360 46 GLY B C 1
ATOM 2322 O O . GLY B 1 66 ? 71.37785 -39.22667 26.48677 1.000 40.80153 46 GLY B O 1
ATOM 2323 N N . SER B 1 67 ? 71.50808 -39.66943 28.69430 1.000 38.33881 47 SER B N 1
ATOM 2324 C CA . SER B 1 67 ? 72.45418 -40.76907 28.53399 1.000 46.42916 47 SER B CA 1
ATOM 2325 C C . SER B 1 67 ? 71.84636 -41.94871 27.78384 1.000 48.63085 47 SER B C 1
ATOM 2326 O O . SER B 1 67 ? 72.49107 -42.51814 26.89432 1.000 49.02800 47 SER B O 1
ATOM 2329 N N . PHE B 1 68 ? 70.61920 -42.34625 28.13201 1.000 42.96713 48 PHE B N 1
ATOM 2330 C CA . PHE B 1 68 ? 70.06762 -43.56090 27.53870 1.000 46.73873 48 PHE B CA 1
ATOM 2331 C C . PHE B 1 68 ? 69.72784 -43.37013 26.06501 1.000 42.63560 48 PHE B C 1
ATOM 2332 O O . PHE B 1 68 ? 69.87816 -44.30765 25.27188 1.000 33.58706 48 PHE B O 1
ATOM 2340 N N . GLY B 1 69 ? 69.27595 -42.17460 25.67945 1.000 51.16677 49 GLY B N 1
ATOM 2341 C CA . GLY B 1 69 ? 69.02220 -41.91381 24.27172 1.000 42.32069 49 GLY B CA 1
ATOM 2342 C C . GLY B 1 69 ? 70.28595 -41.96572 23.43432 1.000 38.37870 49 GLY B C 1
ATOM 2343 O O . GLY B 1 69 ? 70.29870 -42.54745 22.34606 1.000 34.09942 49 GLY B O 1
ATOM 2344 N N . HIS B 1 70 ? 71.36982 -41.36505 23.93449 1.000 37.23467 50 HIS B N 1
ATOM 2345 C CA . HIS B 1 70 ? 72.63568 -41.39774 23.21029 1.000 36.71438 50 HIS B CA 1
ATOM 2346 C C . HIS B 1 70 ? 73.20011 -42.80949 23.12074 1.000 33.38953 50 HIS B C 1
ATOM 2347 O O . HIS B 1 70 ? 73.84864 -43.15105 22.12506 1.000 31.48989 50 HIS B O 1
ATOM 2354 N N . VAL B 1 71 ? 72.96469 -43.64034 24.13808 1.000 30.81669 51 VAL B N 1
ATOM 2355 C CA . VAL B 1 71 ? 73.49110 -45.00251 24.11960 1.000 34.68996 51 VAL B CA 1
ATOM 2356 C C . VAL B 1 71 ? 72.80374 -45.82600 23.03605 1.000 32.72135 51 VAL B C 1
ATOM 2357 O O . VAL B 1 71 ? 73.46339 -46.47755 22.21772 1.000 28.24446 51 VAL B O 1
ATOM 2361 N N . ILE B 1 72 ? 71.46818 -45.80355 23.01023 1.000 28.93160 52 ILE B N 1
ATOM 2362 C CA . ILE B 1 72 ? 70.72942 -46.60117 22.03498 1.000 30.69354 52 ILE B CA 1
ATOM 2363 C C . ILE B 1 72 ? 71.01672 -46.11316 20.62147 1.000 27.69064 52 ILE B C 1
ATOM 2364 O O . ILE B 1 72 ? 71.19951 -46.91403 19.69590 1.000 25.11646 52 ILE B O 1
ATOM 2369 N N . ALA B 1 73 ? 71.07504 -44.79283 20.43568 1.000 24.52773 53 ALA B N 1
ATOM 2370 C CA . ALA B 1 73 ? 71.28764 -44.23920 19.10270 1.000 30.35312 53 ALA B CA 1
ATOM 2371 C C . ALA B 1 73 ? 72.64759 -44.63692 18.54230 1.000 28.82082 53 ALA B C 1
ATOM 2372 O O . ALA B 1 73 ? 72.77469 -44.92079 17.34551 1.000 27.94126 53 ALA B O 1
ATOM 2374 N N . LYS B 1 74 ? 73.67830 -44.66195 19.38959 1.000 27.03506 54 LYS B N 1
ATOM 2375 C CA . LYS B 1 74 ? 74.99612 -45.07158 18.91721 1.000 32.20449 54 LYS B CA 1
ATOM 2376 C C . LYS B 1 74 ? 75.03420 -46.56402 18.61618 1.000 28.23104 54 LYS B C 1
ATOM 2377 O O . LYS B 1 74 ? 75.62103 -46.98438 17.61279 1.000 32.23802 54 LYS B O 1
ATOM 2383 N N . LYS B 1 75 ? 74.41313 -47.37865 19.47254 1.000 28.21355 55 LYS B N 1
ATOM 2384 C CA . LYS B 1 75 ? 74.42218 -48.82263 19.26164 1.000 31.17814 55 LYS B CA 1
ATOM 2385 C C . LYS B 1 75 ? 73.75936 -49.19377 17.94153 1.000 33.12797 55 LYS B C 1
ATOM 2386 O O . LYS B 1 75 ? 74.22477 -50.09640 17.23634 1.000 32.41509 55 LYS B O 1
ATOM 2392 N N . TYR B 1 76 ? 72.68026 -48.50169 17.58342 1.000 31.30840 56 TYR B N 1
ATOM 2393 C CA . TYR B 1 76 ? 71.92309 -48.81062 16.38029 1.000 27.28004 56 TYR B CA 1
ATOM 2394 C C . TYR B 1 76 ? 72.21964 -47.85143 15.23464 1.000 27.14959 56 TYR B C 1
ATOM 2395 O O . TYR B 1 76 ? 71.55608 -47.92421 14.19513 1.000 26.55743 56 TYR B O 1
ATOM 2404 N N . ALA B 1 77 ? 73.20388 -46.96614 15.40069 1.000 29.27573 57 ALA B N 1
ATOM 2405 C CA . ALA B 1 77 ? 73.62720 -46.03071 14.35765 1.000 31.64884 57 ALA B CA 1
ATOM 2406 C C . ALA B 1 77 ? 72.43652 -45.26351 13.78577 1.000 29.33395 57 ALA B C 1
ATOM 2407 O O . ALA B 1 77 ? 72.26845 -45.13858 12.57113 1.000 30.69700 57 ALA B O 1
ATOM 2409 N N . ILE B 1 78 ? 71.59539 -44.74961 14.68730 1.000 29.63965 58 ILE B N 1
ATOM 2410 C CA . ILE B 1 78 ? 70.38847 -44.04444 14.26370 1.000 28.81551 58 ILE B CA 1
ATOM 2411 C C . ILE B 1 78 ? 70.74927 -42.79433 13.47229 1.000 31.70515 58 ILE B C 1
ATOM 2412 O O . ILE B 1 78 ? 70.06942 -42.43721 12.50116 1.000 31.40040 58 ILE B O 1
ATOM 2417 N N . GLN B 1 79 ? 71.83414 -42.11959 13.86025 1.000 30.76263 59 GLN B N 1
ATOM 2418 C CA . GLN B 1 79 ? 72.22601 -40.88647 13.18588 1.000 34.95698 59 GLN B CA 1
ATOM 2419 C C . GLN B 1 79 ? 72.63838 -41.11276 11.73810 1.000 32.90907 59 GLN B C 1
ATOM 2420 O O . GLN B 1 79 ? 72.66111 -40.15359 10.96006 1.000 36.01135 59 GLN B O 1
ATOM 2426 N N . ASP B 1 80 ? 72.95776 -42.34686 11.35709 1.000 32.69412 60 ASP B N 1
ATOM 2427 C CA . ASP B 1 80 ? 73.38730 -42.64342 9.99752 1.000 31.78257 60 ASP B CA 1
ATOM 2428 C C . ASP B 1 80 ? 72.23513 -43.02349 9.07616 1.000 34.07168 60 ASP B C 1
ATOM 2429 O O . ASP B 1 80 ? 72.46483 -43.24384 7.88264 1.000 32.64401 60 ASP B O 1
ATOM 2434 N N . GLY B 1 81 ? 71.01639 -43.10614 9.58876 1.000 29.96415 61 GLY B N 1
ATOM 2435 C CA . GLY B 1 81 ? 69.84558 -43.33452 8.76787 1.000 30.29302 61 GLY B CA 1
ATOM 2436 C C . GLY B 1 81 ? 69.27688 -44.73298 8.94704 1.000 32.59241 61 GLY B C 1
ATOM 2437 O O . GLY B 1 81 ? 69.83871 -45.59470 9.62484 1.000 31.63151 61 GLY B O 1
ATOM 2438 N N . HIS B 1 82 ? 68.13096 -44.93949 8.30087 1.000 32.64854 62 HIS B N 1
ATOM 2439 C CA . HIS B 1 82 ? 67.39785 -46.19930 8.38169 1.000 32.43615 62 HIS B CA 1
ATOM 2440 C C . HIS B 1 82 ? 67.99009 -47.19044 7.38664 1.000 35.42277 62 HIS B C 1
ATOM 2441 O O . HIS B 1 82 ? 67.79012 -47.05960 6.17453 1.000 34.74955 62 HIS B O 1
ATOM 2448 N N . VAL B 1 83 ? 68.71086 -48.18747 7.89273 1.000 32.94291 63 VAL B N 1
ATOM 2449 C CA . VAL B 1 83 ? 69.35750 -49.17085 7.03420 1.000 37.28627 63 VAL B CA 1
ATOM 2450 C C . VAL B 1 83 ? 68.81322 -50.58164 7.21832 1.000 40.17316 63 VAL B C 1
ATOM 2451 O O . VAL B 1 83 ? 68.99774 -51.41773 6.31854 1.000 42.34072 63 VAL B O 1
ATOM 2455 N N . ASP B 1 84 ? 68.15577 -50.89333 8.33377 1.000 40.88964 64 ASP B N 1
ATOM 2456 C CA . ASP B 1 84 ? 67.51468 -52.19266 8.49346 1.000 45.66460 64 ASP B CA 1
ATOM 2457 C C . ASP B 1 84 ? 66.39657 -52.07234 9.52120 1.000 42.61300 64 ASP B C 1
ATOM 2458 O O . ASP B 1 84 ? 66.29486 -51.08140 10.24847 1.000 35.51171 64 ASP B O 1
ATOM 2463 N N . ASP B 1 85 ? 65.55538 -53.10858 9.57054 1.000 41.63096 65 ASP B N 1
ATOM 2464 C CA . ASP B 1 85 ? 64.32779 -53.04573 10.35543 1.000 41.71937 65 ASP B CA 1
ATOM 2465 C C . ASP B 1 85 ? 64.57560 -53.12558 11.85584 1.000 38.02636 65 ASP B C 1
ATOM 2466 O O . ASP B 1 85 ? 63.71876 -52.68917 12.63211 1.000 29.50717 65 ASP B O 1
ATOM 2471 N N . GLY B 1 86 ? 65.71511 -53.67302 12.28374 1.000 36.20542 66 GLY B N 1
ATOM 2472 C CA . GLY B 1 86 ? 66.02559 -53.71013 13.70246 1.000 31.47634 66 GLY B CA 1
ATOM 2473 C C . GLY B 1 86 ? 66.13435 -52.33950 14.33778 1.000 29.45284 66 GLY B C 1
ATOM 2474 O O . GLY B 1 86 ? 66.00554 -52.21847 15.56067 1.000 30.05624 66 GLY B O 1
ATOM 2475 N N . GLN B 1 87 ? 66.36499 -51.30079 13.53183 1.000 31.78128 67 GLN B N 1
ATOM 2476 C CA . GLN B 1 87 ? 66.46095 -49.94266 14.05005 1.000 26.76599 67 GLN B CA 1
ATOM 2477 C C . GLN B 1 87 ? 65.10678 -49.36843 14.44234 1.000 27.58041 67 GLN B C 1
ATOM 2478 O O . GLN B 1 87 ? 65.05829 -48.41593 15.22865 1.000 26.87745 67 GLN B O 1
ATOM 2484 N N . ILE B 1 88 ? 64.01488 -49.91290 13.91435 1.000 24.09126 68 ILE B N 1
ATOM 2485 C CA . ILE B 1 88 ? 62.68934 -49.33143 14.11995 1.000 26.78497 68 ILE B CA 1
ATOM 2486 C C . ILE B 1 88 ? 62.26034 -49.46334 15.58124 1.000 26.67892 68 ILE B C 1
ATOM 2487 O O . ILE B 1 88 ? 61.87153 -48.45233 16.18400 1.000 25.79401 68 ILE B O 1
ATOM 2492 N N . PRO B 1 89 ? 62.30237 -50.64963 16.20591 1.000 25.86662 69 PRO B N 1
ATOM 2493 C CA . PRO B 1 89 ? 61.97033 -50.69838 17.63928 1.000 25.15932 69 PRO B CA 1
ATOM 2494 C C . PRO B 1 89 ? 62.97104 -49.95847 18.50871 1.000 26.89899 69 PRO B C 1
ATOM 2495 O O . PRO B 1 89 ? 62.58620 -49.43189 19.56077 1.000 23.28870 69 PRO B O 1
ATOM 2499 N N . ALA B 1 90 ? 64.24171 -49.89614 18.10106 1.000 21.94534 70 ALA B N 1
ATOM 2500 C CA . ALA B 1 90 ? 65.23128 -49.16618 18.88536 1.000 23.12627 70 ALA B CA 1
ATOM 2501 C C . ALA B 1 90 ? 64.96019 -47.66741 18.85980 1.000 21.64766 70 ALA B C 1
ATOM 2502 O O . ALA B 1 90 ? 65.08083 -46.99173 19.88912 1.000 19.68108 70 ALA B O 1
ATOM 2504 N N . ALA B 1 91 ? 64.59448 -47.13051 17.69394 1.000 18.23629 71 ALA B N 1
ATOM 2505 C CA . ALA B 1 91 ? 64.28321 -45.70870 17.59838 1.000 19.53831 71 ALA B CA 1
ATOM 2506 C C . ALA B 1 91 ? 63.05856 -45.36215 18.43382 1.000 21.30602 71 ALA B C 1
ATOM 2507 O O . ALA B 1 91 ? 63.05895 -44.37317 19.17512 1.000 20.10698 71 ALA B O 1
ATOM 2509 N N . ALA B 1 92 ? 62.00347 -46.17560 18.33217 1.000 21.54320 72 ALA B N 1
ATOM 2510 C CA . ALA B 1 92 ? 60.79412 -45.92165 19.10902 1.000 20.80934 72 ALA B CA 1
ATOM 2511 C C . ALA B 1 92 ? 61.07794 -45.97523 20.60438 1.000 20.82991 72 ALA B C 1
ATOM 2512 O O . ALA B 1 92 ? 60.55794 -45.15651 21.37166 1.000 20.71309 72 ALA B O 1
ATOM 2514 N N . ARG B 1 93 ? 61.90200 -46.93343 21.03701 1.000 20.33769 73 ARG B N 1
ATOM 2515 C CA . ARG B 1 93 ? 62.28102 -47.00292 22.44428 1.000 20.73011 73 ARG B CA 1
ATOM 2516 C C . ARG B 1 93 ? 63.05233 -45.75846 22.86554 1.000 23.87761 73 ARG B C 1
ATOM 25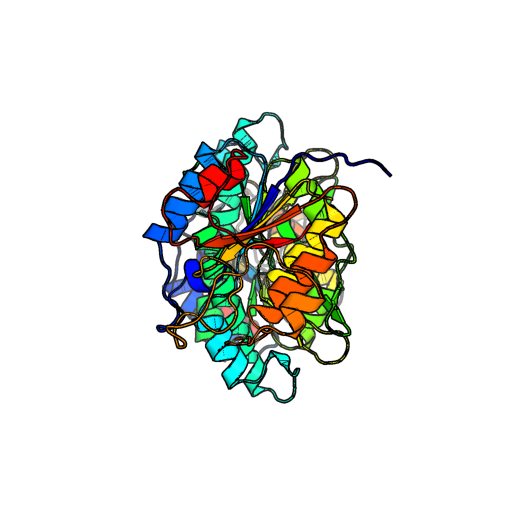17 O O . ARG B 1 93 ? 62.82169 -45.21022 23.95027 1.000 20.24291 73 ARG B O 1
ATOM 2525 N N . ALA B 1 94 ? 63.96420 -45.28893 22.01216 1.000 21.06879 74 ALA B N 1
ATOM 2526 C CA . ALA B 1 94 ? 64.75553 -44.11306 22.35481 1.000 22.38825 74 ALA B CA 1
ATOM 2527 C C . ALA B 1 94 ? 63.89817 -42.85271 22.37597 1.000 22.83293 74 ALA B C 1
ATOM 2528 O O . ALA B 1 94 ? 64.11541 -41.96546 23.20800 1.000 21.91850 74 ALA B O 1
ATOM 2530 N N . MET B 1 95 ? 62.91514 -42.75777 21.47566 1.000 23.68876 75 MET B N 1
ATOM 2531 C CA . MET B 1 95 ? 62.05007 -41.58176 21.44790 1.000 20.77802 75 MET B CA 1
ATOM 2532 C C . MET B 1 95 ? 61.13845 -41.53403 22.66891 1.000 23.27405 75 MET B C 1
ATOM 2533 O O . MET B 1 95 ? 60.84032 -40.44954 23.18620 1.000 20.61744 75 MET B O 1
ATOM 2538 N N . CYS B 1 96 ? 60.68109 -42.69631 23.14125 1.000 20.15380 76 CYS B N 1
ATOM 2539 C CA . CYS B 1 96 ? 59.86356 -42.72550 24.34935 1.000 25.10192 76 CYS B CA 1
ATOM 2540 C C . CYS B 1 96 ? 60.66720 -42.29367 25.56955 1.000 25.10851 76 CYS B C 1
ATOM 2541 O O . CYS B 1 96 ? 60.15241 -41.58256 26.44126 1.000 22.05380 76 CYS B O 1
ATOM 2544 N N . ASP B 1 97 ? 61.93171 -42.70997 25.64300 1.000 20.67957 77 ASP B N 1
ATOM 2545 C CA . ASP B 1 97 ? 62.77997 -42.33421 26.76811 1.000 23.90870 77 ASP B CA 1
ATOM 2546 C C . ASP B 1 97 ? 63.00476 -40.83002 26.81651 1.000 22.39922 77 ASP B C 1
ATOM 2547 O O . ASP B 1 97 ? 62.92252 -40.21614 27.88703 1.000 23.97867 77 ASP B O 1
ATOM 2552 N N . THR B 1 98 ? 63.28765 -40.21556 25.66624 1.000 21.88419 78 THR B N 1
ATOM 2553 C CA . THR B 1 98 ? 63.55484 -38.78188 25.65560 1.000 21.59226 78 THR B CA 1
ATOM 2554 C C . THR B 1 98 ? 62.28341 -37.96904 25.86760 1.000 19.44170 78 THR B C 1
ATOM 2555 O O . THR B 1 98 ? 62.34460 -36.86170 26.41406 1.000 19.03844 78 THR B O 1
ATOM 2559 N N . ARG B 1 99 ? 61.12809 -38.49365 25.45226 1.000 20.70279 79 ARG B N 1
ATOM 2560 C CA . ARG B 1 99 ? 59.87138 -37.82446 25.77422 1.000 20.60819 79 ARG B CA 1
ATOM 2561 C C . ARG B 1 99 ? 59.56119 -37.93823 27.26286 1.000 23.13817 79 ARG B C 1
ATOM 2562 O O . ARG B 1 99 ? 59.01910 -37.00293 27.86358 1.000 20.93584 79 ARG B O 1
ATOM 2570 N N . GLU B 1 100 ? 59.90560 -39.07377 27.87684 1.000 21.43588 80 GLU B N 1
ATOM 2571 C CA . GLU B 1 100 ? 59.79315 -39.19086 29.32781 1.000 22.91738 80 GLU B CA 1
ATOM 2572 C C . GLU B 1 100 ? 60.75493 -38.24160 30.03056 1.000 20.70762 80 GLU B C 1
ATOM 2573 O O . GLU B 1 100 ? 60.41184 -37.64465 31.05844 1.000 22.82161 80 GLU B O 1
ATOM 2579 N N . LEU B 1 101 ? 61.96916 -38.09582 29.49621 1.000 16.80324 81 LEU B N 1
ATOM 2580 C CA . LEU B 1 101 ? 62.91087 -37.14513 30.07360 1.000 20.39168 81 LEU B CA 1
ATOM 2581 C C . LEU B 1 101 ? 62.38731 -35.71934 29.95289 1.000 22.31509 81 LEU B C 1
ATOM 2582 O O . LEU B 1 101 ? 62.49879 -34.92655 30.89603 1.000 22.45741 81 LEU B O 1
ATOM 2587 N N . SER B 1 102 ? 61.79800 -35.38165 28.80272 1.000 16.99447 82 SER B N 1
ATOM 2588 C CA . SER B 1 102 ? 61.25377 -34.04153 28.61133 1.000 21.63893 82 SER B CA 1
ATOM 2589 C C . SER B 1 102 ? 60.12995 -33.75415 29.59639 1.000 20.69298 82 SER B C 1
ATOM 2590 O O . SER B 1 102 ? 60.04598 -32.65073 30.14784 1.000 17.68847 82 SER B O 1
ATOM 2593 N N . SER B 1 103 ? 59.25261 -34.73331 29.82614 1.000 17.72964 83 SER B N 1
ATOM 2594 C CA . SER B 1 103 ? 58.18603 -34.55382 30.80634 1.000 25.17114 83 SER B CA 1
ATOM 2595 C C . SER B 1 103 ? 58.75742 -34.25593 32.18668 1.000 23.52045 83 SER B C 1
ATOM 2596 O O . SER B 1 103 ? 58.20939 -33.43617 32.93347 1.000 22.19320 83 SER B O 1
ATOM 2599 N N . MET B 1 104 ? 59.87789 -34.89323 32.53122 1.000 19.05334 84 MET B N 1
ATOM 2600 C CA . MET B 1 104 ? 60.48533 -34.66420 33.83577 1.000 22.77412 84 MET B CA 1
ATOM 2601 C C . MET B 1 104 ? 61.12838 -33.28322 33.91377 1.000 20.99593 84 MET B C 1
ATOM 2602 O O . MET B 1 104 ? 61.10047 -32.64567 34.97181 1.000 22.73747 84 MET B O 1
ATOM 2607 N N . VAL B 1 105 ? 61.69784 -32.80113 32.80720 1.000 18.71451 85 VAL B N 1
ATOM 2608 C CA . VAL B 1 105 ? 62.22705 -31.44111 32.77814 1.000 21.41456 85 VAL B CA 1
ATOM 2609 C C . VAL B 1 105 ? 61.09079 -30.42931 32.85446 1.000 21.09517 85 VAL B C 1
ATOM 2610 O O . VAL B 1 105 ? 61.16948 -29.43780 33.59054 1.000 22.57226 85 VAL B O 1
ATOM 2614 N N . VAL B 1 106 ? 60.01427 -30.66915 32.10258 1.000 20.55125 86 VAL B N 1
ATOM 2615 C CA . VAL B 1 106 ? 58.87906 -29.75014 32.09075 1.000 23.06371 86 VAL B CA 1
ATOM 2616 C C . VAL B 1 106 ? 58.22291 -29.68771 33.46563 1.000 23.53847 86 VAL B C 1
ATOM 2617 O O . VAL B 1 106 ? 57.78399 -28.61956 33.91072 1.000 23.87596 86 VAL B O 1
ATOM 2621 N N . GLU B 1 107 ? 58.15643 -30.82575 34.16515 1.000 25.02933 87 GLU B N 1
ATOM 2622 C CA A GLU B 1 107 ? 57.54337 -30.84055 35.49013 0.358 24.82835 87 GLU B CA 1
ATOM 2623 C CA B GLU B 1 107 ? 57.54652 -30.84477 35.49181 0.642 24.78408 87 GLU B CA 1
ATOM 2624 C C . GLU B 1 107 ? 58.26324 -29.89432 36.44301 1.000 24.25340 87 GLU B C 1
ATOM 2625 O O . GLU B 1 107 ? 57.62285 -29.20665 37.24658 1.000 22.29997 87 GLU B O 1
ATOM 2636 N N . GLU B 1 108 ? 59.59496 -29.83999 36.36544 1.000 22.76402 88 GLU B N 1
ATOM 2637 C CA . GLU B 1 108 ? 60.34192 -28.92140 37.21836 1.000 20.49407 88 GLU B CA 1
ATOM 2638 C C . GLU B 1 108 ? 60.03770 -27.46808 36.88124 1.000 23.40150 88 GLU B C 1
ATOM 2639 O O . GLU B 1 108 ? 60.03281 -26.61599 37.77647 1.000 22.58373 88 GLU B O 1
ATOM 2645 N N . LEU B 1 109 ? 59.78416 -27.16531 35.60501 1.000 20.46838 89 LEU B N 1
ATOM 2646 C CA . LEU B 1 109 ? 59.40299 -25.80689 35.23338 1.000 21.85417 89 LEU B CA 1
ATOM 2647 C C . LEU B 1 109 ? 58.01089 -25.46429 35.75230 1.000 25.82197 89 LEU B C 1
ATOM 2648 O O . LEU B 1 109 ? 57.78673 -24.35790 36.25833 1.000 24.00516 89 LEU B O 1
ATOM 2653 N N . LEU B 1 110 ? 57.06270 -26.39998 35.63695 1.000 20.69677 90 LEU B N 1
ATOM 2654 C CA . LEU B 1 110 ? 55.71080 -26.14666 36.12909 1.000 22.79355 90 LEU B CA 1
ATOM 2655 C C . LEU B 1 110 ? 55.69919 -25.94194 37.63960 1.000 24.50088 90 LEU B C 1
ATOM 2656 O O . LEU B 1 110 ? 54.95825 -25.09531 38.15261 1.000 23.62732 90 LEU B O 1
ATOM 2661 N N . ALA B 1 111 ? 56.51298 -26.70955 38.36952 1.000 21.77276 91 ALA B N 1
ATOM 2662 C CA . ALA B 1 111 ? 56.54998 -26.58916 39.82337 1.000 26.61194 91 ALA B CA 1
ATOM 2663 C C . ALA B 1 111 ? 57.05702 -25.22756 40.28169 1.000 27.91744 91 ALA B C 1
ATOM 2664 O O . ALA B 1 111 ? 56.73554 -24.80413 41.39768 1.000 25.14468 91 ALA B O 1
ATOM 2666 N N . GLN B 1 112 ? 57.83883 -24.53791 39.45219 1.000 21.74177 92 GLN B N 1
ATOM 2667 C CA . GLN B 1 112 ? 58.30062 -23.18840 39.74383 1.000 25.08937 92 GLN B CA 1
ATOM 2668 C C . GLN B 1 112 ? 57.32818 -22.11701 39.27150 1.000 26.69251 92 GLN B C 1
ATOM 2669 O O . GLN B 1 112 ? 57.62488 -20.92586 39.41183 1.000 27.31448 92 GLN B O 1
ATOM 2675 N N . GLY B 1 113 ? 56.17911 -22.50456 38.72352 1.000 22.84736 93 GLY B N 1
ATOM 2676 C CA . GLY B 1 113 ? 55.25433 -21.53146 38.18306 1.000 26.00767 93 GLY B CA 1
ATOM 2677 C C . GLY B 1 113 ? 55.58497 -21.05123 36.78993 1.000 29.18106 93 GLY B C 1
ATOM 2678 O O . GLY B 1 113 ? 55.14231 -19.96637 36.40034 1.000 28.36425 93 GLY B O 1
ATOM 2679 N N . ILE B 1 114 ? 56.35522 -21.82141 36.02747 1.000 26.54302 94 ILE B N 1
ATOM 2680 C CA . ILE B 1 114 ? 56.67817 -21.48174 34.64450 1.000 24.12684 94 ILE B CA 1
ATOM 2681 C C . ILE B 1 114 ? 55.92178 -22.43203 33.72400 1.000 26.57698 94 ILE B C 1
ATOM 2682 O O . ILE B 1 114 ? 56.34909 -23.58152 33.53902 1.000 24.03767 94 ILE B O 1
ATOM 2687 N N . PRO B 1 115 ? 54.80238 -22.00707 33.13685 1.000 26.81188 95 PRO B N 1
ATOM 2688 C CA . PRO B 1 115 ? 54.04119 -22.90523 32.25651 1.000 24.92221 95 PRO B CA 1
ATOM 2689 C C . PRO B 1 115 ? 54.84453 -23.27552 31.01674 1.000 26.54336 95 PRO B C 1
ATOM 2690 O O . PRO B 1 115 ? 55.44999 -22.41773 30.37045 1.000 24.42439 95 PRO B O 1
ATOM 2694 N N . ALA B 1 116 ? 54.84107 -24.56550 30.68853 1.000 20.49175 96 ALA B N 1
ATOM 2695 C CA . ALA B 1 116 ? 55.64120 -25.07785 29.58554 1.000 24.58929 96 ALA B CA 1
ATOM 2696 C C . ALA B 1 116 ? 55.01595 -26.36808 29.08111 1.000 21.81192 96 ALA B C 1
ATOM 2697 O O . ALA B 1 116 ? 54.18932 -26.98316 29.75792 1.000 24.26718 96 ALA B O 1
ATOM 2699 N N . VAL B 1 117 ? 55.42296 -26.77207 27.88086 1.000 21.49374 97 VAL B N 1
ATOM 2700 C CA . VAL B 1 117 ? 54.95110 -28.02138 27.29240 1.000 22.32528 97 VAL B CA 1
ATOM 2701 C C . VAL B 1 117 ? 56.02805 -28.55352 26.35635 1.000 25.30210 97 VAL B C 1
ATOM 2702 O O . VAL B 1 117 ? 56.72237 -27.78548 25.68278 1.000 23.53020 97 VAL B O 1
ATOM 2706 N N . SER B 1 118 ? 56.17574 -29.87651 26.33423 1.000 21.08695 98 SER B N 1
ATOM 2707 C CA . SER B 1 118 ? 57.15418 -30.51104 25.46342 1.000 21.85154 98 SER B CA 1
ATOM 2708 C C . SER B 1 118 ? 56.70143 -30.45331 24.01001 1.000 24.08140 98 SER B C 1
ATOM 2709 O O . SER B 1 118 ? 55.53352 -30.69888 23.69353 1.000 23.49694 98 SER B O 1
ATOM 2712 N N . VAL B 1 119 ? 57.63708 -30.12458 23.12314 1.000 22.80461 99 VAL B N 1
ATOM 2713 C CA . VAL B 1 119 ? 57.40871 -30.13084 21.68087 1.000 23.05993 99 VAL B CA 1
ATOM 2714 C C . VAL B 1 119 ? 58.48911 -31.02252 21.08212 1.000 22.44529 99 VAL B C 1
ATOM 2715 O O . VAL B 1 119 ? 59.62222 -30.57817 20.86645 1.000 19.38722 99 VAL B O 1
ATOM 2719 N N . ALA B 1 120 ? 58.14693 -32.27627 20.81589 1.000 25.21562 100 ALA B N 1
ATOM 2720 C CA . ALA B 1 120 ? 59.12564 -33.24725 20.34164 1.000 20.87952 100 ALA B CA 1
ATOM 2721 C C . ALA B 1 120 ? 59.39599 -33.04520 18.85525 1.000 24.69017 100 ALA B C 1
ATOM 2722 O O . ALA B 1 120 ? 58.47162 -33.18202 18.04537 1.000 22.96781 100 ALA B O 1
ATOM 2724 N N . PRO B 1 121 ? 60.63229 -32.72785 18.45529 1.000 23.74905 101 PRO B N 1
ATOM 2725 C CA . PRO B 1 121 ? 60.90435 -32.50997 17.02287 1.000 23.96286 101 PRO B CA 1
ATOM 2726 C C . PRO B 1 121 ? 60.53566 -33.68870 16.14056 1.000 22.09863 101 PRO B C 1
ATOM 2727 O O . PRO B 1 121 ? 59.96034 -33.49082 15.06338 1.000 27.62366 101 PRO B O 1
ATOM 2731 N N . GLY B 1 122 ? 60.84419 -34.91372 16.56493 1.000 22.58554 102 GLY B N 1
ATOM 2732 C CA . GLY B 1 122 ? 60.50681 -36.08049 15.76674 1.000 23.11730 102 GLY B CA 1
ATOM 2733 C C . GLY B 1 122 ? 59.02115 -36.29813 15.57070 1.000 26.32819 102 GLY B C 1
ATOM 2734 O O . GLY B 1 122 ? 58.63805 -37.08923 14.70037 1.000 26.85573 102 GLY B O 1
ATOM 2735 N N . SER B 1 123 ? 58.17965 -35.62320 16.35276 1.000 21.69125 103 SER B N 1
ATOM 2736 C CA . SER B 1 123 ? 56.73625 -35.72874 16.20415 1.000 25.67846 103 SER B CA 1
ATOM 2737 C C . SER B 1 123 ? 56.13109 -34.59428 15.38903 1.000 27.10629 103 SER B C 1
ATOM 2738 O O . SER B 1 123 ? 54.99855 -34.73294 14.91430 1.000 24.60648 103 SER B O 1
ATOM 2741 N N . CYS B 1 124 ? 56.85585 -33.48622 15.20663 1.000 26.41150 104 CYS B N 1
ATOM 2742 C CA . CYS B 1 124 ? 56.31386 -32.30711 14.54690 1.000 27.94070 104 CYS B CA 1
ATOM 2743 C C . CYS B 1 124 ? 57.05392 -31.88849 13.28753 1.000 27.72003 104 CYS B C 1
ATOM 2744 O O . CYS B 1 124 ? 56.47361 -31.16370 12.47266 1.000 30.35346 104 CYS B O 1
ATOM 2747 N N . PHE B 1 125 ? 58.30243 -32.30609 13.10194 1.000 26.36263 105 PHE B N 1
ATOM 2748 C CA . PHE B 1 125 ? 59.14777 -31.75787 12.05179 1.000 25.80376 105 PHE B CA 1
ATOM 2749 C C . PHE B 1 125 ? 59.80583 -32.88824 11.26990 1.000 29.27454 105 PHE B C 1
ATOM 2750 O O . PHE B 1 125 ? 59.60226 -34.07502 11.54757 1.000 21.45444 105 PHE B O 1
ATOM 2758 N N . VAL B 1 126 ? 60.59401 -32.50270 10.26617 1.000 23.47612 106 VAL B N 1
ATOM 2759 C CA . VAL B 1 126 ? 61.38472 -33.43117 9.47323 1.000 24.77682 106 VAL B CA 1
ATOM 2760 C C . VAL B 1 126 ? 62.80174 -32.88333 9.37521 1.000 25.22809 106 VAL B C 1
ATOM 2761 O O . VAL B 1 126 ? 63.07910 -31.73765 9.73236 1.000 26.14571 106 VAL B O 1
ATOM 2765 N N . MET B 1 127 ? 63.70108 -33.72449 8.88140 1.000 22.95636 107 MET B N 1
ATOM 2766 C CA . MET B 1 127 ? 65.09720 -33.36482 8.70314 1.000 25.65411 107 MET B CA 1
ATOM 2767 C C . MET B 1 127 ? 65.49370 -33.59133 7.25100 1.000 29.76904 107 MET B C 1
ATOM 2768 O O . MET B 1 127 ? 64.93080 -34.45019 6.56487 1.000 26.61009 107 MET B O 1
ATOM 2773 N N . GLU B 1 128 ? 66.46185 -32.80592 6.78437 1.000 29.71303 108 GLU B N 1
ATOM 2774 C CA . GLU B 1 128 ? 67.00188 -32.98093 5.44224 1.000 31.01121 108 GLU B CA 1
ATOM 2775 C C . GLU B 1 128 ? 68.36756 -32.31919 5.38146 1.000 30.86367 108 GLU B C 1
ATOM 2776 O O . GLU B 1 128 ? 68.50434 -31.14997 5.75552 1.000 31.95456 108 GLU B O 1
ATOM 2782 N N . ASP B 1 129 ? 69.36831 -33.07065 4.91572 1.000 31.18797 109 ASP B N 1
ATOM 2783 C CA . ASP B 1 129 ? 70.74164 -32.57730 4.79400 1.000 33.16725 109 ASP B CA 1
ATOM 2784 C C . ASP B 1 129 ? 71.27492 -32.07984 6.13588 1.000 29.38719 109 ASP B C 1
ATOM 2785 O O . ASP B 1 129 ? 71.99907 -31.08510 6.20795 1.000 31.14712 109 ASP B O 1
ATOM 2790 N N . GLY B 1 130 ? 70.91009 -32.77695 7.20953 1.000 29.80942 110 GLY B N 1
ATOM 2791 C CA . GLY B 1 130 ? 71.35732 -32.42521 8.53981 1.000 30.78719 110 GLY B CA 1
ATOM 2792 C C . GLY B 1 130 ? 70.68419 -31.21738 9.15158 1.000 29.49891 110 GLY B C 1
ATOM 2793 O O . GLY B 1 130 ? 71.07138 -30.80784 10.25252 1.000 31.74035 110 GLY B O 1
ATOM 2794 N N . LYS B 1 131 ? 69.68654 -30.64211 8.48981 1.000 29.21674 111 LYS B N 1
ATOM 2795 C CA . LYS B 1 131 ? 68.99152 -29.46122 8.97937 1.000 31.44563 111 LYS B CA 1
ATOM 2796 C C . LYS B 1 131 ? 67.58956 -29.83630 9.43948 1.000 33.42233 111 LYS B C 1
ATOM 2797 O O . LYS B 1 131 ? 66.87882 -30.57383 8.74860 1.000 30.55228 111 LYS B O 1
ATOM 2803 N N . LEU B 1 132 ? 67.20075 -29.33120 10.60743 1.000 29.01134 112 LEU B N 1
ATOM 2804 C CA . LEU B 1 132 ? 65.82660 -29.47036 11.06639 1.000 28.75037 112 LEU B CA 1
ATOM 2805 C C . LEU B 1 132 ? 64.92847 -28.54193 10.26032 1.000 29.78898 112 LEU B C 1
ATOM 2806 O O . LEU B 1 132 ? 65.19273 -27.33980 10.16284 1.000 27.71013 112 LEU B O 1
ATOM 2811 N N . ILE B 1 133 ? 63.87291 -29.09925 9.67454 1.000 28.50310 113 ILE B N 1
ATOM 2812 C CA . ILE B 1 133 ? 62.95996 -28.34941 8.81922 1.000 29.98457 113 ILE B CA 1
ATOM 2813 C C . ILE B 1 133 ? 61.67635 -28.07718 9.59188 1.000 29.69240 113 ILE B C 1
ATOM 2814 O O . ILE B 1 133 ? 60.96791 -29.01024 9.98936 1.000 24.90499 113 ILE B O 1
ATOM 2819 N N . VAL B 1 134 ? 61.37397 -26.79816 9.80005 1.000 26.19485 114 VAL B N 1
ATOM 2820 C CA . VAL B 1 134 ? 60.12317 -26.38999 10.42472 1.000 28.70305 114 VAL B CA 1
ATOM 2821 C C . VAL B 1 134 ? 59.26628 -25.71514 9.36160 1.000 32.87411 114 VAL B C 1
ATOM 2822 O O . VAL B 1 134 ? 59.33191 -24.49431 9.17102 1.000 26.39519 114 VAL B O 1
ATOM 2826 N N . ASP B 1 135 ? 58.47107 -26.51334 8.64518 1.000 26.96755 115 ASP B N 1
ATOM 2827 C CA . ASP B 1 135 ? 57.66176 -25.96580 7.56222 1.000 31.29113 115 ASP B CA 1
ATOM 2828 C C . ASP B 1 135 ? 56.48730 -25.15430 8.09145 1.000 29.86827 115 ASP B C 1
ATOM 2829 O O . ASP B 1 135 ? 56.07708 -24.17526 7.45791 1.000 26.87632 115 ASP B O 1
ATOM 2834 N N . ASN B 1 136 ? 55.94045 -25.53434 9.24341 1.000 29.51141 116 ASN B N 1
ATOM 2835 C CA . ASN B 1 136 ? 54.81228 -24.83757 9.85216 1.000 28.00096 116 ASN B CA 1
ATOM 2836 C C . ASN B 1 136 ? 55.24916 -24.31559 11.21413 1.000 31.46403 116 ASN B C 1
ATOM 2837 O O . ASN B 1 136 ? 55.39986 -25.09300 12.16307 1.000 31.68649 116 ASN B O 1
ATOM 2842 N N . GLU B 1 137 ? 55.44680 -23.00248 11.31067 1.000 27.34594 117 GLU B N 1
ATOM 2843 C CA . GLU B 1 137 ? 55.85106 -22.37219 12.55889 1.000 26.71922 117 GLU B CA 1
ATOM 2844 C C . GLU B 1 137 ? 54.67535 -21.91424 13.41319 1.000 29.26872 117 GLU B C 1
ATOM 2845 O O . GLU B 1 137 ? 54.89410 -21.48564 14.55130 1.000 28.85945 117 GLU B O 1
ATOM 2851 N N . GLU B 1 138 ? 53.44410 -21.99060 12.90216 1.000 29.70654 118 GLU B N 1
ATOM 2852 C CA . GLU B 1 138 ? 52.30576 -21.43862 13.63711 1.000 30.18463 118 GLU B CA 1
ATOM 2853 C C . GLU B 1 138 ? 52.10024 -22.06935 15.00960 1.000 31.19564 118 GLU B C 1
ATOM 2854 O O . GLU B 1 138 ? 51.93079 -21.31640 15.98472 1.000 30.54920 118 GLU B O 1
ATOM 2860 N N . PRO B 1 139 ? 52.08382 -23.40041 15.17200 1.000 29.53240 119 PRO B N 1
ATOM 2861 C CA . PRO B 1 139 ? 51.80671 -23.94601 16.51321 1.000 28.68829 119 PRO B CA 1
ATOM 2862 C C . PRO B 1 139 ? 52.81734 -23.51592 17.56111 1.000 30.53959 119 PRO B C 1
ATOM 2863 O O . PRO B 1 139 ? 52.42392 -23.13211 18.66994 1.000 28.82596 119 PRO B O 1
ATOM 2867 N N . ILE B 1 140 ? 54.11138 -23.55906 17.23326 1.000 30.81671 120 ILE B N 1
ATOM 2868 C CA . ILE B 1 140 ? 55.14668 -23.18204 18.19378 1.000 32.25665 120 ILE B CA 1
ATOM 2869 C C . ILE B 1 140 ? 54.97809 -21.72648 18.61394 1.000 30.15001 120 ILE B C 1
ATOM 2870 O O . ILE B 1 140 ? 55.05572 -21.38911 19.80274 1.000 22.98709 120 ILE B O 1
ATOM 2875 N N . ARG B 1 141 ? 54.73593 -20.84275 17.64215 1.000 28.85316 121 ARG B N 1
ATOM 2876 C CA . ARG B 1 141 ? 54.61153 -19.42003 17.94974 1.000 30.27553 121 ARG B CA 1
ATOM 2877 C C . ARG B 1 141 ? 53.36409 -19.13532 18.77710 1.000 27.99370 121 ARG B C 1
ATOM 2878 O O . ARG B 1 141 ? 53.38182 -18.26534 19.65508 1.000 29.80537 121 ARG B O 1
ATOM 2886 N N . ARG B 1 142 ? 52.27286 -19.86016 18.51661 1.000 25.56697 122 ARG B N 1
ATOM 2887 C CA . ARG B 1 142 ? 51.03867 -19.62491 19.26101 1.000 29.49267 122 ARG B CA 1
ATOM 2888 C C . ARG B 1 142 ? 51.16277 -20.08964 20.70650 1.000 29.49815 122 ARG B C 1
ATOM 2889 O O . ARG B 1 142 ? 50.63488 -19.44170 21.61766 1.000 29.03124 122 ARG B O 1
ATOM 2897 N N . LEU B 1 143 ? 51.84645 -21.21407 20.93633 1.000 28.48729 123 LEU B N 1
ATOM 2898 C CA . LEU B 1 143 ? 52.09412 -21.65694 22.30480 1.000 25.97480 123 LEU B CA 1
ATOM 2899 C C . LEU B 1 143 ? 52.89002 -20.61439 23.07803 1.000 27.98172 123 LEU B C 1
ATOM 2900 O O . LEU B 1 143 ? 52.57444 -20.31131 24.23487 1.000 27.52116 123 LEU B O 1
ATOM 2905 N N . ALA B 1 144 ? 53.92024 -20.04533 22.44764 1.000 26.73930 124 ALA B N 1
ATOM 2906 C CA . ALA B 1 144 ? 54.73597 -19.03768 23.11731 1.000 27.19870 124 ALA B CA 1
ATOM 2907 C C . ALA B 1 144 ? 53.94707 -17.75727 23.36280 1.000 26.58993 124 ALA B C 1
ATOM 2908 O O . ALA B 1 144 ? 54.11344 -17.11073 24.40279 1.000 30.46201 124 ALA B O 1
ATOM 2910 N N . ASP B 1 145 ? 53.08551 -17.37164 22.41837 1.000 27.24530 125 ASP B N 1
ATOM 2911 C CA . ASP B 1 145 ? 52.27442 -16.17418 22.61632 1.000 32.61562 125 ASP B CA 1
ATOM 2912 C C . ASP B 1 145 ? 51.23336 -16.37911 23.70939 1.000 34.02778 125 ASP B C 1
ATOM 2913 O O . ASP B 1 145 ? 50.80346 -15.40957 24.34399 1.000 36.55766 125 ASP B O 1
ATOM 2918 N N . LEU B 1 146 ? 50.82096 -17.62512 23.94485 1.000 31.34329 126 LEU B N 1
ATOM 2919 C CA . LEU B 1 146 ? 49.88440 -17.93433 25.01685 1.000 32.83067 126 LEU B CA 1
ATOM 2920 C C . LEU B 1 146 ? 50.53482 -17.92856 26.39312 1.000 32.76172 126 LEU B C 1
ATOM 2921 O O . LEU B 1 146 ? 49.81625 -17.89655 27.39820 1.000 35.51732 126 LEU B O 1
ATOM 2926 N N . GLY B 1 147 ? 51.86359 -17.95817 26.46682 1.000 26.38767 127 GLY B N 1
ATOM 2927 C CA . GLY B 1 147 ? 52.54581 -18.08637 27.73424 1.000 29.63844 127 GLY B CA 1
ATOM 2928 C C . GLY B 1 147 ? 52.87139 -19.50625 28.13813 1.000 25.65265 127 GLY B C 1
ATOM 2929 O O . GLY B 1 147 ? 53.37027 -19.71662 29.25002 1.000 26.71910 127 GLY B O 1
ATOM 2930 N N . ILE B 1 148 ? 52.59472 -20.48435 27.28336 1.000 26.32419 128 ILE B N 1
ATOM 2931 C CA . ILE B 1 148 ? 52.97946 -21.87126 27.51263 1.000 27.32420 128 ILE B CA 1
ATOM 2932 C C . ILE B 1 148 ? 54.27776 -22.10089 26.75166 1.000 25.96607 128 ILE B C 1
ATOM 2933 O O . ILE B 1 148 ? 54.27784 -22.20657 25.52024 1.000 27.33166 128 ILE B O 1
ATOM 2938 N N . MET B 1 149 ? 55.38158 -22.16781 27.47950 1.000 21.59145 129 MET B N 1
ATOM 2939 C CA . MET B 1 149 ? 56.69879 -22.21435 26.85690 1.000 27.42591 129 MET B CA 1
ATOM 2940 C C . MET B 1 149 ? 56.88931 -23.51288 26.08277 1.000 24.70145 129 MET B C 1
ATOM 2941 O O . MET B 1 149 ? 56.76801 -24.59632 26.66717 1.000 22.25526 129 MET B O 1
ATOM 2946 N N . PRO B 1 150 ? 57.17603 -23.45770 24.78024 1.000 28.17634 130 PRO B N 1
ATOM 2947 C CA . PRO B 1 150 ? 57.45679 -24.68298 24.01612 1.000 25.36110 130 PRO B CA 1
ATOM 2948 C C . PRO B 1 150 ? 58.87749 -25.16004 24.28288 1.000 25.04198 130 PRO B C 1
ATOM 2949 O O . PRO B 1 150 ? 59.84117 -24.41792 24.08077 1.000 27.19083 130 PRO B O 1
ATOM 2953 N N . VAL B 1 151 ? 59.00601 -26.40468 24.73578 1.000 23.90937 131 VAL B N 1
ATOM 2954 C CA . VAL B 1 151 ? 60.28555 -26.96919 25.15165 1.000 20.69543 131 VAL B CA 1
ATOM 2955 C C . VAL B 1 151 ? 60.67408 -28.05125 24.15175 1.000 21.75151 131 VAL B C 1
ATOM 2956 O O . VAL B 1 151 ? 60.09162 -29.14299 24.14128 1.000 17.41656 131 VAL B O 1
ATOM 2960 N N . MET B 1 152 ? 61.66183 -27.75421 23.31536 1.000 21.41999 132 MET B N 1
ATOM 2961 C CA . MET B 1 152 ? 62.17651 -28.71466 22.35252 1.000 24.57111 132 MET B CA 1
ATOM 2962 C C . MET B 1 152 ? 63.40150 -29.42729 22.92222 1.000 20.77694 132 MET B C 1
ATOM 2963 O O . MET B 1 152 ? 63.93082 -29.06280 23.97538 1.000 21.15535 132 MET B O 1
ATOM 2968 N N . PHE B 1 153 ? 63.85117 -30.46054 22.21289 1.000 21.97170 133 PHE B N 1
ATOM 2969 C CA . PHE B 1 153 ? 64.95216 -31.28533 22.69711 1.000 20.60037 133 PHE B CA 1
ATOM 2970 C C . PHE B 1 153 ? 65.47325 -32.15193 21.55744 1.000 21.59479 133 PHE B C 1
ATOM 2971 O O . PHE B 1 153 ? 64.83200 -32.29415 20.51368 1.000 19.77732 133 PHE B O 1
ATOM 2979 N N . GLY B 1 154 ? 66.65237 -32.72929 21.77617 1.000 20.67284 134 GLY B N 1
ATOM 2980 C CA . GLY B 1 154 ? 67.20721 -33.64765 20.79621 1.000 24.16118 134 GLY B CA 1
ATOM 2981 C C . GLY B 1 154 ? 66.34824 -34.89322 20.66715 1.000 22.34629 134 GLY B C 1
ATOM 2982 O O . GLY B 1 154 ? 65.84670 -35.43167 21.65653 1.000 22.48324 134 GLY B O 1
ATOM 2983 N N . ASP B 1 155 ? 66.18543 -35.35862 19.43137 1.000 21.94293 135 ASP B N 1
ATOM 2984 C CA . ASP B 1 155 ? 65.19255 -36.38560 19.14672 1.000 23.85611 135 ASP B CA 1
ATOM 2985 C C . ASP B 1 155 ? 65.55974 -37.10733 17.85833 1.000 24.76569 135 ASP B C 1
ATOM 2986 O O . ASP B 1 155 ? 66.35168 -36.61347 17.05145 1.000 24.98428 135 ASP B O 1
ATOM 2991 N N . VAL B 1 156 ? 64.98159 -38.29326 17.68498 1.000 24.67264 136 VAL B N 1
ATOM 2992 C CA . VAL B 1 156 ? 64.96876 -38.95022 16.38333 1.000 25.34136 136 VAL B CA 1
ATOM 2993 C C . VAL B 1 156 ? 63.90061 -38.28318 15.53119 1.000 24.28692 136 VAL B C 1
ATOM 2994 O O . VAL B 1 156 ? 62.75375 -38.12926 15.96542 1.000 21.29081 136 VAL B O 1
ATOM 2998 N N . VAL B 1 157 ? 64.27308 -37.87556 14.32297 1.000 22.48760 137 VAL B N 1
ATOM 2999 C CA . VAL B 1 157 ? 63.37595 -37.11014 13.46083 1.000 25.73695 137 VAL B CA 1
ATOM 3000 C C . VAL B 1 157 ? 63.29017 -37.78695 12.09779 1.000 25.65976 137 VAL B C 1
ATOM 3001 O O . VAL B 1 157 ? 64.31357 -38.25293 11.57665 1.000 27.05499 137 VAL B O 1
ATOM 3005 N N . PRO B 1 158 ? 62.10332 -37.88364 11.49724 1.000 24.27898 138 PRO B N 1
ATOM 3006 C CA . PRO B 1 158 ? 62.01403 -38.40872 10.12878 1.000 22.22944 138 PRO B CA 1
ATOM 3007 C C . PRO B 1 158 ? 62.86268 -37.58608 9.17039 1.000 24.13887 138 PRO B C 1
ATOM 3008 O O . PRO B 1 158 ? 62.85378 -36.35319 9.20368 1.000 23.05174 138 PRO B O 1
ATOM 3012 N N . ASP B 1 159 ? 63.60756 -38.28307 8.31758 1.000 22.80354 139 ASP B N 1
ATOM 3013 C CA . ASP B 1 159 ? 64.52180 -37.65504 7.37470 1.000 28.00350 139 ASP B CA 1
ATOM 3014 C C . ASP B 1 159 ? 64.02993 -37.87131 5.95053 1.000 28.02633 139 ASP B C 1
ATOM 3015 O O . ASP B 1 159 ? 63.54895 -38.95601 5.60709 1.000 28.88391 139 ASP B O 1
ATOM 3020 N N . ARG B 1 160 ? 64.16673 -36.83442 5.12097 1.000 25.68506 140 ARG B N 1
ATOM 3021 C CA . ARG B 1 160 ? 63.65879 -36.89652 3.75629 1.000 30.80856 140 ARG B CA 1
ATOM 3022 C C . ARG B 1 160 ? 64.52254 -37.75858 2.84560 1.000 30.87829 140 ARG B C 1
ATOM 3023 O O . ARG B 1 160 ? 64.03663 -38.21427 1.80470 1.000 32.15698 140 ARG B O 1
ATOM 3031 N N . LYS B 1 161 ? 65.78190 -37.99182 3.20477 1.000 29.36522 141 LYS B N 1
ATOM 3032 C CA . LYS B 1 161 ? 66.68569 -38.77857 2.37825 1.000 28.64275 141 LYS B CA 1
ATOM 3033 C C . LYS B 1 161 ? 67.17861 -40.05527 3.04088 1.000 30.31969 141 LYS B C 1
ATOM 3034 O O . LYS B 1 161 ? 67.45285 -41.02882 2.33529 1.000 34.60508 141 LYS B O 1
ATOM 3040 N N . LYS B 1 162 ? 67.29457 -40.08497 4.36768 1.000 29.98799 142 LYS B N 1
ATOM 3041 C CA . LYS B 1 162 ? 67.84773 -41.23069 5.07803 1.000 30.03058 142 LYS B CA 1
ATOM 3042 C C . LYS B 1 162 ? 66.80802 -41.97375 5.90816 1.000 28.63328 142 LYS B C 1
ATOM 3043 O O . LYS B 1 162 ? 67.17461 -42.85067 6.69749 1.000 30.12082 142 LYS B O 1
ATOM 3049 N N . GLY B 1 163 ? 65.52626 -41.65029 5.75213 1.000 25.26610 143 GLY B N 1
ATOM 3050 C CA . GLY B 1 163 ? 64.48475 -42.30317 6.52211 1.000 26.95645 143 GLY B CA 1
ATOM 3051 C C . GLY B 1 163 ? 64.27839 -41.65613 7.87505 1.000 25.57391 143 GLY B C 1
ATOM 3052 O O . GLY B 1 163 ? 63.19416 -41.14634 8.17295 1.000 27.27386 143 GLY B O 1
ATOM 3053 N N . PHE B 1 164 ? 65.31262 -41.68623 8.71020 1.000 25.56554 144 PHE B N 1
ATOM 3054 C CA . PHE B 1 164 ? 65.34045 -40.90162 9.93276 1.000 24.13656 144 PHE B CA 1
ATOM 3055 C C . PHE B 1 164 ? 66.76477 -40.42761 10.17646 1.000 25.08821 144 PHE B C 1
ATOM 3056 O O . PHE B 1 164 ? 67.72618 -40.96094 9.61736 1.000 24.75502 144 PHE B O 1
ATOM 3064 N N . ALA B 1 165 ? 66.88477 -39.40870 11.01823 1.000 28.70260 145 ALA B N 1
ATOM 3065 C CA . ALA B 1 165 ? 68.17614 -38.91137 11.46553 1.000 26.91598 145 ALA B CA 1
ATOM 3066 C C . ALA B 1 165 ? 68.01040 -38.43888 12.90281 1.000 27.47789 145 ALA B C 1
ATOM 3067 O O . ALA B 1 165 ? 66.97078 -38.66332 13.53075 1.000 28.31507 145 ALA B O 1
ATOM 3069 N N . ILE B 1 166 ? 69.03532 -37.78128 13.43123 1.000 23.07720 146 ILE B N 1
ATOM 3070 C CA . ILE B 1 166 ? 68.99851 -37.25262 14.78658 1.000 28.17972 146 ILE B CA 1
ATOM 3071 C C . ILE B 1 166 ? 69.26313 -35.75802 14.73029 1.000 29.35320 146 ILE B C 1
ATOM 3072 O O . ILE B 1 166 ? 70.25338 -35.31863 14.13412 1.000 26.80975 146 ILE B O 1
ATOM 3077 N N . VAL B 1 167 ? 68.36944 -34.98242 15.33161 1.000 23.92093 147 VAL B N 1
ATOM 3078 C CA . VAL B 1 167 ? 68.59932 -33.56535 15.57434 1.000 27.82789 147 VAL B CA 1
ATOM 3079 C C . VAL B 1 167 ? 69.02578 -33.41007 17.02581 1.000 29.43143 147 VAL B C 1
ATOM 3080 O O . VAL B 1 167 ? 68.49111 -34.07960 17.92022 1.000 25.79482 147 VAL B O 1
ATOM 3084 N N . SER B 1 168 ? 70.02103 -32.56829 17.26245 1.000 22.36788 148 SER B N 1
ATOM 3085 C CA . SER B 1 168 ? 70.45122 -32.33589 18.62991 1.000 30.00979 148 SER B CA 1
ATOM 3086 C C . SER B 1 168 ? 69.73761 -31.11979 19.20283 1.000 24.39039 148 SER B C 1
ATOM 3087 O O . SER B 1 168 ? 69.17116 -30.29967 18.47683 1.000 22.57599 148 SER B O 1
ATOM 3090 N N . GLY B 1 169 ? 69.76096 -31.01867 20.53089 1.000 25.73926 149 GLY B N 1
ATOM 3091 C CA . GLY B 1 169 ? 69.25166 -29.82068 21.17048 1.000 25.57391 149 GLY B CA 1
ATOM 3092 C C . GLY B 1 169 ? 69.98350 -28.56994 20.73013 1.000 23.20814 149 GLY B C 1
ATOM 3093 O O . GLY B 1 169 ? 69.40201 -27.48255 20.71219 1.000 23.33359 149 GLY B O 1
ATOM 3094 N N . ASP B 1 170 ? 71.26342 -28.70588 20.36394 1.000 23.75788 150 ASP B N 1
ATOM 3095 C CA . ASP B 1 170 ? 72.02303 -27.56192 19.86724 1.000 23.45577 150 ASP B CA 1
ATOM 3096 C C . ASP B 1 170 ? 71.42933 -27.02912 18.57088 1.000 22.00038 150 ASP B C 1
ATOM 3097 O O . ASP B 1 170 ? 71.29090 -25.81314 18.39487 1.000 23.72128 150 ASP B O 1
ATOM 3102 N N . GLN B 1 171 ? 71.08698 -27.92498 17.64334 1.000 25.06020 151 GLN B N 1
ATOM 3103 C CA . GLN B 1 171 ? 70.42173 -27.49719 16.41668 1.000 26.78425 151 GLN B CA 1
ATOM 3104 C C . GLN B 1 171 ? 69.04646 -26.91570 16.71829 1.000 26.86584 151 GLN B C 1
ATOM 3105 O O . GLN B 1 171 ? 68.63039 -25.92908 16.09843 1.000 24.38103 151 GLN B O 1
ATOM 3111 N N . CYS B 1 172 ? 68.33257 -27.50304 17.68366 1.000 22.85272 152 CYS B N 1
ATOM 3112 C CA . CYS B 1 172 ? 67.06227 -26.92582 18.11086 1.000 25.86312 152 CYS B CA 1
ATOM 3113 C C . CYS B 1 172 ? 67.23771 -25.49748 18.61109 1.000 24.49584 152 CYS B C 1
ATOM 3114 O O . CYS B 1 172 ? 66.34122 -24.66451 18.43599 1.000 23.38101 152 CYS B O 1
ATOM 3117 N N . MET B 1 173 ? 68.38081 -25.19311 19.23126 1.000 22.77508 153 MET B N 1
ATOM 3118 C CA . MET B 1 173 ? 68.63348 -23.82436 19.67327 1.000 26.07289 153 MET B CA 1
ATOM 3119 C C . MET B 1 173 ? 68.82215 -22.88142 18.49153 1.000 23.32562 153 MET B C 1
ATOM 3120 O O . MET B 1 173 ? 68.27827 -21.77028 18.48766 1.000 25.35976 153 MET B O 1
ATOM 3125 N N . GLU B 1 174 ? 69.57870 -23.30730 17.47625 1.000 23.82056 154 GLU B N 1
ATOM 3126 C CA . GLU B 1 174 ? 69.77705 -22.46246 16.30120 1.000 27.63191 154 GLU B CA 1
ATOM 3127 C C . GLU B 1 174 ? 68.45906 -22.18553 15.58994 1.000 25.96650 154 GLU B C 1
ATOM 3128 O O . GLU B 1 174 ? 68.23297 -21.07424 15.09637 1.000 28.05065 154 GLU B O 1
ATOM 3134 N N . VAL B 1 175 ? 67.57631 -23.18394 15.52734 1.000 26.92724 155 VAL B N 1
ATOM 3135 C CA . VAL B 1 175 ? 66.28304 -22.99216 14.87789 1.000 25.74641 155 VAL B CA 1
ATOM 3136 C C . VAL B 1 175 ? 65.44601 -21.97952 15.64974 1.000 27.45652 155 VAL B C 1
ATOM 3137 O O . VAL B 1 175 ? 64.89664 -21.03330 15.07281 1.000 32.10684 155 VAL B O 1
ATOM 3141 N N . LEU B 1 176 ? 65.34103 -22.15786 16.96828 1.000 26.94287 156 LEU B N 1
ATOM 3142 C CA . LEU B 1 176 ? 64.56455 -21.22090 17.77308 1.000 27.48130 156 LEU B CA 1
ATOM 3143 C C . LEU B 1 176 ? 65.21822 -19.84671 17.82034 1.000 25.76733 156 LEU B C 1
ATOM 3144 O O . LEU B 1 176 ? 64.51957 -18.83551 17.95297 1.000 25.47994 156 LEU B O 1
ATOM 3149 N N . CYS B 1 177 ? 66.54760 -19.78729 17.71054 1.000 24.45952 157 CYS B N 1
ATOM 3150 C CA . CYS B 1 177 ? 67.21792 -18.49428 17.63206 1.000 23.79812 157 CYS B CA 1
ATOM 3151 C C . CYS B 1 177 ? 66.80616 -17.74591 16.37203 1.000 28.87881 157 CYS B C 1
ATOM 3152 O O . CYS B 1 177 ? 66.53493 -16.53985 16.41501 1.000 25.02917 157 CYS B O 1
ATOM 3155 N N . ARG B 1 178 ? 66.74553 -18.45096 15.24063 1.000 27.84308 158 ARG B N 1
ATOM 3156 C CA . ARG B 1 178 ? 66.29742 -17.83302 13.99771 1.000 31.12844 158 ARG B CA 1
ATOM 3157 C C . ARG B 1 178 ? 64.82337 -17.45466 14.06807 1.000 33.64865 158 ARG B C 1
ATOM 3158 O O . ARG B 1 178 ? 64.41275 -16.42622 13.51770 1.000 33.71438 158 ARG B O 1
ATOM 3166 N N . MET B 1 179 ? 64.01471 -18.26888 14.74791 1.000 31.35270 159 MET B N 1
ATOM 3167 C CA . MET B 1 179 ? 62.57567 -18.03748 14.78021 1.000 29.94965 159 MET B CA 1
ATOM 3168 C C . MET B 1 179 ? 62.20256 -16.88939 15.71147 1.000 29.96451 159 MET B C 1
ATOM 3169 O O . MET B 1 179 ? 61.43329 -15.99943 15.33249 1.000 30.76724 159 MET B O 1
ATOM 3174 N N . PHE B 1 180 ? 62.72651 -16.89650 16.93701 1.000 27.21588 160 PHE B N 1
ATOM 3175 C CA . PHE B 1 180 ? 62.27391 -15.97490 17.96918 1.000 25.89907 160 PHE B CA 1
ATOM 3176 C C . PHE B 1 180 ? 63.24776 -14.84176 18.25743 1.000 29.36160 160 PHE B C 1
ATOM 3177 O O . PHE B 1 180 ? 62.90084 -13.94091 19.02954 1.000 27.33525 160 PHE B O 1
ATOM 3185 N N . ASP B 1 181 ? 64.44191 -14.86355 17.67050 1.000 28.58437 161 ASP B N 1
ATOM 3186 C CA . ASP B 1 181 ? 65.40121 -13.76902 17.77068 1.000 29.70637 161 ASP B CA 1
ATOM 3187 C C . ASP B 1 181 ? 65.68403 -13.37522 19.22407 1.000 30.81528 161 ASP B C 1
ATOM 3188 O O . ASP B 1 181 ? 65.37606 -12.25382 19.64068 1.000 28.97089 161 ASP B O 1
ATOM 3193 N N . PRO B 1 182 ? 66.27290 -14.26817 20.01663 1.000 31.71636 162 PRO B N 1
ATOM 3194 C CA . PRO B 1 182 ? 66.51100 -13.95289 21.42743 1.000 28.52946 162 PRO B CA 1
ATOM 3195 C C . PRO B 1 182 ? 67.54894 -12.85648 21.59708 1.000 31.78289 162 PRO B C 1
ATOM 3196 O O . PRO B 1 182 ? 68.34855 -12.56105 20.70603 1.000 32.55124 162 PRO B O 1
ATOM 3200 N N . GLU B 1 183 ? 67.51131 -12.24388 22.77853 1.000 30.35693 163 GLU B N 1
ATOM 3201 C CA . GLU B 1 183 ? 68.52177 -11.26992 23.16468 1.000 31.04521 163 GLU B CA 1
ATOM 3202 C C . GLU B 1 183 ? 69.81305 -11.94632 23.60724 1.000 37.86651 163 GLU B C 1
ATOM 3203 O O . GLU B 1 183 ? 70.90079 -11.39228 23.40886 1.000 31.62792 163 GLU B O 1
ATOM 3209 N N . LYS B 1 184 ? 69.71394 -13.14251 24.18527 1.000 28.89215 164 LYS B N 1
ATOM 3210 C CA . LYS B 1 184 ? 70.86443 -13.83294 24.74559 1.000 27.28687 164 LYS B CA 1
ATOM 3211 C C . LYS B 1 184 ? 70.64242 -15.33501 24.63960 1.000 29.13331 164 LYS B C 1
ATOM 3212 O O . LYS B 1 184 ? 69.51074 -15.81769 24.73481 1.000 24.62408 164 LYS B O 1
ATOM 3218 N N . VAL B 1 185 ? 71.73559 -16.06607 24.43372 1.000 23.28943 165 VAL B N 1
ATOM 3219 C CA . VAL B 1 185 ? 71.72055 -17.51844 24.30689 1.000 21.68194 165 VAL B CA 1
ATOM 3220 C C . VAL B 1 185 ? 72.67469 -18.08905 25.34541 1.000 22.56505 165 VAL B C 1
ATOM 3221 O O . VAL B 1 185 ? 73.81300 -17.62304 25.46816 1.000 21.83497 165 VAL B O 1
ATOM 3225 N N . VAL B 1 186 ? 72.21366 -19.09015 26.09262 1.000 20.25634 166 VAL B N 1
ATOM 3226 C CA . VAL B 1 186 ? 72.99752 -19.69433 27.16552 1.000 20.50111 166 VAL B CA 1
ATOM 3227 C C . VAL B 1 186 ? 72.95207 -21.20862 27.01494 1.000 22.63157 166 VAL B C 1
ATOM 3228 O O . VAL B 1 186 ? 71.87357 -21.81112 27.08917 1.000 20.83289 166 VAL B O 1
ATOM 3232 N N . PHE B 1 187 ? 74.11629 -21.82183 26.81581 1.000 18.86784 167 PHE B N 1
ATOM 3233 C CA . PHE B 1 187 ? 74.24603 -23.27195 26.87856 1.000 20.31530 167 PHE B CA 1
ATOM 3234 C C . PHE B 1 187 ? 74.69235 -23.66853 28.27964 1.000 21.29389 167 PHE B C 1
ATOM 3235 O O . PHE B 1 187 ? 75.67172 -23.12788 28.80065 1.000 22.41062 167 PHE B O 1
ATOM 3243 N N . VAL B 1 188 ? 73.97183 -24.60499 28.88626 1.000 20.81906 168 VAL B N 1
ATOM 3244 C CA . VAL B 1 188 ? 74.25332 -25.07171 30.23848 1.000 18.03503 168 VAL B CA 1
ATOM 3245 C C . VAL B 1 188 ? 74.82264 -26.48043 30.13082 1.000 23.72238 168 VAL B C 1
ATOM 3246 O O . VAL B 1 188 ? 74.12375 -27.41414 29.71755 1.000 18.25997 168 VAL B O 1
ATOM 3250 N N . SER B 1 189 ? 76.09285 -26.63946 30.49934 1.000 20.42306 169 SER B N 1
ATOM 3251 C CA . SER B 1 189 ? 76.73592 -27.94589 30.43523 1.000 22.50617 169 SER B CA 1
ATOM 3252 C C . SER B 1 189 ? 77.46512 -28.25022 31.73889 1.000 21.36553 169 SER B C 1
ATOM 3253 O O . SER B 1 189 ? 77.28268 -27.54265 32.73458 1.000 22.65047 169 SER B O 1
ATOM 3256 N N . ASP B 1 190 ? 78.28967 -29.29942 31.74770 1.000 23.53523 170 ASP B N 1
ATOM 3257 C CA . ASP B 1 190 ? 78.98379 -29.73959 32.95065 1.000 24.89910 170 ASP B CA 1
ATOM 3258 C C . ASP B 1 190 ? 80.42808 -29.24864 33.01227 1.000 28.38825 170 ASP B C 1
ATOM 3259 O O . ASP B 1 190 ? 81.25812 -29.86533 33.69022 1.000 25.85484 170 ASP B O 1
ATOM 3264 N N . ILE B 1 191 ? 80.73998 -28.14843 32.32897 1.000 23.87325 171 ILE B N 1
ATOM 3265 C CA . ILE B 1 191 ? 82.08747 -27.59513 32.29521 1.000 26.04222 171 ILE B CA 1
ATOM 3266 C C . ILE B 1 191 ? 82.00123 -26.08611 32.45971 1.000 28.08949 171 ILE B C 1
ATOM 3267 O O . ILE B 1 191 ? 81.00218 -25.46024 32.09307 1.000 28.33933 171 ILE B O 1
ATOM 3272 N N . ASP B 1 192 ? 83.06902 -25.49942 33.01035 1.000 30.55597 172 ASP B N 1
ATOM 3273 C CA . ASP B 1 192 ? 83.13003 -24.04588 33.14087 1.000 26.39963 172 ASP B CA 1
ATOM 3274 C C . ASP B 1 192 ? 83.01988 -23.35936 31.78682 1.000 24.14230 172 ASP B C 1
ATOM 3275 O O . ASP B 1 192 ? 82.48429 -22.24880 31.69372 1.000 24.65779 172 ASP B O 1
ATOM 3280 N N . GLY B 1 193 ? 83.51665 -24.00094 30.73502 1.000 26.97349 173 GLY B N 1
ATOM 3281 C CA . GLY B 1 193 ? 83.42504 -23.44077 29.40094 1.000 24.50237 173 GLY B CA 1
ATOM 3282 C C . GLY B 1 193 ? 84.27150 -24.25079 28.44121 1.000 25.97154 173 GLY B C 1
ATOM 3283 O O . GLY B 1 193 ? 84.60005 -25.40749 28.71195 1.000 23.86308 173 GLY B O 1
ATOM 3284 N N . LEU B 1 194 ? 84.61110 -23.62835 27.31476 1.000 25.29109 174 LEU B N 1
ATOM 3285 C CA . LEU B 1 194 ? 85.56730 -24.23302 26.39872 1.000 24.88492 174 LEU B CA 1
ATOM 3286 C C . LEU B 1 194 ? 86.96970 -24.12544 26.98490 1.000 27.62040 174 LEU B C 1
ATOM 3287 O O . LEU B 1 194 ? 87.37870 -23.05605 27.44645 1.000 27.16580 174 LEU B O 1
ATOM 3292 N N . TYR B 1 195 ? 87.69886 -25.23515 26.98128 1.000 26.58504 175 TYR B N 1
ATOM 3293 C CA . TYR B 1 195 ? 89.06265 -25.28916 27.48529 1.000 27.42067 175 TYR B CA 1
ATOM 3294 C C . TYR B 1 195 ? 90.03769 -25.51305 26.33595 1.000 26.79841 175 TYR B C 1
ATOM 3295 O O . TYR B 1 195 ? 89.64898 -25.81917 25.20535 1.000 26.27243 175 TYR B O 1
ATOM 3304 N N . THR B 1 196 ? 91.32986 -25.36672 26.64654 1.000 27.34514 176 THR B N 1
ATOM 3305 C CA . THR B 1 196 ? 92.36183 -25.68181 25.66389 1.000 25.72811 176 THR B CA 1
ATOM 3306 C C . THR B 1 196 ? 92.36861 -27.16721 25.32661 1.000 26.89220 176 THR B C 1
ATOM 3307 O O . THR B 1 196 ? 92.78742 -27.55245 24.22866 1.000 27.98968 176 THR B O 1
ATOM 3311 N N . ALA B 1 197 ? 91.91223 -28.00704 26.25272 1.000 23.54536 177 ALA B N 1
ATOM 3312 C CA . ALA B 1 197 ? 91.71921 -29.42951 26.01169 1.000 25.67517 177 ALA B CA 1
ATOM 3313 C C . ALA B 1 197 ? 90.64303 -29.91654 26.97203 1.000 33.10605 177 ALA B C 1
ATOM 3314 O O . ALA B 1 197 ? 90.11425 -29.14538 27.77466 1.000 30.62987 177 ALA B O 1
ATOM 3316 N N . ASP B 1 198 ? 90.31240 -31.20477 26.88721 1.000 34.09863 178 ASP B N 1
ATOM 3317 C CA . ASP B 1 198 ? 89.30634 -31.76207 27.78577 1.000 33.39779 178 ASP B CA 1
ATOM 3318 C C . ASP B 1 198 ? 89.75685 -31.59235 29.23196 1.000 36.08082 178 ASP B C 1
ATOM 3319 O O . ASP B 1 198 ? 90.72912 -32.22962 29.65855 1.000 35.65015 178 ASP B O 1
ATOM 3324 N N . PRO B 1 199 ? 89.07642 -30.74918 30.01687 1.000 36.89586 179 PRO B N 1
ATOM 3325 C CA . PRO B 1 199 ? 89.53738 -30.49651 31.39099 1.000 34.71071 179 PRO B CA 1
ATOM 3326 C C . PRO B 1 199 ? 89.45861 -31.71391 32.28881 1.000 42.55486 179 PRO B C 1
ATOM 3327 O O . PRO B 1 199 ? 90.09119 -31.71901 33.35205 1.000 46.07583 179 PRO B O 1
ATOM 3331 N N . LYS B 1 200 ? 88.70647 -32.74395 31.89810 1.000 40.31097 180 LYS B N 1
ATOM 3332 C CA . LYS B 1 200 ? 88.62215 -33.95449 32.70440 1.000 48.11428 180 LYS B CA 1
ATOM 3333 C C . LYS B 1 200 ? 89.84376 -34.84774 32.52922 1.000 49.08123 180 LYS B C 1
ATOM 3334 O O . LYS B 1 200 ? 90.16201 -35.63180 33.43000 1.000 49.49584 180 LYS B O 1
ATOM 3340 N N . THR B 1 201 ? 90.53495 -34.75194 31.39077 1.000 44.99630 181 THR B N 1
ATOM 3341 C CA . THR B 1 201 ? 91.68157 -35.60682 31.11017 1.000 49.40090 181 THR B CA 1
ATOM 3342 C C . THR B 1 201 ? 92.98092 -34.84167 30.89138 1.000 48.41979 181 THR B C 1
ATOM 3343 O O . THR B 1 201 ? 94.00924 -35.47034 30.61317 1.000 52.24929 181 THR B O 1
ATOM 3347 N N . ASP B 1 202 ? 92.97112 -33.51416 31.00239 1.000 43.46144 182 ASP B N 1
ATOM 3348 C CA . ASP B 1 202 ? 94.17860 -32.69680 30.87905 1.000 43.51747 182 ASP B CA 1
ATOM 3349 C C . ASP B 1 202 ? 94.22164 -31.76554 32.08669 1.000 44.03824 182 ASP B C 1
ATOM 3350 O O . ASP B 1 202 ? 93.49500 -30.76846 32.13424 1.000 42.77273 182 ASP B O 1
ATOM 3355 N N . LYS B 1 203 ? 95.07718 -32.08899 33.06008 1.000 45.26813 183 LYS B N 1
ATOM 3356 C CA . LYS B 1 203 ? 95.20336 -31.25077 34.24676 1.000 43.53216 183 LYS B CA 1
ATOM 3357 C C . LYS B 1 203 ? 95.75992 -29.87064 33.92388 1.000 44.60665 183 LYS B C 1
ATOM 3358 O O . LYS B 1 203 ? 95.60234 -28.94921 34.73147 1.000 48.19814 183 LYS B O 1
ATOM 3364 N N . LYS B 1 204 ? 96.40185 -29.70778 32.76901 1.000 41.82072 184 LYS B N 1
ATOM 3365 C CA . LYS B 1 204 ? 96.93308 -28.42382 32.33578 1.000 41.25618 184 LYS B CA 1
ATOM 3366 C C . LYS B 1 204 ? 95.94617 -27.63824 31.48071 1.000 42.80306 184 LYS B C 1
ATOM 3367 O O . LYS B 1 204 ? 96.30552 -26.57729 30.95928 1.000 40.32713 184 LYS B O 1
ATOM 3373 N N . ALA B 1 205 ? 94.71952 -28.13140 31.32538 1.000 37.12837 185 ALA B N 1
ATOM 3374 C CA . ALA B 1 205 ? 93.74440 -27.46277 30.47564 1.000 33.39615 185 ALA B CA 1
ATOM 3375 C C . ALA B 1 205 ? 93.36016 -26.10812 31.05690 1.000 27.73025 185 ALA B C 1
ATOM 3376 O O . ALA B 1 205 ? 93.13044 -25.97013 32.26212 1.000 27.14809 185 ALA B O 1
ATOM 3378 N N . ARG B 1 206 ? 93.28787 -25.10492 30.18834 1.000 26.23898 186 ARG B N 1
ATOM 3379 C CA . ARG B 1 206 ? 92.98365 -23.73958 30.58732 1.000 30.52320 186 ARG B CA 1
ATOM 3380 C C . ARG B 1 206 ? 91.64531 -23.30533 30.00836 1.000 24.67403 186 ARG B C 1
ATOM 3381 O O . ARG B 1 206 ? 91.33694 -23.59365 28.84876 1.000 25.13200 186 ARG B O 1
ATOM 3389 N N . LEU B 1 207 ? 90.86154 -22.60044 30.81914 1.000 26.46893 187 LEU B N 1
ATOM 3390 C CA . LEU B 1 207 ? 89.57240 -22.09792 30.36730 1.000 26.43216 187 LEU B CA 1
ATOM 3391 C C . LEU B 1 207 ? 89.76532 -20.98484 29.34649 1.000 29.06791 187 LEU B C 1
ATOM 3392 O O . LEU B 1 207 ? 90.48319 -20.01156 29.59726 1.000 32.58114 187 LEU B O 1
ATOM 3397 N N . ILE B 1 208 ? 89.12550 -21.13314 28.18983 1.000 26.09296 188 ILE B N 1
ATOM 3398 C CA . ILE B 1 208 ? 89.10869 -20.09475 27.16679 1.000 27.31313 188 ILE B CA 1
ATOM 3399 C C . ILE B 1 208 ? 87.88231 -19.23111 27.44594 1.000 30.41330 188 ILE B C 1
ATOM 3400 O O . ILE B 1 208 ? 86.75122 -19.62279 27.15490 1.000 30.91179 188 ILE B O 1
ATOM 3405 N N . GLY B 1 209 ? 88.10942 -18.04928 28.02573 1.000 28.73091 189 GLY B N 1
ATOM 3406 C CA . GLY B 1 209 ? 86.99903 -17.21362 28.44897 1.000 27.33927 189 GLY B CA 1
ATOM 3407 C C . GLY B 1 209 ? 86.21699 -16.61298 27.29958 1.000 29.72493 189 GLY B C 1
ATOM 3408 O O . GLY B 1 209 ? 85.02856 -16.31471 27.44299 1.000 29.86127 189 GLY B O 1
ATOM 3409 N N . GLU B 1 210 ? 86.85981 -16.43059 26.15026 1.000 26.94892 190 GLU B N 1
ATOM 3410 C CA . GLU B 1 210 ? 86.21640 -15.84044 24.98310 1.000 28.34088 190 GLU B CA 1
ATOM 3411 C C . GLU B 1 210 ? 86.58927 -16.67513 23.76953 1.000 31.16839 190 GLU B C 1
ATOM 3412 O O . GLU B 1 210 ? 87.77372 -16.79901 23.44483 1.000 31.58149 190 GLU B O 1
ATOM 3418 N N . VAL B 1 211 ? 85.58978 -17.25278 23.10702 1.000 31.92866 191 VAL B N 1
ATOM 3419 C CA . VAL B 1 211 ? 85.81704 -18.16658 21.99364 1.000 30.56150 191 VAL B CA 1
ATOM 3420 C C . VAL B 1 211 ? 85.73434 -17.39330 20.68480 1.000 32.05311 191 VAL B C 1
ATOM 3421 O O . VAL B 1 211 ? 84.81210 -16.59374 20.47431 1.000 33.04036 191 VAL B O 1
ATOM 3425 N N . THR B 1 212 ? 86.71736 -17.61490 19.81799 1.000 32.48153 192 THR B N 1
ATOM 3426 C CA . THR B 1 212 ? 86.72789 -17.11209 18.45468 1.000 32.89473 192 THR B CA 1
ATOM 3427 C C . THR B 1 212 ? 86.95508 -18.29065 17.51901 1.000 33.65525 192 THR B C 1
ATOM 3428 O O . THR B 1 212 ? 87.31022 -19.39099 17.95178 1.000 32.66068 192 THR B O 1
ATOM 3432 N N . ARG B 1 213 ? 86.73777 -18.05801 16.22236 1.000 37.01396 193 ARG B N 1
ATOM 3433 C CA . ARG B 1 213 ? 87.00908 -19.10139 15.23732 1.000 37.81295 193 ARG B CA 1
ATOM 3434 C C . ARG B 1 213 ? 88.45033 -19.58504 15.34461 1.000 38.38996 193 ARG B C 1
ATOM 3435 O O . ARG B 1 213 ? 88.71437 -20.79254 15.29234 1.000 37.37246 193 ARG B O 1
ATOM 3443 N N . LYS B 1 214 ? 89.39264 -18.65852 15.52706 1.000 39.06882 194 LYS B N 1
ATOM 3444 C CA . LYS B 1 214 ? 90.79144 -19.04458 15.67699 1.000 43.48692 194 LYS B CA 1
ATOM 3445 C C . LYS B 1 214 ? 90.99355 -19.91184 16.91442 1.000 39.12963 194 LYS B C 1
ATOM 3446 O O . LYS B 1 214 ? 91.57023 -21.00239 16.83456 1.000 37.51238 194 LYS B O 1
ATOM 3452 N N . LYS B 1 215 ? 90.51324 -19.44647 18.07043 1.000 36.59915 195 LYS B N 1
ATOM 3453 C CA . LYS B 1 215 ? 90.76412 -20.16620 19.31515 1.000 36.14352 195 LYS B CA 1
ATOM 3454 C C . LYS B 1 215 ? 90.02880 -21.50099 19.36161 1.000 33.96623 195 LYS B C 1
ATOM 3455 O O . LYS B 1 215 ? 90.53520 -22.46324 19.95126 1.000 30.72207 195 LYS B O 1
ATOM 3461 N N . LEU B 1 216 ? 88.84393 -21.58436 18.75236 1.000 33.10936 196 LEU B N 1
ATOM 3462 C CA . LEU B 1 216 ? 88.14127 -22.86254 18.69767 1.000 31.83895 196 LEU B CA 1
ATOM 3463 C C . LEU B 1 216 ? 88.89980 -23.86776 17.84137 1.000 35.01591 196 LEU B C 1
ATOM 3464 O O . LEU B 1 216 ? 89.02504 -25.03937 18.21503 1.000 31.30821 196 LEU B O 1
ATOM 3469 N N . ASP B 1 217 ? 89.41680 -23.42466 16.69208 1.000 38.23877 197 ASP B N 1
ATOM 3470 C CA . ASP B 1 217 ? 90.14666 -24.32626 15.80749 1.000 34.16066 197 ASP B CA 1
ATOM 3471 C C . ASP B 1 217 ? 91.40707 -24.85984 16.47538 1.000 35.65635 197 ASP B C 1
ATOM 3472 O O . ASP B 1 217 ? 91.76838 -26.02838 16.29303 1.000 36.15677 197 ASP B O 1
ATOM 3477 N N . GLU B 1 218 ? 92.08718 -24.02424 17.25401 1.000 32.21594 198 GLU B N 1
ATOM 3478 C CA . GLU B 1 218 ? 93.33586 -24.41763 17.89018 1.000 34.64172 198 GLU B CA 1
ATOM 3479 C C . GLU B 1 218 ? 93.13380 -25.07368 19.24882 1.000 31.19714 198 GLU B C 1
ATOM 3480 O O . GLU B 1 218 ? 94.12100 -25.41867 19.90602 1.000 29.64770 198 GLU B O 1
ATOM 3486 N N . ALA B 1 219 ? 91.89247 -25.25681 19.68312 1.000 29.54191 199 ALA B N 1
ATOM 3487 C CA . ALA B 1 219 ? 91.61344 -25.97520 20.91631 1.000 31.14183 199 ALA B CA 1
ATOM 3488 C C . ALA B 1 219 ? 91.44463 -27.46228 20.63095 1.000 31.59763 199 ALA B C 1
ATOM 3489 O O . ALA B 1 219 ? 91.02382 -27.86249 19.54179 1.000 32.88128 199 ALA B O 1
ATOM 3491 N N . LEU B 1 220 ? 91.78488 -28.28035 21.62424 1.000 30.85007 200 LEU B N 1
ATOM 3492 C CA . LEU B 1 220 ? 91.64235 -29.73006 21.53076 1.000 32.19749 200 LEU B CA 1
ATOM 3493 C C . LEU B 1 220 ? 90.26628 -30.11367 22.06318 1.000 30.83303 200 LEU B C 1
ATOM 3494 O O . LEU B 1 220 ? 90.01096 -30.02105 23.26839 1.000 28.71938 200 LEU B O 1
ATOM 3499 N N . THR B 1 221 ? 89.38175 -30.54442 21.16899 1.000 33.13479 201 THR B N 1
ATOM 3500 C CA . THR B 1 221 ? 88.00217 -30.83947 21.54471 1.000 31.88142 201 THR B CA 1
ATOM 3501 C C . THR B 1 221 ? 87.65668 -32.31386 21.34639 1.000 36.61492 201 THR B C 1
ATOM 3502 O O . THR B 1 221 ? 88.31930 -33.02230 20.58878 1.000 34.92333 201 THR B O 1
ATOM 3506 N N . ASP B 1 227 ? 77.74908 -40.81495 22.81179 1.000 56.69272 207 ASP B N 1
ATOM 3507 C CA . ASP B 1 227 ? 77.91387 -39.49306 22.21816 1.000 60.27486 207 ASP B CA 1
ATOM 3508 C C . ASP B 1 227 ? 77.60234 -39.49318 20.72551 1.000 57.89419 207 ASP B C 1
ATOM 3509 O O . ASP B 1 227 ? 78.33671 -40.06558 19.91900 1.000 59.50726 207 ASP B O 1
ATOM 3514 N N . VAL B 1 228 ? 76.49639 -38.84447 20.37330 1.000 53.04143 208 VAL B N 1
ATOM 3515 C CA . VAL B 1 228 ? 76.15590 -38.54059 18.99285 1.000 53.56505 208 VAL B CA 1
ATOM 3516 C C . VAL B 1 228 ? 75.99634 -37.02347 18.89616 1.000 55.61136 208 VAL B C 1
ATOM 3517 O O . VAL B 1 228 ? 75.96515 -36.31861 19.90650 1.000 61.37711 208 VAL B O 1
ATOM 3521 N N . THR B 1 229 ? 75.92500 -36.52302 17.66135 1.000 47.88857 209 THR B N 1
ATOM 3522 C CA . THR B 1 229 ? 75.69272 -35.11734 17.33135 1.000 50.52163 209 THR B CA 1
ATOM 3523 C C . THR B 1 229 ? 76.84098 -34.20323 17.73750 1.000 49.06158 209 THR B C 1
ATOM 3524 O O . THR B 1 229 ? 76.66033 -32.97976 17.77865 1.000 48.86740 209 THR B O 1
ATOM 3528 N N . GLY B 1 230 ? 78.01513 -34.74947 18.03562 1.000 52.81271 210 GLY B N 1
ATOM 3529 C CA . GLY B 1 230 ? 79.16121 -33.93901 18.38612 1.000 51.30187 210 GLY B CA 1
ATOM 3530 C C . GLY B 1 230 ? 79.06630 -33.36310 19.78729 1.000 46.65591 210 GLY B C 1
ATOM 3531 O O . GLY B 1 230 ? 78.02136 -33.37541 20.44234 1.000 47.41998 210 GLY B O 1
ATOM 3532 N N . GLY B 1 231 ? 80.19654 -32.83701 20.25057 1.000 38.20921 211 GLY B N 1
ATOM 3533 C CA . GLY B 1 231 ? 80.28900 -32.33536 21.60683 1.000 39.34845 211 GLY B CA 1
ATOM 3534 C C . GLY B 1 231 ? 80.51495 -30.84174 21.70957 1.000 37.63661 211 GLY B C 1
ATOM 3535 O O . GLY B 1 231 ? 79.73350 -30.04975 21.17188 1.000 34.76767 211 GLY B O 1
ATOM 3536 N N . VAL B 1 232 ? 81.58706 -30.44905 22.40437 1.000 31.71113 212 VAL B N 1
ATOM 3537 C CA . VAL B 1 232 ? 81.83736 -29.03287 22.66172 1.000 33.54972 212 VAL B CA 1
ATOM 3538 C C . VAL B 1 232 ? 82.07069 -28.28208 21.35950 1.000 29.97792 212 VAL B C 1
ATOM 3539 O O . VAL B 1 232 ? 81.62398 -27.13965 21.19774 1.000 29.61455 212 VAL B O 1
ATOM 3543 N N . HIS B 1 233 ? 82.77991 -28.90483 20.41502 1.000 28.98851 213 HIS B N 1
ATOM 3544 C CA . HIS B 1 233 ? 83.09342 -28.22894 19.16025 1.000 29.20981 213 HIS B CA 1
ATOM 3545 C C . HIS B 1 233 ? 81.82313 -27.85147 18.40976 1.000 31.59528 213 HIS B C 1
ATOM 3546 O O . HIS B 1 233 ? 81.66947 -26.71015 17.95990 1.000 31.18231 213 HIS B O 1
ATOM 3553 N N . SER B 1 234 ? 80.89935 -28.80436 18.26491 1.000 31.50766 214 SER B N 1
ATOM 3554 C CA . SER B 1 234 ? 79.62617 -28.51097 17.61611 1.000 30.30106 214 SER B CA 1
ATOM 3555 C C . SER B 1 234 ? 78.86610 -27.42477 18.36705 1.000 29.75354 214 SER B C 1
ATOM 3556 O O . SER B 1 234 ? 78.23318 -26.55868 17.75125 1.000 32.73159 214 SER B O 1
ATOM 3559 N N . LYS B 1 235 ? 78.92853 -27.44997 19.69987 1.000 28.19190 215 LYS B N 1
ATOM 3560 C CA . LYS B 1 235 ? 78.27255 -26.42363 20.50275 1.000 27.56868 215 LYS B CA 1
ATOM 3561 C C . LYS B 1 235 ? 78.88703 -25.05136 20.24942 1.000 28.94007 215 LYS B C 1
ATOM 3562 O O . LYS B 1 235 ? 78.17019 -24.06053 20.05889 1.000 26.38567 215 LYS B O 1
ATOM 3568 N N . MET B 1 236 ? 80.22114 -24.97500 20.24715 1.000 26.73646 216 MET B N 1
ATOM 3569 C CA . MET B 1 236 ? 80.89103 -23.70209 19.99344 1.000 28.45209 216 MET B CA 1
ATOM 3570 C C . MET B 1 236 ? 80.57695 -23.17893 18.59891 1.000 28.46036 216 MET B C 1
ATOM 3571 O O . MET B 1 236 ? 80.41738 -21.96847 18.40288 1.000 28.64994 216 MET B O 1
ATOM 3576 N N . GLU B 1 237 ? 80.48863 -24.07719 17.61582 1.000 32.94747 217 GLU B N 1
ATOM 3577 C CA . GLU B 1 237 ? 80.19788 -23.65297 16.25147 1.000 31.29962 217 GLU B CA 1
ATOM 3578 C C . GLU B 1 237 ? 78.80791 -23.03721 16.15271 1.000 31.92492 217 GLU B C 1
ATOM 3579 O O . GLU B 1 237 ? 78.62562 -21.99878 15.50635 1.000 30.78473 217 GLU B O 1
ATOM 3585 N N . ALA B 1 238 ? 77.81400 -23.66264 16.78890 1.000 29.55865 218 ALA B N 1
ATOM 3586 C CA . ALA B 1 238 ? 76.48331 -23.06626 16.84195 1.000 29.42060 218 ALA B CA 1
ATOM 3587 C C . ALA B 1 238 ? 76.50291 -21.75260 17.61328 1.000 30.77538 218 ALA B C 1
ATOM 3588 O O . ALA B 1 238 ? 75.78857 -20.80536 17.26362 1.000 29.15169 218 ALA B O 1
ATOM 3590 N N . MET B 1 239 ? 77.32111 -21.67708 18.66431 1.000 28.35382 219 MET B N 1
ATOM 3591 C CA . MET B 1 239 ? 77.42317 -20.44927 19.44570 1.000 31.49690 219 MET B CA 1
ATOM 3592 C C . MET B 1 239 ? 77.96749 -19.30359 18.60127 1.000 33.44489 219 MET B C 1
ATOM 3593 O O . MET B 1 239 ? 77.42186 -18.19437 18.61291 1.000 29.76460 219 MET B O 1
ATOM 3598 N N . LEU B 1 240 ? 79.04303 -19.55750 17.85204 1.000 30.48187 220 LEU B N 1
ATOM 3599 C CA . LEU B 1 240 ? 79.61211 -18.51543 17.00455 1.000 33.30467 220 LEU B CA 1
ATOM 3600 C C . LEU B 1 240 ? 78.64694 -18.09598 15.90417 1.000 34.85514 220 LEU B C 1
ATOM 3601 O O . LEU B 1 240 ? 78.62381 -16.92236 15.51340 1.000 34.20120 220 LEU B O 1
ATOM 3606 N N . ARG B 1 241 ? 77.83968 -19.03283 15.39909 1.000 31.14202 221 ARG B N 1
ATOM 3607 C CA . ARG B 1 241 ? 76.88786 -18.69641 14.34545 1.000 32.64777 221 ARG B CA 1
ATOM 3608 C C . ARG B 1 241 ? 75.74274 -17.84196 14.87279 1.000 35.38449 221 ARG B C 1
ATOM 3609 O O . ARG B 1 241 ? 75.18758 -17.02531 14.12895 1.000 33.21523 221 ARG B O 1
ATOM 3617 N N . MET B 1 242 ? 75.38141 -18.00568 16.14328 1.000 37.00464 222 MET B N 1
ATOM 3618 C CA . MET B 1 242 ? 74.25787 -17.28551 16.72578 1.000 34.25168 222 MET B CA 1
ATOM 3619 C C . MET B 1 242 ? 74.64159 -15.91991 17.28173 1.000 34.26480 222 MET B C 1
ATOM 3620 O O . MET B 1 242 ? 73.75911 -15.18978 17.74437 1.000 32.94161 222 MET B O 1
ATOM 3625 N N . THR B 1 243 ? 75.92197 -15.55314 17.24871 1.000 34.38497 223 THR B N 1
ATOM 3626 C CA . THR B 1 243 ? 76.35707 -14.23094 17.69644 1.000 37.99307 223 THR B CA 1
ATOM 3627 C C . THR B 1 243 ? 76.32488 -13.28031 16.50840 1.000 41.01067 223 THR B C 1
ATOM 3628 O O . THR B 1 243 ? 77.27271 -13.21542 15.72149 1.000 45.40340 223 THR B O 1
ATOM 3632 N N . ASP B 1 244 ? 75.22321 -12.54877 16.37576 1.000 43.53850 224 ASP B N 1
ATOM 3633 C CA . ASP B 1 244 ? 75.13363 -11.43489 15.44316 1.000 51.29658 224 ASP B CA 1
ATOM 3634 C C . ASP B 1 244 ? 73.93930 -10.58920 15.85092 1.000 41.75143 224 ASP B C 1
ATOM 3635 O O . ASP B 1 244 ? 73.07451 -11.03416 16.61038 1.000 35.18332 224 ASP B O 1
ATOM 3640 N N . ARG B 1 245 ? 73.91188 -9.35688 15.34535 1.000 49.09952 225 ARG B N 1
ATOM 3641 C CA . ARG B 1 245 ? 72.86378 -8.39488 15.68256 1.000 47.41554 225 ARG B CA 1
ATOM 3642 C C . ARG B 1 245 ? 72.76484 -8.20371 17.19726 1.000 41.15533 225 ARG B C 1
ATOM 3643 O O . ARG B 1 245 ? 71.68227 -8.24884 17.78707 1.000 40.25690 225 ARG B O 1
ATOM 3651 N N . ASN B 1 246 ? 73.92816 -8.01536 17.82642 1.000 45.57453 226 ASN B N 1
ATOM 3652 C CA . ASN B 1 246 ? 74.03949 -7.64919 19.24075 1.000 44.30997 226 ASN B CA 1
ATOM 3653 C C . ASN B 1 246 ? 73.49235 -8.72960 20.17126 1.000 43.19356 226 ASN B C 1
ATOM 3654 O O . ASN B 1 246 ? 72.97549 -8.43028 21.24995 1.000 42.96616 226 ASN B O 1
ATOM 3659 N N . ARG B 1 247 ? 73.60951 -9.99175 19.77240 1.000 41.28027 227 ARG B N 1
ATOM 3660 C CA . ARG B 1 247 ? 73.26431 -11.12342 20.62188 1.000 36.81164 227 ARG B CA 1
ATOM 3661 C C . ARG B 1 247 ? 74.54351 -11.83370 21.04078 1.000 35.45027 227 ARG B C 1
ATOM 3662 O O . ARG B 1 247 ? 75.39386 -12.13545 20.19586 1.000 30.06637 227 ARG B O 1
ATOM 3670 N N . ARG B 1 248 ? 74.68166 -12.09091 22.33863 1.000 30.76858 228 ARG B N 1
ATOM 3671 C CA . ARG B 1 248 ? 75.83437 -12.79700 22.87593 1.000 29.84659 228 ARG B CA 1
ATOM 3672 C C . ARG B 1 248 ? 75.43711 -14.20374 23.30622 1.000 32.54302 228 ARG B C 1
ATOM 3673 O O . ARG B 1 248 ? 74.31300 -14.43937 23.75998 1.000 26.67632 228 ARG B O 1
ATOM 3681 N N . CYS B 1 249 ? 76.37545 -15.13762 23.16052 1.000 24.35499 229 CYS B N 1
ATOM 3682 C CA . CYS B 1 249 ? 76.13726 -16.54785 23.43253 1.000 28.63480 229 CYS B CA 1
ATOM 3683 C C . CYS B 1 249 ? 77.13513 -17.04667 24.46784 1.000 27.57336 229 CYS B C 1
ATOM 3684 O O . CYS B 1 249 ? 78.33329 -16.75874 24.37437 1.000 26.26441 229 CYS B O 1
ATOM 3687 N N . TYR B 1 250 ? 76.63792 -17.80547 25.44332 1.000 24.45066 230 TYR B N 1
ATOM 3688 C CA . TYR B 1 250 ? 77.41622 -18.21178 26.60316 1.000 25.24241 230 TYR B CA 1
ATOM 3689 C C . TYR B 1 250 ? 77.34100 -19.71962 26.80101 1.000 24.38215 230 TYR B C 1
ATOM 3690 O O . TYR B 1 250 ? 76.32268 -20.35402 26.50928 1.000 20.67445 230 TYR B O 1
ATOM 3699 N N . LEU B 1 251 ? 78.43486 -20.28520 27.30724 1.000 21.13902 231 LEU B N 1
ATOM 3700 C CA . LEU B 1 251 ? 78.45085 -21.63364 27.85860 1.000 19.92440 231 LEU B CA 1
ATOM 3701 C C . LEU B 1 251 ? 78.77542 -21.53353 29.34153 1.000 25.57107 231 LEU B C 1
ATOM 3702 O O . LEU B 1 251 ? 79.76579 -20.89994 29.72114 1.000 22.22437 231 LEU B O 1
ATOM 3707 N N . VAL B 1 252 ? 77.94433 -22.15063 30.17698 1.000 22.58026 232 VAL B N 1
ATOM 3708 C CA . VAL B 1 252 ? 78.07116 -22.02212 31.62181 1.000 23.12234 232 VAL B CA 1
ATOM 3709 C C . VAL B 1 252 ? 77.95254 -23.39734 32.26517 1.000 25.43818 232 VAL B C 1
ATOM 3710 O O . VAL B 1 252 ? 77.29070 -24.29813 31.73908 1.000 25.19248 232 VAL B O 1
ATOM 3714 N N . ASN B 1 253 ? 78.61752 -23.55666 33.40939 1.000 26.66978 233 ASN B N 1
ATOM 3715 C CA . ASN B 1 253 ? 78.62551 -24.81823 34.14443 1.000 27.41748 233 ASN B CA 1
ATOM 3716 C C . ASN B 1 253 ? 77.37455 -24.90203 35.00964 1.000 28.23157 233 ASN B C 1
ATOM 3717 O O . ASN B 1 253 ? 77.27711 -24.22708 36.03953 1.000 25.75882 233 ASN B O 1
ATOM 3722 N N . GLY B 1 254 ? 76.42223 -25.74217 34.60339 1.000 23.95021 234 GLY B N 1
ATOM 3723 C CA . GLY B 1 254 ? 75.20655 -25.92100 35.37514 1.000 24.22761 234 GLY B CA 1
ATOM 3724 C C . GLY B 1 254 ? 75.40021 -26.60673 36.70904 1.000 28.87928 234 GLY B C 1
ATOM 3725 O O . GLY B 1 254 ? 74.48611 -26.56624 37.53969 1.000 27.37833 234 GLY B O 1
ATOM 3726 N N . ASN B 1 255 ? 76.55469 -27.23258 36.93311 1.000 24.20546 235 ASN B N 1
ATOM 3727 C CA . ASN B 1 255 ? 76.86177 -27.86434 38.20787 1.000 27.15103 235 ASN B CA 1
ATOM 3728 C C . ASN B 1 255 ? 77.44037 -26.89025 39.22112 1.000 28.50266 235 ASN B C 1
ATOM 3729 O O . ASN B 1 255 ? 77.71848 -27.29268 40.35492 1.000 28.61171 235 ASN B O 1
ATOM 3734 N N . ALA B 1 256 ? 77.63608 -25.62815 38.83973 1.000 25.82617 236 ALA B N 1
ATOM 3735 C CA . ALA B 1 256 ? 78.05162 -24.59961 39.78060 1.000 25.77150 236 ALA B CA 1
ATOM 3736 C C . ALA B 1 256 ? 76.80384 -23.90086 40.30103 1.000 29.50503 236 ALA B C 1
ATOM 3737 O O . ALA B 1 256 ? 76.14269 -23.18677 39.53051 1.000 26.20200 236 ALA B O 1
ATOM 3739 N N . PRO B 1 257 ? 76.42782 -24.08963 41.56612 1.000 26.81657 237 PRO B N 1
ATOM 3740 C CA . PRO B 1 257 ? 75.18636 -23.48545 42.06462 1.000 29.58616 237 PRO B CA 1
ATOM 3741 C C . PRO B 1 257 ? 75.20354 -21.97041 41.93118 1.000 30.97118 237 PRO B C 1
ATOM 3742 O O . PRO B 1 257 ? 76.20097 -21.31305 42.23593 1.000 31.88329 237 PRO B O 1
ATOM 3746 N N . ASN B 1 258 ? 74.08437 -21.42928 41.44799 1.000 27.78956 238 ASN B N 1
ATOM 3747 C CA . ASN B 1 258 ? 73.77807 -20.00916 41.27047 1.000 28.73680 238 ASN B CA 1
ATOM 3748 C C . ASN B 1 258 ? 74.46757 -19.39342 40.05951 1.000 29.48645 238 ASN B C 1
ATOM 3749 O O . ASN B 1 258 ? 74.24677 -18.20459 39.79654 1.000 24.45368 238 ASN B O 1
ATOM 3754 N N . ARG B 1 259 ? 75.28102 -20.14190 39.31013 1.000 28.39544 239 ARG B N 1
ATOM 3755 C CA . ARG B 1 259 ? 76.00374 -19.53077 38.19879 1.000 29.57334 239 ARG B CA 1
ATOM 3756 C C . ARG B 1 259 ? 75.06212 -19.16797 37.05692 1.000 27.73981 239 ARG B C 1
ATOM 3757 O O . ARG B 1 259 ? 75.14987 -18.06831 36.49740 1.000 28.49520 239 ARG B O 1
ATOM 3765 N N . LEU B 1 260 ? 74.15725 -20.08155 36.69008 1.000 23.51491 240 LEU B N 1
ATOM 3766 C CA . LEU B 1 260 ? 73.17819 -19.75962 35.65667 1.000 23.84713 240 LEU B CA 1
ATOM 3767 C C . LEU B 1 260 ? 72.30199 -18.59018 36.08431 1.000 23.79752 240 LEU B C 1
ATOM 3768 O O . LEU B 1 260 ? 72.01271 -17.69552 35.28055 1.000 22.86740 240 LEU B O 1
ATOM 3773 N N . TYR B 1 261 ? 71.88698 -18.57140 37.35393 1.000 25.73260 241 TYR B N 1
ATOM 3774 C CA . TYR B 1 261 ? 71.06338 -17.47488 37.85353 1.000 24.35540 241 TYR B CA 1
ATOM 3775 C C . TYR B 1 261 ? 71.77297 -16.13430 37.69468 1.000 23.77125 241 TYR B C 1
ATOM 3776 O O . TYR B 1 261 ? 71.18566 -15.16066 37.20803 1.000 24.02308 241 TYR B O 1
ATOM 3785 N N . SER B 1 262 ? 73.04009 -16.06330 38.10925 1.000 24.33334 242 SER B N 1
ATOM 3786 C CA . SER B 1 262 ? 73.77313 -14.80378 38.01820 1.000 27.59658 242 SER B CA 1
ATOM 3787 C C . SER B 1 262 ? 73.97317 -14.38254 36.56798 1.000 28.03184 242 SER B C 1
ATOM 3788 O O . SER B 1 262 ? 73.90923 -13.18870 36.24933 1.000 24.78420 242 SER B O 1
ATOM 3791 N N . LEU B 1 263 ? 74.21598 -15.34686 35.67514 1.000 26.70088 243 LEU B N 1
ATOM 3792 C CA . LEU B 1 263 ? 74.32298 -15.02547 34.25513 1.000 26.34012 243 LEU B CA 1
ATOM 3793 C C . LEU B 1 263 ? 73.00454 -14.48379 33.71456 1.000 28.01014 243 LEU B C 1
ATOM 3794 O O . LEU B 1 263 ? 72.98999 -13.50920 32.95292 1.000 24.43752 243 LEU B O 1
ATOM 3799 N N . LEU B 1 264 ? 71.88393 -15.09972 34.10274 1.000 22.20761 244 LEU B N 1
ATOM 3800 C CA . LEU B 1 264 ? 70.58361 -14.61091 33.65683 1.000 27.16784 244 LEU B CA 1
ATOM 3801 C C . LEU B 1 264 ? 70.27333 -13.23271 34.22748 1.000 24.26018 244 LEU B C 1
ATOM 3802 O O . LEU B 1 264 ? 69.56735 -12.44568 33.58721 1.000 29.47741 244 LEU B O 1
ATOM 3807 N N . LYS B 1 265 ? 70.78847 -12.92125 35.41872 1.000 27.22394 245 LYS B N 1
ATOM 3808 C CA . LYS B 1 265 ? 70.62007 -11.59549 36.00372 1.000 30.62454 245 LYS B CA 1
ATOM 3809 C C . LYS B 1 265 ? 71.52827 -10.54804 35.37263 1.000 33.55265 245 LYS B C 1
ATOM 3810 O O . LYS B 1 265 ? 71.39335 -9.36257 35.69388 1.000 36.72241 245 LYS B O 1
ATOM 3816 N N . GLY B 1 266 ? 72.44318 -10.94923 34.49406 1.000 32.77808 246 GLY B N 1
ATOM 3817 C CA . GLY B 1 266 ? 73.35429 -10.01969 33.86125 1.000 33.01683 246 GLY B CA 1
ATOM 3818 C C . GLY B 1 266 ? 74.68267 -9.83992 34.55775 1.000 38.55960 246 GLY B C 1
ATOM 3819 O O . GLY B 1 266 ? 75.47230 -8.98731 34.13397 1.000 46.81159 246 GLY B O 1
ATOM 3820 N N . GLU B 1 267 ? 74.95672 -10.60939 35.60776 1.000 34.18313 247 GLU B N 1
ATOM 3821 C CA . GLU B 1 267 ? 76.21168 -10.49518 36.33156 1.000 35.98361 247 GLU B CA 1
ATOM 3822 C C . GLU B 1 267 ? 77.32389 -11.25052 35.61031 1.000 38.17850 247 GLU B C 1
ATOM 3823 O O . GLU B 1 267 ? 77.08119 -12.16523 34.81785 1.000 32.85846 247 GLU B O 1
ATOM 3829 N N . THR B 1 268 ? 78.56088 -10.85278 35.89949 1.000 32.79350 248 THR B N 1
ATOM 3830 C CA . THR B 1 268 ? 79.72674 -11.50158 35.31638 1.000 32.27388 248 THR B CA 1
ATOM 3831 C C . THR B 1 268 ? 80.03935 -12.78358 36.07796 1.000 31.19395 248 THR B C 1
ATOM 3832 O O . THR B 1 268 ? 80.14218 -12.77483 37.30805 1.000 30.16207 248 THR B O 1
ATOM 3836 N N . VAL B 1 269 ? 80.18447 -13.88922 35.34534 1.000 28.81644 249 VAL B N 1
ATOM 3837 C CA . VAL B 1 269 ? 80.45385 -15.19689 35.93069 1.000 26.49148 249 VAL B CA 1
ATOM 3838 C C . VAL B 1 269 ? 81.53949 -15.89210 35.11967 1.000 26.00815 249 VAL B C 1
ATOM 3839 O O . VAL B 1 269 ? 81.88818 -15.47658 34.01344 1.000 27.46096 249 VAL B O 1
ATOM 3843 N N . THR B 1 270 ? 82.07428 -16.96692 35.69386 1.000 28.83399 250 THR B N 1
ATOM 3844 C CA . THR B 1 270 ? 82.98155 -17.84628 34.96646 1.000 29.40106 250 THR B CA 1
ATOM 3845 C C . THR B 1 270 ? 82.23415 -18.52211 33.82325 1.000 29.46390 250 THR B C 1
ATOM 3846 O O . THR B 1 270 ? 81.22493 -19.19787 34.04882 1.000 30.31302 250 THR B O 1
ATOM 3850 N N . CYS B 1 271 ? 82.72687 -18.34523 32.59934 1.000 28.36908 251 CYS B N 1
ATOM 3851 C CA . CYS B 1 271 ? 82.01865 -18.83973 31.42531 1.000 26.82691 251 CYS B CA 1
ATOM 3852 C C . CYS B 1 271 ? 82.89431 -18.66349 30.19472 1.000 28.54531 251 CYS B C 1
ATOM 3853 O O . CYS B 1 271 ? 83.94733 -18.02252 30.23714 1.000 28.31023 251 CYS B O 1
ATOM 3856 N N . THR B 1 272 ? 82.42970 -19.23962 29.09031 1.000 23.21752 252 THR B N 1
ATOM 3857 C CA . THR B 1 272 ? 82.93454 -18.94388 27.75645 1.000 24.17139 252 THR B CA 1
ATOM 3858 C C . THR B 1 272 ? 81.86766 -18.15419 27.01215 1.000 26.42182 252 THR B C 1
ATOM 3859 O O . THR B 1 272 ? 80.71743 -18.59833 26.91709 1.000 25.05548 252 THR B O 1
ATOM 3863 N N . VAL B 1 273 ? 82.23992 -16.98407 26.50287 1.000 22.27127 253 VAL B N 1
ATOM 3864 C CA . VAL B 1 273 ? 81.33143 -16.13750 25.74171 1.000 25.01643 253 VAL B CA 1
ATOM 3865 C C . VAL B 1 273 ? 81.85955 -16.00513 24.32082 1.000 27.60076 253 VAL B C 1
ATOM 3866 O O . VAL B 1 273 ? 83.07407 -15.95240 24.09781 1.000 29.95947 253 VAL B O 1
ATOM 3870 N N . ALA B 1 274 ? 80.94302 -15.98490 23.36070 1.000 28.05088 254 ALA B N 1
ATOM 3871 C CA . ALA B 1 274 ? 81.24157 -15.62539 21.98346 1.000 37.50206 254 ALA B CA 1
ATOM 3872 C C . ALA B 1 274 ? 80.61995 -14.26522 21.69989 1.000 39.38288 254 ALA B C 1
ATOM 3873 O O . ALA B 1 274 ? 79.42560 -14.06184 21.94705 1.000 41.91528 254 ALA B O 1
ATOM 3875 N N . LYS B 1 275 ? 81.42774 -13.33569 21.20215 1.000 42.59884 255 LYS B N 1
ATOM 3876 C CA . LYS B 1 275 ? 80.94474 -11.98486 20.92441 1.000 56.64197 255 LYS B CA 1
ATOM 3877 C C . LYS B 1 275 ? 81.04276 -11.64861 19.44020 1.000 53.20440 255 LYS B C 1
ATOM 3878 O O . LYS B 1 275 ? 80.46116 -10.66732 18.97771 1.000 51.80887 255 LYS B O 1
#

Radius of gyration: 23.96 Å; Cα contacts (8 Å, |Δi|>4): 1165; chains: 2; bounding box: 81×58×41 Å

Foldseek 3Di:
DQEEEEAELQQQAVLADALGGDLVLLLLLLLLVVVLVDDYAYEYEQRNLALVLCLVLVVQVFCDDDVVVVSQVSSQVSSVVSVVSSQVSNVVNPQAEDEDELQVQFAAEPLATDHPDCVVQVVCVVVRRRYYYYWGWHQYPPRRIHIHGSLNVSVVVCVVPVHLEYEYEHQDQEQWLEPVVDVVTHHDAEDDPVSVCRYFDDDGRDNQGPRVNSSVSQVVSDDPRYKYWYHRSVPRSQSSCVSNPHDDRTYID/DDADDQEEEEEAEQVQQAPLVDALGGPLVLLLLVLVLVLVLVGHYAYEYELHNNLLVLCVVLVLQQFDDDDVVVVSQVVSQVSSQVSVVSSQVSNVVSVQAEDEDELQVQWAAEPLATDRPDCVVQVVCVVVRHHYYYAWGWHQYPPRRIHIHGSLNVSLVVCVVNVHQEYEYEHADLEAWLEDVVPDVPIGHDQEDDPVSLVNGHAPDPGDRSNNVVSQQVSPDPNYKYKYHYSPPRSQVSCVSNVHDDRTYMYD

Secondary structure (DSSP, 8-state):
--EEEEE-HHHHB-TTSTT-B-HHHHHHHHHHHHHHT--EEEEE--GGGTHHHHHHHTGGG---STTHHHHHHHHHHHHHHHHHHHHHHHHHTT--EEE--HHHH-EEETTEEE----HHHHHHHHHT-EEEEE-EEEEETTTEEEEE-HHHHHHHHHHHH--SEEEEEESSSS-BSS-TTSTT--B-SB--HHHH-------S--SS-HHHHHHHHHHHH-BTTBEEEEEETTSTTHHHHHHHT---S-EE-/-------EEEEE-HHHHB-SSSSS-B-HHHHHHHHHHHHHHT--EEEEE--HHHHHHHHHHTTGGG---STTHHHHHHHHHHHHHHHHHHHHHHHHHTT--EEE--HHHH-EEETTEEE-S--HHHHHHHHHT-EEEEE-EEEEETTTEEEEE-HHHHHHHHHHHH--SEEEEEESSSS-BSS-TTT-TT--B-SB--HHHHHTS----S--HHHHHHHHHHH--SS-EEEEEETTSTTHHHHHHTT---S-EEE-

B-factor: mean 34.19, std 11.49, range [15.59, 103.78]

Sequence (509 aa):
HMILIKLGGSVITDKSEYHKFNKETVSRLADEIRRSGQDVMVVHGAGSFGHVIAKKYAIQDGHVDDGQIPAAARAMCDTRELSSSMVVEELLAQGIPAVSVAPGSCFVMEDGKLIVDNEEPIRRLADLGIMPVMFGDVVPDRKKGFAIVSGDQCMEVLCRMFDPEKVVFVSDIDGLYTADPKTDKKARLIGEVTRKKLALTDITVADVTGGVHSKMEAMLRMTDRNRRCYLVNGNAPNRLYSLLKGETVTCTVAVPRGSHMILIKLGGSVITDKSEYHKFNKETVSRLADEIRRSGQDVMVVHGAGSFGHVIAKKYAIQDGHVDDGQIPAAARAMCDTRELSSMVVEEELLAQGIPAVSVAPGSCFVMEDGKLIVDNEEPIRRLADLGIMPVMFGDVVPDRKKGFAIVSGDQCMEVLCRMFDPEKVVFVSDIDGLYTADPKTDKKARLIGEVTRKKLDEALTDVTGGVHSKMEAMLRMTDRNRRCYLVNGNAPNRLYSLLKGETVTCTVAK